Protein AF-A0A7V5KXE7-F1 (afdb_monomer)

pLDDT: mean 77.09, std 17.89, range [28.47, 98.69]

Structure (mmCIF, N/CA/C/O backbone):
data_AF-A0A7V5KXE7-F1
#
_entry.id   AF-A0A7V5KXE7-F1
#
loop_
_atom_site.group_PDB
_atom_site.id
_atom_site.type_symbol
_atom_site.label_atom_id
_atom_site.label_alt_id
_atom_site.label_comp_id
_atom_site.label_asym_id
_atom_site.label_entity_id
_atom_site.label_seq_id
_atom_site.pdbx_PDB_ins_code
_atom_site.Cartn_x
_atom_site.Cartn_y
_atom_site.Cartn_z
_atom_site.occupancy
_atom_site.B_iso_or_equiv
_atom_site.auth_seq_id
_atom_site.auth_comp_id
_atom_site.auth_asym_id
_atom_site.auth_atom_id
_atom_site.pdbx_PDB_model_num
ATOM 1 N N . MET A 1 1 ? -48.482 1.434 -26.600 1.00 31.09 1 MET A N 1
ATOM 2 C CA . MET A 1 1 ? -47.780 0.238 -26.088 1.00 31.09 1 MET A CA 1
ATOM 3 C C . MET A 1 1 ? -46.300 0.398 -26.374 1.00 31.09 1 MET A C 1
ATOM 5 O O . MET A 1 1 ? -45.929 0.255 -27.525 1.00 31.09 1 MET A O 1
ATOM 9 N N . LEU A 1 2 ? -45.506 0.773 -25.372 1.00 28.72 2 LEU A N 1
ATOM 10 C CA . LEU A 1 2 ? -44.078 0.448 -25.194 1.00 28.72 2 LEU A CA 1
ATOM 11 C C . LEU A 1 2 ? -43.596 1.174 -23.921 1.00 28.72 2 LEU A C 1
ATOM 13 O O . LEU A 1 2 ? -42.591 1.869 -23.906 1.00 28.72 2 LEU A O 1
ATOM 17 N N . GLU A 1 3 ? -44.333 0.995 -22.819 1.00 30.27 3 GLU A N 1
ATOM 18 C CA . GLU A 1 3 ? -43.789 1.184 -21.468 1.00 30.27 3 GLU A CA 1
ATOM 19 C C . GLU A 1 3 ? -42.980 -0.070 -21.110 1.00 30.27 3 GLU A C 1
ATOM 21 O O . GLU A 1 3 ? -43.341 -0.877 -20.257 1.00 30.27 3 GLU A O 1
ATOM 26 N N . GLY A 1 4 ? -41.892 -0.289 -21.843 1.00 32.38 4 GLY A N 1
ATOM 27 C CA . GLY A 1 4 ? -40.866 -1.243 -21.462 1.00 32.38 4 GLY A CA 1
ATOM 28 C C . GLY A 1 4 ? -39.855 -0.497 -20.614 1.00 32.38 4 GLY A C 1
ATOM 29 O O . GLY A 1 4 ? -39.036 0.235 -21.158 1.00 32.38 4 GLY A O 1
ATOM 30 N N . LYS A 1 5 ? -39.929 -0.654 -19.288 1.00 32.84 5 LYS A N 1
ATOM 31 C CA . LYS A 1 5 ? -38.907 -0.188 -18.343 1.00 32.84 5 LYS A CA 1
ATOM 32 C C . LYS A 1 5 ? -37.524 -0.651 -18.825 1.00 32.84 5 LYS A C 1
ATOM 34 O O . LYS A 1 5 ? -37.121 -1.775 -18.529 1.00 32.84 5 LYS A O 1
ATOM 39 N N . MET A 1 6 ? -36.779 0.210 -19.521 1.00 29.16 6 MET A N 1
ATOM 40 C CA . MET A 1 6 ? -35.326 0.094 -19.554 1.00 29.16 6 MET A CA 1
ATOM 41 C C . MET A 1 6 ? -34.876 0.315 -18.115 1.00 29.16 6 MET A C 1
ATOM 43 O O . MET A 1 6 ? -34.824 1.443 -17.629 1.00 29.16 6 MET A O 1
ATOM 47 N N . LYS A 1 7 ? -34.627 -0.781 -17.392 1.00 28.47 7 LYS A N 1
ATOM 48 C CA . LYS A 1 7 ? -33.829 -0.732 -16.171 1.00 28.47 7 LYS A CA 1
ATOM 49 C C . LYS A 1 7 ? -32.467 -0.203 -16.601 1.00 28.47 7 LYS A C 1
ATOM 51 O O . LYS A 1 7 ? -31.675 -0.941 -17.181 1.00 28.47 7 LYS A O 1
ATOM 56 N N . PHE A 1 8 ? -32.260 1.094 -16.390 1.00 35.81 8 PHE A N 1
ATOM 57 C CA . PHE A 1 8 ? -30.966 1.736 -16.529 1.00 35.81 8 PHE A CA 1
ATOM 58 C C . PHE A 1 8 ? -29.930 0.889 -15.795 1.00 35.81 8 PHE A C 1
ATOM 60 O O . PHE A 1 8 ? -30.210 0.324 -14.735 1.00 35.81 8 PHE A O 1
ATOM 67 N N . ILE A 1 9 ? -28.755 0.761 -16.399 1.00 38.56 9 ILE A N 1
ATOM 68 C CA . ILE A 1 9 ? -27.611 0.111 -15.776 1.00 38.56 9 ILE A CA 1
ATOM 69 C C . ILE A 1 9 ? -27.415 0.782 -14.414 1.00 38.56 9 ILE A C 1
ATOM 71 O O . ILE A 1 9 ? -27.172 1.986 -14.358 1.00 38.56 9 ILE A O 1
ATOM 75 N N . ASN A 1 10 ? -27.608 0.031 -13.326 1.00 42.56 10 ASN A N 1
ATOM 76 C CA . ASN A 1 10 ? -27.452 0.557 -11.975 1.00 42.56 10 ASN A CA 1
ATOM 77 C C . ASN A 1 10 ? -25.992 0.986 -11.804 1.00 42.56 10 ASN A C 1
ATOM 79 O O . ASN A 1 10 ? -25.112 0.146 -11.631 1.00 42.56 10 ASN A O 1
ATOM 83 N N . HIS A 1 11 ? -25.738 2.289 -11.870 1.00 58.38 11 HIS A N 1
ATOM 84 C CA . HIS A 1 11 ? -24.495 2.865 -11.390 1.00 58.38 11 HIS A CA 1
ATOM 85 C C . HIS A 1 11 ? -24.415 2.587 -9.887 1.00 58.38 11 HIS A C 1
ATOM 87 O O . HIS A 1 11 ? -25.356 2.912 -9.156 1.00 58.38 11 HIS A O 1
ATOM 93 N N . THR A 1 12 ? -23.323 1.994 -9.404 1.00 68.25 12 THR A N 1
ATOM 94 C CA . THR A 1 12 ? -23.112 1.905 -7.958 1.00 68.25 12 THR A CA 1
ATOM 95 C C . THR A 1 12 ? -22.926 3.323 -7.436 1.00 68.25 12 THR A C 1
ATOM 97 O O . THR A 1 12 ? -21.903 3.950 -7.690 1.00 68.25 12 THR A O 1
ATOM 100 N N . ALA A 1 13 ? -23.937 3.866 -6.758 1.00 79.81 13 ALA A N 1
ATOM 101 C CA . ALA A 1 13 ? -23.885 5.228 -6.237 1.00 79.81 13 ALA A CA 1
ATOM 102 C C . ALA A 1 13 ? -22.687 5.394 -5.293 1.00 79.81 13 ALA A C 1
ATOM 104 O O . ALA A 1 13 ? -22.385 4.478 -4.517 1.00 79.81 13 ALA A O 1
ATOM 105 N N . ILE A 1 14 ? -22.024 6.549 -5.363 1.00 86.56 14 ILE A N 1
ATOM 106 C CA . ILE A 1 14 ? -20.986 6.924 -4.404 1.00 86.56 14 ILE A CA 1
ATOM 107 C C . ILE A 1 14 ? -21.659 7.152 -3.056 1.00 86.56 14 ILE A C 1
ATOM 109 O O . ILE A 1 14 ? -22.621 7.906 -2.955 1.00 86.56 14 ILE A O 1
ATOM 113 N N . LYS A 1 15 ? -21.145 6.474 -2.035 1.00 88.94 15 LYS A N 1
ATOM 114 C CA . LYS A 1 15 ? -21.536 6.665 -0.642 1.00 88.94 15 LYS A CA 1
ATOM 115 C C . LYS A 1 15 ? -20.338 6.311 0.212 1.00 88.94 15 LYS A C 1
ATOM 117 O O . LYS A 1 15 ? -19.933 5.151 0.254 1.00 88.94 15 LYS A O 1
ATOM 122 N N . VAL A 1 16 ? -19.757 7.317 0.846 1.00 91.50 16 VAL A N 1
ATOM 123 C CA . VAL A 1 16 ? -18.527 7.149 1.608 1.00 91.50 16 VAL A CA 1
ATOM 124 C C . VAL A 1 16 ? -18.848 6.677 3.017 1.00 91.50 16 VAL A C 1
ATOM 126 O O . VAL A 1 16 ? -19.659 7.273 3.722 1.00 91.50 16 VAL A O 1
ATOM 129 N N . GLN A 1 17 ? -18.175 5.620 3.445 1.00 90.44 17 GLN A N 1
ATOM 130 C CA . GLN A 1 17 ? -18.202 5.145 4.817 1.00 90.44 17 GLN A CA 1
ATOM 131 C C . GLN A 1 17 ? -17.025 5.733 5.576 1.00 90.44 17 GLN A C 1
ATOM 133 O O . GLN A 1 17 ? -15.898 5.709 5.077 1.00 90.44 17 GLN A O 1
ATOM 138 N N . HIS A 1 18 ? -17.264 6.203 6.799 1.00 93.06 18 HIS A N 1
ATOM 139 C CA . HIS A 1 18 ? -16.184 6.653 7.669 1.00 93.06 18 HIS A CA 1
ATOM 140 C C . HIS A 1 18 ? -15.201 5.508 7.929 1.00 93.06 18 HIS A C 1
ATOM 142 O O . HIS A 1 18 ? -15.507 4.565 8.665 1.00 93.06 18 HIS A O 1
ATOM 148 N N . SER A 1 19 ? -14.028 5.597 7.293 1.00 95.19 19 SER A N 1
ATOM 149 C CA . SER A 1 19 ? -13.052 4.511 7.240 1.00 95.19 19 SER A CA 1
ATOM 150 C C . SER A 1 19 ? -11.613 5.003 7.386 1.00 95.19 19 SER A C 1
ATOM 152 O O . SER A 1 19 ? -11.227 6.026 6.821 1.00 95.19 19 SER A O 1
ATOM 154 N N . MET A 1 20 ? -10.790 4.229 8.087 1.00 97.00 20 MET A N 1
ATOM 155 C CA . MET A 1 20 ? -9.336 4.373 8.099 1.00 97.00 20 MET A CA 1
ATOM 156 C C . MET A 1 20 ? -8.694 3.132 7.477 1.00 97.00 20 MET A C 1
ATOM 158 O O . MET A 1 20 ? -9.029 2.007 7.831 1.00 97.00 20 MET A O 1
ATOM 162 N N . ILE A 1 21 ? -7.770 3.317 6.543 1.00 97.94 21 ILE A N 1
ATOM 163 C CA . ILE A 1 21 ? -7.137 2.231 5.796 1.00 97.94 21 ILE A CA 1
ATOM 164 C C . ILE A 1 21 ? -5.632 2.318 6.025 1.00 97.94 21 ILE A C 1
ATOM 166 O O . ILE A 1 21 ? -4.993 3.312 5.675 1.00 97.94 21 ILE A O 1
ATOM 170 N N . ILE A 1 22 ? -5.075 1.275 6.633 1.00 98.44 22 ILE A N 1
ATOM 171 C CA . ILE A 1 22 ? -3.696 1.223 7.102 1.00 98.44 22 ILE A CA 1
ATOM 172 C C . ILE A 1 22 ? -2.951 0.113 6.368 1.00 98.44 22 ILE A C 1
ATOM 174 O O . ILE A 1 22 ? -3.272 -1.064 6.518 1.00 98.44 22 ILE A O 1
ATOM 178 N N . GLY A 1 23 ? -1.945 0.483 5.580 1.00 98.06 23 GLY A N 1
ATOM 179 C CA . GLY A 1 23 ? -1.073 -0.451 4.874 1.00 98.06 23 GLY A CA 1
ATOM 180 C C . GLY A 1 23 ? 0.224 -0.669 5.643 1.00 98.06 23 GLY A C 1
ATOM 181 O O . GLY A 1 23 ? 0.980 0.278 5.838 1.00 98.06 23 GLY A O 1
ATOM 182 N N . CYS A 1 24 ? 0.504 -1.901 6.062 1.00 97.12 24 CYS A N 1
ATOM 183 C CA . CYS A 1 24 ? 1.705 -2.260 6.815 1.00 97.12 24 CYS A CA 1
ATOM 184 C C . CYS A 1 24 ? 2.688 -3.067 5.949 1.00 97.12 24 CYS A C 1
ATOM 186 O O . CYS A 1 24 ? 2.389 -4.185 5.512 1.00 97.12 24 CYS A O 1
ATOM 188 N N . GLY A 1 25 ? 3.894 -2.535 5.745 1.00 93.69 25 GLY A N 1
ATOM 189 C CA . GLY A 1 25 ? 4.908 -3.106 4.851 1.00 93.69 25 GLY A CA 1
ATOM 190 C C . GLY A 1 25 ? 4.600 -2.898 3.363 1.00 93.69 25 GLY A C 1
ATOM 191 O O . GLY A 1 25 ? 3.585 -2.297 3.013 1.00 93.69 25 GLY A O 1
ATOM 192 N N . GLY A 1 26 ? 5.441 -3.456 2.485 1.00 91.31 26 GLY A N 1
ATOM 193 C CA . GLY A 1 26 ? 5.347 -3.276 1.027 1.00 91.31 26 GLY A CA 1
ATOM 194 C C . GLY A 1 26 ? 3.991 -3.668 0.423 1.00 91.31 26 GLY A C 1
ATOM 195 O O . GLY A 1 26 ? 3.276 -2.806 -0.085 1.00 91.31 26 GLY A O 1
ATOM 196 N N . LYS A 1 27 ? 3.574 -4.936 0.547 1.00 91.94 27 LYS A N 1
ATOM 197 C CA . LYS A 1 27 ? 2.275 -5.405 0.017 1.00 91.94 27 LYS A CA 1
ATOM 198 C C . LYS A 1 27 ? 1.048 -4.763 0.646 1.00 91.94 27 LYS A C 1
ATOM 200 O O . LYS A 1 27 ? 0.073 -4.512 -0.059 1.00 91.94 27 LYS A O 1
ATOM 205 N N . GLY A 1 28 ? 1.101 -4.474 1.946 1.00 95.69 28 GLY A N 1
ATOM 206 C CA . GLY A 1 28 ? 0.052 -3.704 2.607 1.00 95.69 28 GLY A CA 1
ATOM 207 C C . GLY A 1 28 ? -0.069 -2.315 1.988 1.00 95.69 28 GLY A C 1
ATOM 208 O O . GLY A 1 28 ? -1.149 -1.914 1.565 1.00 95.69 28 GLY A O 1
ATOM 209 N N . SER A 1 29 ? 1.060 -1.619 1.853 1.00 95.56 29 SER A N 1
ATOM 210 C CA . SER A 1 29 ? 1.123 -0.283 1.258 1.00 95.56 29 SER A CA 1
ATOM 211 C C . SER A 1 29 ? 0.645 -0.259 -0.187 1.00 95.56 29 SER A C 1
ATOM 213 O O . SER A 1 29 ? -0.133 0.613 -0.555 1.00 95.56 29 SER A O 1
ATOM 215 N N . GLU A 1 30 ? 1.048 -1.237 -0.994 1.00 95.12 30 GLU A N 1
ATOM 216 C CA . GLU A 1 30 ? 0.629 -1.360 -2.390 1.00 95.12 30 GLU A CA 1
ATOM 217 C C . GLU A 1 30 ? -0.899 -1.454 -2.535 1.00 95.12 30 GLU A C 1
ATOM 219 O O . GLU A 1 30 ? -1.486 -0.717 -3.327 1.00 95.12 30 GLU A O 1
ATOM 224 N N . ALA A 1 31 ? -1.561 -2.293 -1.733 1.00 96.44 31 ALA A N 1
ATOM 225 C CA . ALA A 1 31 ? -3.018 -2.418 -1.767 1.00 96.44 31 ALA A CA 1
ATOM 226 C C . ALA A 1 31 ? -3.731 -1.115 -1.363 1.00 96.44 31 ALA A C 1
ATOM 228 O O . ALA 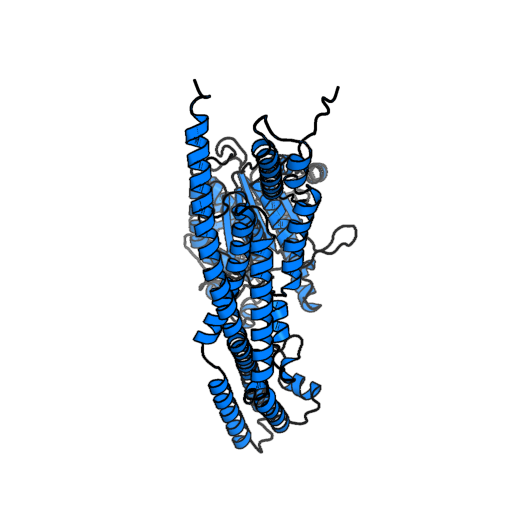A 1 31 ? -4.712 -0.712 -1.991 1.00 96.44 31 ALA A O 1
ATOM 229 N N . VAL A 1 32 ? -3.214 -0.423 -0.343 1.00 97.56 32 VAL A N 1
ATOM 230 C CA . VAL A 1 32 ? -3.769 0.858 0.121 1.00 97.56 32 VAL A CA 1
ATOM 231 C C . VAL A 1 32 ? -3.567 1.969 -0.908 1.00 97.56 32 VAL A C 1
ATOM 233 O O . VAL A 1 32 ? -4.480 2.762 -1.130 1.00 97.56 32 VAL A O 1
ATOM 236 N N . VAL A 1 33 ? -2.419 2.002 -1.587 1.00 96.31 33 VAL A N 1
ATOM 237 C CA . VAL A 1 33 ? -2.163 2.938 -2.691 1.00 96.31 33 VAL A CA 1
ATOM 238 C C . VAL A 1 33 ? -3.122 2.682 -3.857 1.00 96.31 33 VAL A C 1
ATOM 240 O O . VAL A 1 33 ? -3.686 3.636 -4.386 1.00 96.31 33 VAL A O 1
ATOM 243 N N . ASN A 1 34 ? -3.369 1.420 -4.224 1.00 95.50 34 ASN A N 1
ATOM 244 C CA . ASN A 1 34 ? -4.336 1.084 -5.276 1.00 95.50 34 ASN A CA 1
ATOM 245 C C . ASN A 1 34 ? -5.760 1.542 -4.913 1.00 95.50 34 ASN A C 1
ATOM 247 O O . ASN A 1 34 ? -6.455 2.113 -5.750 1.00 95.50 34 ASN A O 1
ATOM 251 N N . CYS A 1 35 ? -6.179 1.358 -3.655 1.00 96.12 35 CYS A N 1
ATOM 252 C CA . CYS A 1 35 ? -7.450 1.901 -3.168 1.00 96.12 35 CYS A CA 1
ATOM 253 C C . CYS A 1 35 ? -7.480 3.434 -3.252 1.00 96.12 35 CYS A C 1
ATOM 255 O O . CYS A 1 35 ? -8.475 4.005 -3.695 1.00 96.12 35 CYS A O 1
ATOM 257 N N . TRP A 1 36 ? -6.405 4.106 -2.829 1.00 95.56 36 TRP A N 1
ATOM 258 C CA . TRP A 1 36 ? -6.308 5.566 -2.861 1.00 95.56 36 TRP A CA 1
ATOM 259 C C . TRP A 1 36 ? -6.449 6.113 -4.284 1.00 95.56 36 TRP A C 1
ATOM 261 O O . TRP A 1 36 ? -7.199 7.063 -4.489 1.00 95.56 36 TRP A O 1
ATOM 271 N N . ASP A 1 37 ? -5.798 5.487 -5.270 1.00 92.81 37 ASP A N 1
ATOM 272 C CA . ASP A 1 37 ? -5.879 5.908 -6.673 1.00 92.81 37 ASP A CA 1
ATOM 273 C C . ASP A 1 37 ? -7.320 5.826 -7.205 1.00 92.81 37 ASP A C 1
ATOM 275 O O . ASP A 1 37 ? -7.790 6.763 -7.852 1.00 92.81 37 ASP A O 1
ATOM 279 N N . LEU A 1 38 ? -8.045 4.746 -6.886 1.00 92.69 38 LEU A N 1
ATOM 280 C CA . LEU A 1 38 ? -9.452 4.582 -7.271 1.00 92.69 38 LEU A CA 1
ATOM 281 C C . LEU A 1 38 ? -10.346 5.637 -6.608 1.00 92.69 38 LEU A C 1
ATOM 283 O O . LEU A 1 38 ? -11.148 6.284 -7.277 1.00 92.69 38 LEU A O 1
ATOM 287 N N . VAL A 1 39 ? -10.176 5.869 -5.304 1.00 93.19 39 VAL A N 1
ATOM 288 C CA . VAL A 1 39 ? -10.927 6.897 -4.564 1.00 93.19 39 VAL A CA 1
ATOM 289 C C . VAL A 1 39 ? -10.646 8.291 -5.137 1.00 93.19 39 VAL A C 1
ATOM 291 O O . VAL A 1 39 ? -11.578 9.046 -5.403 1.00 93.19 39 VAL A O 1
ATOM 294 N N . GLN A 1 40 ? -9.380 8.632 -5.380 1.00 90.81 40 GLN A N 1
ATOM 295 C CA . GLN A 1 40 ? -8.981 9.918 -5.951 1.00 90.81 40 GLN A CA 1
ATOM 296 C C . GLN A 1 40 ? -9.554 10.121 -7.359 1.00 90.81 40 GLN A C 1
ATOM 298 O O . GLN A 1 40 ? -9.998 11.224 -7.684 1.00 90.81 40 GLN A O 1
ATOM 303 N N . GLN A 1 41 ? -9.548 9.074 -8.188 1.00 87.31 41 GLN A N 1
ATOM 304 C CA . GLN A 1 41 ? -10.082 9.123 -9.545 1.00 87.31 41 GLN A CA 1
ATOM 305 C C . GLN A 1 41 ? -11.600 9.338 -9.562 1.00 87.31 41 GLN A C 1
ATOM 307 O O . GLN A 1 41 ? -12.081 10.136 -10.365 1.00 87.31 41 GLN A O 1
ATOM 312 N N . GLU A 1 42 ? -12.340 8.638 -8.700 1.00 85.19 42 GLU A N 1
ATOM 313 C CA . GLU A 1 42 ? -13.807 8.631 -8.735 1.00 85.19 42 GLU A CA 1
ATOM 314 C C . GLU A 1 42 ? -14.438 9.787 -7.947 1.00 85.19 42 GLU A C 1
ATOM 316 O O . GLU A 1 42 ? -15.423 10.366 -8.396 1.00 85.19 42 GLU A O 1
ATOM 321 N N . LEU A 1 43 ? -13.885 10.161 -6.788 1.00 86.69 43 LEU A N 1
ATOM 322 C CA . LEU A 1 43 ? -14.464 11.214 -5.939 1.00 86.69 43 LEU A CA 1
ATOM 323 C C . LEU A 1 43 ? -13.924 12.611 -6.248 1.00 86.69 43 LEU A C 1
ATOM 325 O O . LEU A 1 43 ? -14.630 13.599 -6.058 1.00 86.69 43 LEU A O 1
ATOM 329 N N . PHE A 1 44 ? -12.673 12.712 -6.703 1.00 87.38 44 PHE A N 1
ATOM 330 C CA . PHE A 1 44 ? -11.983 13.992 -6.875 1.00 87.38 44 PHE A CA 1
ATOM 331 C C . PHE A 1 44 ? -11.250 14.091 -8.225 1.00 87.38 44 PHE A C 1
ATOM 333 O O . PHE A 1 44 ? -10.047 14.399 -8.260 1.00 87.38 44 PHE A O 1
ATOM 340 N N . PRO A 1 45 ? -11.941 13.862 -9.361 1.00 77.62 45 PRO A N 1
ATOM 341 C CA . PRO A 1 45 ? -11.318 13.944 -10.675 1.00 77.62 45 PRO A CA 1
ATOM 342 C C . PRO A 1 45 ? -10.726 15.344 -10.901 1.00 77.62 45 PRO A C 1
ATOM 344 O O . PRO A 1 45 ? -11.383 16.364 -10.707 1.00 77.62 45 PRO A O 1
ATOM 347 N N . GLY A 1 46 ? -9.445 15.400 -11.274 1.00 75.00 46 GLY A N 1
ATOM 348 C CA . GLY A 1 46 ? -8.736 16.658 -11.537 1.00 75.00 46 GLY A CA 1
ATOM 349 C C . GLY A 1 46 ? -8.336 17.477 -10.301 1.00 75.00 46 GLY A C 1
ATOM 350 O O . GLY A 1 46 ? -7.775 18.555 -10.469 1.00 75.00 46 GLY A O 1
ATOM 351 N N . SER A 1 47 ? -8.568 16.983 -9.077 1.00 80.62 47 SER A N 1
ATOM 352 C CA . SER A 1 47 ? -8.222 17.689 -7.830 1.00 80.62 47 SER A CA 1
ATOM 353 C C . SER A 1 47 ? -7.283 16.855 -6.941 1.00 80.62 47 SER A C 1
ATOM 355 O O . SER A 1 47 ? -7.726 16.277 -5.946 1.00 80.62 47 SER A O 1
ATOM 357 N N . PRO A 1 48 ? -5.977 16.782 -7.271 1.00 73.62 48 PRO A N 1
ATOM 358 C CA . PRO A 1 48 ? -5.033 15.795 -6.724 1.00 73.62 48 PRO A CA 1
ATOM 359 C C . PRO A 1 48 ? -4.771 15.891 -5.212 1.00 73.62 48 PRO A C 1
ATOM 361 O O . PRO A 1 48 ? -4.211 14.965 -4.636 1.00 73.62 48 PRO A O 1
ATOM 364 N N . ASN A 1 49 ? -5.181 16.987 -4.565 1.00 80.88 49 ASN A N 1
ATOM 365 C CA . ASN A 1 49 ? -4.972 17.210 -3.133 1.00 80.88 49 ASN A CA 1
ATOM 366 C C . ASN A 1 49 ? -6.259 17.127 -2.297 1.00 80.88 49 ASN A C 1
ATOM 368 O O . ASN A 1 49 ? -6.187 17.193 -1.071 1.00 80.88 49 ASN A O 1
ATOM 372 N N . SER A 1 50 ? -7.436 16.988 -2.916 1.00 85.62 50 SER A N 1
ATOM 373 C CA . SER A 1 50 ? -8.708 17.046 -2.181 1.00 85.62 50 SER A CA 1
ATOM 374 C C . SER A 1 50 ? -8.896 15.863 -1.235 1.00 85.62 50 SER A C 1
ATOM 376 O O . SER A 1 50 ? -9.396 16.049 -0.127 1.00 85.62 50 SER A O 1
ATOM 378 N N . LEU A 1 51 ? -8.425 14.671 -1.617 1.00 89.38 51 LEU A N 1
ATOM 379 C CA . LEU A 1 51 ? -8.558 13.473 -0.790 1.00 89.38 51 LEU A CA 1
ATOM 380 C C . LEU A 1 51 ? -7.762 13.561 0.524 1.00 89.38 51 LEU A C 1
ATOM 382 O O . LEU A 1 51 ? -8.190 13.008 1.529 1.00 89.38 51 LEU A O 1
ATOM 386 N N . TYR A 1 52 ? -6.655 14.310 0.567 1.00 85.75 52 TYR A N 1
ATOM 387 C CA . TYR A 1 52 ? -5.881 14.510 1.804 1.00 85.75 52 TYR A CA 1
ATOM 388 C C . TYR A 1 52 ? -6.663 15.228 2.900 1.00 85.75 52 TYR A C 1
ATOM 390 O O . TYR A 1 52 ? -6.463 14.962 4.084 1.00 85.75 52 TYR A O 1
ATOM 398 N N . ASN A 1 53 ? -7.547 16.137 2.494 1.00 85.00 53 ASN A N 1
ATOM 399 C CA . ASN A 1 53 ? -8.349 16.952 3.400 1.00 85.00 53 ASN A CA 1
ATOM 400 C C . ASN A 1 53 ? -9.751 16.369 3.616 1.00 85.00 53 ASN A C 1
ATOM 402 O O . ASN A 1 53 ? -10.559 16.951 4.338 1.00 85.00 53 ASN A O 1
ATOM 406 N N . PHE A 1 54 ? -10.054 15.226 3.000 1.00 92.00 54 PHE A N 1
ATOM 407 C CA . PHE A 1 54 ? -11.352 14.585 3.110 1.00 92.00 54 PHE A CA 1
ATOM 408 C C . PHE A 1 54 ? -11.383 13.688 4.348 1.00 92.00 54 PHE A C 1
ATOM 410 O O . PHE A 1 54 ? -11.021 12.515 4.297 1.00 92.00 54 PHE A O 1
ATOM 417 N N . SER A 1 55 ? -11.790 14.264 5.483 1.00 93.06 55 SER A N 1
ATOM 418 C CA . SER A 1 55 ? -11.712 13.586 6.781 1.00 93.06 55 SER A CA 1
ATOM 419 C C . SER A 1 55 ? -12.365 12.193 6.841 1.00 93.06 55 SER A C 1
ATOM 421 O O . SER A 1 55 ? -11.743 11.338 7.475 1.00 93.06 55 SER A O 1
ATOM 423 N N . PRO A 1 56 ? -13.505 11.892 6.168 1.00 94.12 56 PRO A N 1
ATOM 424 C CA . PRO A 1 56 ? -14.190 10.611 6.324 1.00 94.12 56 PRO A CA 1
ATOM 425 C C . PRO A 1 56 ? -13.345 9.406 5.912 1.00 94.12 56 PRO A C 1
ATOM 427 O O . PRO A 1 56 ? -13.586 8.301 6.398 1.00 94.12 56 PRO A O 1
ATOM 430 N N . LEU A 1 57 ? -12.341 9.613 5.053 1.00 94.62 57 LEU A N 1
ATOM 431 C CA . LEU A 1 57 ? -11.400 8.585 4.627 1.00 94.62 57 LEU A CA 1
ATOM 432 C C . LEU A 1 57 ? -9.974 8.959 5.026 1.00 94.62 57 LEU A C 1
ATOM 434 O O . LEU A 1 57 ? -9.401 9.919 4.518 1.00 94.62 57 LEU A O 1
ATOM 438 N N . GLN A 1 58 ? -9.371 8.164 5.905 1.00 95.75 58 GLN A N 1
ATOM 439 C CA . GLN A 1 58 ? -7.960 8.303 6.260 1.00 95.75 58 GLN A CA 1
ATOM 440 C C . GLN A 1 58 ? -7.139 7.171 5.643 1.00 95.75 58 GLN A C 1
ATOM 442 O O . GLN A 1 58 ? -7.468 6.000 5.804 1.00 95.75 58 GLN A O 1
ATOM 447 N N . PHE A 1 59 ? -6.036 7.518 4.984 1.00 96.38 59 PHE A N 1
ATOM 448 C CA . PHE A 1 59 ? -5.072 6.563 4.436 1.00 96.38 59 PHE A CA 1
ATOM 449 C C . PHE A 1 59 ? -3.748 6.713 5.178 1.00 96.38 59 PHE A C 1
ATOM 451 O O . PHE A 1 59 ? -3.210 7.820 5.281 1.00 96.38 59 PHE A O 1
ATOM 458 N N . VAL A 1 60 ? -3.226 5.608 5.702 1.00 96.12 60 VAL A N 1
ATOM 459 C CA . VAL A 1 60 ? -1.989 5.588 6.485 1.00 96.12 60 VAL A CA 1
ATOM 460 C C . VAL A 1 60 ? -1.110 4.446 6.004 1.00 96.12 60 VAL A C 1
ATOM 462 O O . VAL A 1 60 ? -1.578 3.326 5.829 1.00 96.12 60 VAL A O 1
ATOM 465 N N . LEU A 1 61 ? 0.178 4.713 5.811 1.00 97.25 61 LEU A N 1
ATOM 466 C CA . LEU A 1 61 ? 1.164 3.676 5.527 1.00 97.25 61 LEU A CA 1
ATOM 467 C C . LEU A 1 61 ? 2.116 3.545 6.713 1.00 97.25 61 LEU A C 1
ATOM 469 O O . LEU A 1 61 ? 2.546 4.553 7.269 1.00 97.25 61 LEU A O 1
ATOM 473 N N . ILE A 1 62 ? 2.457 2.317 7.087 1.00 95.94 62 ILE A N 1
ATOM 474 C CA . ILE A 1 62 ? 3.418 1.992 8.142 1.00 95.94 62 ILE A CA 1
ATOM 475 C C . ILE A 1 62 ? 4.470 1.067 7.538 1.00 95.94 62 ILE A C 1
ATOM 477 O O . ILE A 1 62 ? 4.176 -0.069 7.163 1.00 95.94 62 ILE A O 1
ATOM 481 N N . ASP A 1 63 ? 5.713 1.527 7.455 1.00 93.56 63 ASP A N 1
ATOM 482 C CA . ASP A 1 63 ? 6.824 0.698 6.979 1.00 93.56 63 ASP A CA 1
ATOM 483 C C . ASP A 1 63 ? 8.147 1.111 7.630 1.00 93.56 63 ASP A C 1
ATOM 485 O O . ASP A 1 63 ? 8.194 2.082 8.377 1.00 93.56 63 ASP A O 1
ATOM 489 N N . SER A 1 64 ? 9.242 0.389 7.385 1.00 87.44 64 SER A N 1
ATOM 490 C CA . SER A 1 64 ? 10.566 0.766 7.898 1.00 87.44 64 SER A CA 1
ATOM 491 C C . SER A 1 64 ? 10.965 2.172 7.446 1.00 87.44 64 SER A C 1
ATOM 493 O O . SER A 1 64 ? 11.482 2.951 8.239 1.00 87.44 64 SER A O 1
ATOM 495 N N . THR A 1 65 ? 10.687 2.499 6.185 1.00 83.50 65 THR A N 1
ATOM 496 C CA . THR A 1 65 ? 10.957 3.781 5.523 1.00 83.50 65 THR A CA 1
ATOM 497 C C . THR A 1 65 ? 9.930 4.005 4.413 1.00 83.50 65 THR A C 1
ATOM 499 O O . THR A 1 65 ? 9.251 3.062 4.016 1.00 83.50 65 THR A O 1
ATOM 502 N N . LYS A 1 66 ? 9.799 5.236 3.898 1.00 84.44 66 LYS A N 1
ATOM 503 C CA . LYS A 1 66 ? 8.966 5.504 2.713 1.00 84.44 66 LYS A CA 1
ATOM 504 C C . LYS A 1 66 ? 9.562 4.788 1.498 1.00 84.44 66 LYS A C 1
ATOM 506 O O . LYS A 1 66 ? 10.739 4.983 1.195 1.00 84.44 66 LYS A O 1
ATOM 511 N N . GLN A 1 67 ? 8.754 3.982 0.814 1.00 78.94 67 GLN A N 1
ATOM 512 C CA . GLN A 1 67 ? 9.171 3.183 -0.341 1.00 78.94 67 GLN A CA 1
ATOM 513 C C . GLN A 1 67 ? 8.240 3.449 -1.524 1.00 78.94 67 GLN A C 1
ATOM 515 O O . GLN A 1 67 ? 7.093 3.842 -1.337 1.00 78.94 67 GLN A O 1
ATOM 520 N N . ASP A 1 68 ? 8.734 3.231 -2.739 1.00 84.75 68 ASP A N 1
ATOM 521 C CA . ASP A 1 68 ? 7.872 3.175 -3.919 1.00 84.75 68 ASP A CA 1
ATOM 522 C C . ASP A 1 68 ? 7.004 1.902 -3.877 1.00 84.75 68 ASP A C 1
ATOM 524 O O . ASP A 1 68 ? 7.305 0.954 -3.150 1.00 84.75 68 ASP A O 1
ATOM 528 N N . VAL A 1 69 ? 5.937 1.854 -4.680 1.00 81.88 69 VAL A N 1
ATOM 529 C CA . VAL A 1 69 ? 5.064 0.673 -4.794 1.00 81.88 69 VAL A CA 1
ATOM 530 C C . VAL A 1 69 ? 5.895 -0.575 -5.123 1.00 81.88 69 VAL A C 1
ATOM 532 O O . VAL A 1 69 ? 6.560 -0.612 -6.158 1.00 81.88 69 VAL A O 1
ATOM 535 N N . GLU A 1 70 ? 5.837 -1.597 -4.260 1.00 75.62 70 GLU A N 1
ATOM 536 C CA . GLU A 1 70 ? 6.773 -2.738 -4.244 1.00 75.62 70 GLU A CA 1
ATOM 537 C C . GLU A 1 70 ? 6.867 -3.467 -5.592 1.00 75.62 70 GLU A C 1
ATOM 539 O O . GLU A 1 70 ? 7.956 -3.810 -6.052 1.00 75.62 70 GLU A O 1
ATOM 544 N N . SER A 1 71 ? 5.730 -3.691 -6.251 1.00 74.75 71 SER A N 1
ATOM 545 C CA . SER A 1 71 ? 5.668 -4.455 -7.497 1.00 74.75 71 SER A CA 1
ATOM 546 C C . SER A 1 71 ? 6.049 -3.669 -8.757 1.00 74.75 71 SER A C 1
ATOM 548 O O . SER A 1 71 ? 6.485 -4.271 -9.740 1.00 74.75 71 SER A O 1
ATOM 550 N N . SER A 1 72 ? 5.876 -2.342 -8.749 1.00 76.19 72 SER A N 1
ATOM 551 C CA . SER A 1 72 ? 5.960 -1.503 -9.952 1.00 76.19 72 SER A CA 1
ATOM 552 C C . SER A 1 72 ? 7.034 -0.412 -9.877 1.00 76.19 72 SER A C 1
ATOM 554 O O . SER A 1 72 ? 7.329 0.221 -10.889 1.00 76.19 72 SER A O 1
ATOM 556 N N . GLY A 1 73 ? 7.590 -0.143 -8.692 1.00 79.94 73 GLY A N 1
ATOM 557 C CA . GLY A 1 73 ? 8.512 0.969 -8.437 1.00 79.94 73 GLY A CA 1
ATOM 558 C C . GLY A 1 73 ? 7.885 2.350 -8.655 1.00 79.94 73 GLY A C 1
ATOM 559 O O . GLY A 1 73 ? 8.593 3.322 -8.912 1.00 79.94 73 GLY A O 1
ATOM 560 N N . ARG A 1 74 ? 6.550 2.449 -8.621 1.00 86.31 74 ARG A N 1
ATOM 561 C CA . ARG A 1 74 ? 5.833 3.711 -8.840 1.00 86.31 74 ARG A CA 1
ATOM 562 C C . ARG A 1 74 ? 5.832 4.535 -7.554 1.00 86.31 74 ARG A C 1
ATOM 564 O O . ARG A 1 74 ? 5.482 4.025 -6.495 1.00 86.31 74 ARG A O 1
ATOM 571 N N . LYS A 1 75 ? 6.137 5.829 -7.666 1.00 86.94 75 LYS A N 1
ATOM 572 C CA . LYS A 1 75 ? 5.965 6.789 -6.567 1.00 86.94 75 LYS A CA 1
ATOM 573 C C . LYS A 1 75 ? 4.486 6.975 -6.242 1.00 86.94 75 LYS A C 1
ATOM 575 O O . LYS A 1 75 ? 3.675 7.130 -7.152 1.00 86.94 75 LYS A O 1
ATOM 580 N N . HIS A 1 76 ? 4.160 7.043 -4.958 1.00 89.56 76 HIS A N 1
ATOM 581 C CA . HIS A 1 76 ? 2.818 7.362 -4.483 1.00 89.56 76 HIS A CA 1
ATOM 582 C C . HIS A 1 76 ? 2.837 8.617 -3.604 1.00 89.56 76 HIS A C 1
ATOM 584 O O . HIS A 1 76 ? 3.875 8.957 -3.021 1.00 89.56 76 HIS A O 1
ATOM 590 N N . PRO A 1 77 ? 1.699 9.315 -3.477 1.00 87.81 77 PRO A N 1
ATOM 591 C CA . PRO A 1 77 ? 1.681 10.585 -2.776 1.00 87.81 77 PRO A CA 1
ATOM 592 C C . PRO A 1 77 ? 1.431 10.386 -1.265 1.00 87.81 77 PRO A C 1
ATOM 594 O O . PRO A 1 77 ? 1.742 11.277 -0.481 1.00 87.81 77 PRO A O 1
ATOM 597 N N . LEU A 1 78 ? 0.930 9.220 -0.826 1.00 90.06 78 LEU A N 1
ATOM 598 C CA . LEU A 1 78 ? 0.677 8.921 0.592 1.00 90.06 78 LEU A CA 1
ATOM 599 C C . LEU A 1 78 ? 1.929 9.056 1.477 1.00 90.06 78 LEU A C 1
ATOM 601 O O . LEU A 1 78 ? 3.045 8.707 1.073 1.00 90.06 78 LEU A O 1
ATOM 605 N N . ASP A 1 79 ? 1.717 9.542 2.698 1.00 86.31 79 ASP A N 1
ATOM 606 C CA . ASP A 1 79 ? 2.744 9.610 3.734 1.00 86.31 79 ASP A CA 1
ATOM 607 C C . ASP A 1 79 ? 2.913 8.260 4.432 1.00 86.31 79 ASP A C 1
ATOM 609 O O . ASP A 1 79 ? 1.949 7.520 4.646 1.00 86.31 79 ASP A O 1
ATOM 613 N N . THR A 1 80 ? 4.155 7.958 4.805 1.00 92.50 80 THR A N 1
ATOM 614 C CA . THR A 1 80 ? 4.525 6.723 5.500 1.00 92.50 80 THR A CA 1
ATOM 615 C C . THR A 1 80 ? 5.047 7.062 6.886 1.00 92.50 80 THR A C 1
ATOM 617 O O . THR A 1 80 ? 6.028 7.794 7.018 1.00 92.50 80 THR A O 1
ATOM 620 N N . ILE A 1 81 ? 4.420 6.497 7.914 1.00 94.62 81 ILE A N 1
ATOM 621 C CA . ILE A 1 81 ? 4.945 6.472 9.275 1.00 94.62 81 ILE A CA 1
ATOM 622 C C . ILE A 1 81 ? 6.104 5.470 9.284 1.00 94.62 81 ILE A C 1
ATOM 624 O O . ILE A 1 81 ? 5.896 4.257 9.205 1.00 94.62 81 ILE A O 1
ATOM 628 N N . ALA A 1 82 ? 7.330 5.990 9.321 1.00 91.88 82 ALA A N 1
ATOM 629 C CA . ALA A 1 82 ? 8.539 5.180 9.372 1.00 91.88 82 ALA A CA 1
ATOM 630 C C . ALA A 1 82 ? 8.719 4.572 10.772 1.00 91.88 82 ALA A C 1
ATOM 632 O O . ALA A 1 82 ? 8.688 5.294 11.766 1.00 91.88 82 ALA A O 1
ATOM 633 N N . ILE A 1 83 ? 8.924 3.256 10.849 1.00 90.50 83 ILE A N 1
ATOM 634 C CA . ILE A 1 83 ? 9.116 2.544 12.124 1.00 90.50 83 ILE A CA 1
ATOM 635 C C . ILE A 1 83 ? 10.584 2.271 12.453 1.00 90.50 83 ILE A C 1
ATOM 637 O O . ILE A 1 83 ? 10.868 1.831 13.564 1.00 90.50 83 ILE A O 1
ATOM 641 N N . ALA A 1 84 ? 11.507 2.476 11.505 1.00 84.62 84 ALA A N 1
ATOM 642 C CA . ALA A 1 84 ? 12.928 2.246 11.745 1.00 84.62 84 ALA A CA 1
ATOM 643 C C . ALA A 1 84 ? 13.411 3.091 12.934 1.00 84.62 84 ALA A C 1
ATOM 645 O O . ALA A 1 84 ? 13.265 4.312 12.928 1.00 84.62 84 ALA A O 1
ATOM 646 N N . SER A 1 85 ? 13.970 2.424 13.945 1.00 81.31 85 SER A N 1
ATOM 647 C CA . SER A 1 85 ? 14.402 3.045 15.195 1.00 81.31 85 SER A CA 1
ATOM 648 C C . SER A 1 85 ? 15.914 2.961 15.363 1.00 81.31 85 SER A C 1
ATOM 650 O O . SER A 1 85 ? 16.491 1.874 15.254 1.00 81.31 85 SER A O 1
ATOM 652 N N . ASP A 1 86 ? 16.533 4.079 15.748 1.00 80.88 86 ASP A N 1
ATOM 653 C CA . ASP A 1 86 ? 17.948 4.135 16.144 1.00 80.88 86 ASP A CA 1
ATOM 654 C C . ASP A 1 86 ? 18.225 3.347 17.440 1.00 80.88 86 ASP A C 1
ATOM 656 O O . ASP A 1 86 ? 19.367 3.013 17.742 1.00 80.88 86 ASP A O 1
ATOM 660 N N . ASN A 1 87 ? 17.179 2.993 18.197 1.00 86.00 87 ASN A N 1
ATOM 661 C CA . ASN A 1 87 ? 17.295 2.255 19.457 1.00 86.00 87 ASN A CA 1
ATOM 662 C C . ASN A 1 87 ? 17.288 0.728 19.290 1.00 86.00 87 ASN A C 1
ATOM 664 O O . ASN A 1 87 ? 17.411 0.006 20.277 1.00 86.00 87 ASN A O 1
ATOM 668 N N . THR A 1 88 ? 17.126 0.211 18.070 1.00 85.88 88 THR A N 1
ATOM 669 C CA . THR A 1 88 ? 16.969 -1.233 17.815 1.00 85.88 88 THR A CA 1
ATOM 670 C C . THR A 1 88 ? 18.154 -2.052 18.316 1.00 85.88 88 THR A C 1
ATOM 672 O O . THR A 1 88 ? 17.968 -3.113 18.911 1.00 85.88 88 THR A O 1
ATOM 675 N N . GLU A 1 89 ? 19.378 -1.558 18.113 1.00 86.44 89 GLU A N 1
ATOM 676 C CA . GLU A 1 89 ? 20.581 -2.235 18.605 1.00 86.44 89 GLU A CA 1
ATOM 677 C C . GLU A 1 89 ? 20.614 -2.291 20.132 1.00 86.44 89 GLU A C 1
ATOM 679 O O . GLU A 1 89 ? 20.923 -3.346 20.688 1.00 86.44 89 GLU A O 1
ATOM 684 N N . THR A 1 90 ? 20.219 -1.197 20.788 1.00 90.06 90 THR A N 1
ATOM 685 C CA . THR A 1 90 ? 20.118 -1.097 22.247 1.00 90.06 90 THR A CA 1
ATOM 686 C C . THR A 1 90 ? 19.078 -2.064 22.800 1.00 90.06 90 THR A C 1
ATOM 688 O O . THR A 1 90 ? 19.369 -2.775 23.752 1.00 90.06 90 THR A O 1
ATOM 691 N N . VAL A 1 91 ? 17.898 -2.162 22.174 1.00 90.25 91 VAL A N 1
ATOM 692 C CA . VAL A 1 91 ? 16.851 -3.125 22.569 1.00 90.25 91 VAL A CA 1
ATOM 693 C C . VAL A 1 91 ? 17.360 -4.569 22.503 1.00 90.25 91 VAL A C 1
ATOM 695 O O . VAL A 1 91 ? 16.977 -5.407 23.315 1.00 90.25 91 VAL A O 1
ATOM 698 N N . ILE A 1 92 ? 18.197 -4.883 21.511 1.00 88.06 92 ILE A N 1
ATOM 699 C CA . ILE A 1 92 ? 18.738 -6.235 21.321 1.00 88.06 92 ILE A CA 1
ATOM 700 C C . ILE A 1 92 ? 19.827 -6.561 22.349 1.00 88.06 92 ILE A C 1
ATOM 702 O O . ILE A 1 92 ? 19.953 -7.722 22.735 1.00 88.06 92 ILE A O 1
ATOM 706 N N . ASP A 1 93 ? 20.606 -5.566 22.775 1.00 88.75 93 ASP A N 1
ATOM 707 C CA . ASP A 1 93 ? 21.670 -5.741 23.770 1.00 88.75 93 ASP A CA 1
ATOM 708 C C . ASP A 1 93 ? 21.171 -5.698 25.213 1.00 88.75 93 ASP A C 1
ATOM 710 O O . ASP A 1 93 ? 21.757 -6.345 26.082 1.00 88.75 93 ASP A O 1
ATOM 714 N N . ASP A 1 94 ? 20.100 -4.950 25.467 1.00 89.88 94 ASP A N 1
ATOM 715 C CA . ASP A 1 94 ? 19.525 -4.759 26.790 1.00 89.88 94 ASP A CA 1
ATOM 716 C C . ASP A 1 94 ? 18.064 -5.242 26.819 1.00 89.88 94 ASP A C 1
ATOM 718 O O . ASP A 1 94 ? 17.166 -4.551 26.326 1.00 89.88 94 ASP A O 1
ATOM 722 N N . PRO A 1 95 ? 17.781 -6.407 27.436 1.00 86.44 95 PRO A N 1
ATOM 723 C CA . PRO A 1 95 ? 16.419 -6.918 27.531 1.00 86.44 95 PRO A CA 1
ATOM 724 C C . PRO A 1 95 ? 15.489 -5.974 28.306 1.00 86.44 95 PRO A C 1
ATOM 726 O O . PRO A 1 95 ? 14.278 -5.980 28.077 1.00 86.44 95 PRO A O 1
ATOM 729 N N . ASP A 1 96 ? 16.034 -5.157 29.210 1.00 90.12 96 ASP A N 1
ATOM 730 C CA . ASP A 1 96 ? 15.283 -4.196 30.007 1.00 90.12 96 ASP A CA 1
ATOM 731 C C . ASP A 1 96 ? 15.030 -2.868 29.296 1.00 90.12 96 ASP A C 1
ATOM 733 O O . ASP A 1 96 ? 14.289 -2.041 29.827 1.00 90.12 96 ASP A O 1
ATOM 737 N N . PHE A 1 97 ? 15.551 -2.671 28.084 1.00 88.50 97 PHE A N 1
ATOM 738 C CA . PHE A 1 97 ? 15.387 -1.418 27.368 1.00 88.50 97 PHE A CA 1
ATOM 739 C C . PHE A 1 97 ? 13.983 -1.257 26.746 1.00 88.50 97 PHE A C 1
ATOM 741 O O . PHE A 1 97 ? 13.469 -2.183 26.111 1.00 88.50 97 PHE A O 1
ATOM 748 N N . PRO A 1 98 ? 13.381 -0.057 26.827 1.00 89.12 98 PRO A N 1
ATOM 749 C CA . PRO A 1 98 ? 13.684 0.991 27.793 1.00 89.12 98 PRO A CA 1
ATOM 750 C C . PRO A 1 98 ? 13.131 0.597 29.173 1.00 89.12 98 PRO A C 1
ATOM 752 O O . PRO A 1 98 ? 12.030 0.049 29.287 1.00 89.12 98 PRO A O 1
ATOM 755 N N . ALA A 1 99 ? 13.879 0.898 30.238 1.00 86.38 99 ALA A N 1
ATOM 756 C CA . ALA A 1 99 ? 13.448 0.574 31.602 1.00 86.38 99 ALA A CA 1
ATOM 757 C C . ALA A 1 99 ? 12.295 1.478 32.081 1.00 86.38 99 ALA A C 1
ATOM 759 O O . ALA A 1 99 ? 11.498 1.074 32.927 1.00 86.38 99 ALA A O 1
ATOM 760 N N . ALA A 1 100 ? 12.214 2.694 31.531 1.00 85.62 100 ALA A N 1
ATOM 761 C CA . ALA A 1 100 ? 11.187 3.699 31.782 1.00 85.62 100 ALA A CA 1
ATOM 762 C C . ALA A 1 100 ? 10.997 4.582 30.533 1.00 85.62 100 ALA A C 1
ATOM 764 O O . ALA A 1 100 ? 11.913 4.724 29.725 1.00 85.62 100 ALA A O 1
ATOM 765 N N . GLY A 1 101 ? 9.822 5.197 30.385 1.00 86.50 101 GLY A N 1
ATOM 766 C CA . GLY A 1 101 ? 9.495 6.100 29.276 1.00 86.50 101 GLY A CA 1
ATOM 767 C C . GLY A 1 101 ? 8.039 5.960 28.826 1.00 86.50 101 GLY A C 1
ATOM 768 O O . GLY A 1 101 ? 7.372 5.016 29.230 1.00 86.50 101 GLY A O 1
ATOM 769 N N . PRO A 1 102 ? 7.519 6.865 27.981 1.00 84.50 102 PRO A N 1
ATOM 770 C CA . PRO A 1 102 ? 6.109 6.838 27.574 1.00 84.50 102 PRO A CA 1
ATOM 771 C C . PRO A 1 102 ? 5.741 5.645 26.672 1.00 84.50 102 PRO A C 1
ATOM 773 O O . PRO A 1 102 ? 4.566 5.394 26.434 1.00 84.50 102 PRO A O 1
ATOM 776 N N . GLY A 1 103 ? 6.733 4.914 26.154 1.00 90.25 103 GLY A N 1
ATOM 777 C CA . GLY A 1 103 ? 6.537 3.735 25.313 1.00 90.25 103 GLY A CA 1
ATOM 778 C C . GLY A 1 103 ? 6.514 2.407 26.085 1.00 90.25 103 GLY A C 1
ATOM 779 O O . GLY A 1 103 ? 6.493 2.397 27.319 1.00 90.25 103 GLY A O 1
ATOM 780 N N . PRO A 1 104 ? 6.528 1.279 25.356 1.00 93.81 104 PRO A N 1
ATOM 781 C CA . PRO A 1 104 ? 6.574 -0.064 25.907 1.00 93.81 104 PRO A CA 1
ATOM 782 C C . PRO A 1 104 ? 7.829 -0.273 26.751 1.00 93.81 104 PRO A C 1
ATOM 784 O O . PRO A 1 104 ? 8.931 0.072 26.329 1.00 93.81 104 PRO A O 1
ATOM 787 N N . LEU A 1 105 ? 7.660 -0.845 27.940 1.00 94.06 105 LEU A N 1
ATOM 788 C CA . LEU A 1 105 ? 8.763 -1.118 28.857 1.00 94.06 105 LEU A CA 1
ATOM 789 C C . LEU A 1 105 ? 9.381 -2.485 28.569 1.00 94.06 105 LEU A C 1
ATOM 791 O O . LEU A 1 105 ? 8.660 -3.446 28.286 1.00 94.06 105 LEU A O 1
ATOM 795 N N . ARG A 1 106 ? 10.706 -2.588 28.736 1.00 92.44 106 ARG A N 1
ATOM 796 C CA . ARG A 1 106 ? 11.454 -3.857 28.655 1.00 92.44 106 ARG A CA 1
ATOM 797 C C . ARG A 1 106 ? 11.162 -4.623 27.361 1.00 92.44 106 ARG A C 1
ATOM 799 O O . ARG A 1 106 ? 10.791 -5.796 27.389 1.00 92.44 106 ARG A O 1
ATOM 806 N N . ILE A 1 107 ? 11.281 -3.942 26.221 1.00 92.75 107 ILE A N 1
ATOM 807 C CA . ILE A 1 107 ? 10.933 -4.469 24.895 1.00 92.75 107 ILE A CA 1
ATOM 808 C C . ILE A 1 107 ? 11.657 -5.787 24.631 1.00 92.75 107 ILE A C 1
ATOM 810 O O . ILE A 1 107 ? 11.018 -6.741 24.195 1.00 92.75 107 ILE A O 1
ATOM 814 N N . GLY A 1 108 ? 12.953 -5.872 24.941 1.00 87.88 108 GLY A N 1
ATOM 815 C CA . GLY A 1 108 ? 13.729 -7.087 24.709 1.00 87.88 108 GLY A CA 1
ATOM 816 C C . GLY A 1 108 ? 13.216 -8.297 25.503 1.00 87.88 108 GLY A C 1
ATOM 817 O O . GLY A 1 108 ? 13.244 -9.408 24.982 1.00 87.88 108 GLY A O 1
ATOM 818 N N . ARG A 1 109 ? 12.642 -8.104 26.704 1.00 88.56 109 ARG A N 1
ATOM 819 C CA . ARG A 1 109 ? 11.980 -9.187 27.466 1.00 88.56 109 ARG A CA 1
ATOM 820 C C . ARG A 1 109 ? 10.693 -9.701 26.821 1.00 88.56 109 ARG A C 1
ATOM 822 O O . ARG A 1 109 ? 10.283 -10.814 27.134 1.00 88.56 109 ARG A O 1
ATOM 829 N N . ASN A 1 110 ? 10.059 -8.912 25.956 1.00 85.25 110 ASN A N 1
ATOM 830 C CA . ASN A 1 110 ? 8.864 -9.327 25.219 1.00 85.25 110 ASN A CA 1
ATOM 831 C C . ASN A 1 110 ? 9.211 -10.093 23.927 1.00 85.25 110 ASN A C 1
ATOM 833 O O . ASN A 1 110 ? 8.306 -10.539 23.227 1.00 85.25 110 ASN A O 1
ATOM 837 N N . MET A 1 111 ? 10.500 -10.237 23.595 1.00 85.75 111 MET A N 1
ATOM 838 C CA . MET A 1 111 ? 10.963 -10.906 22.378 1.00 85.75 111 MET A CA 1
ATOM 839 C C . MET A 1 111 ? 11.409 -12.351 22.657 1.00 85.75 111 MET A C 1
ATOM 841 O O . MET A 1 111 ? 11.951 -12.629 23.729 1.00 85.75 111 MET A O 1
ATOM 845 N N . PRO A 1 112 ? 11.260 -13.279 21.690 1.00 80.25 112 PRO A N 1
ATOM 846 C CA . PRO A 1 112 ? 11.776 -14.644 21.823 1.00 80.25 112 PRO A CA 1
ATOM 847 C C . PRO A 1 112 ? 13.288 -14.662 22.099 1.00 80.25 112 PRO A C 1
ATOM 849 O O . PRO A 1 112 ? 14.054 -14.015 21.387 1.00 80.25 112 PRO A O 1
ATOM 852 N N . THR A 1 113 ? 13.743 -15.388 23.120 1.00 77.31 113 THR A N 1
ATOM 853 C CA . THR A 1 113 ? 15.145 -15.351 23.592 1.00 77.31 113 THR A CA 1
ATOM 854 C C . THR A 1 113 ? 16.079 -16.329 22.876 1.00 77.31 113 THR A C 1
ATOM 856 O O . THR A 1 113 ? 17.299 -16.235 22.999 1.00 77.31 113 THR A O 1
ATOM 859 N N . ASP A 1 114 ? 15.532 -17.266 22.107 1.00 76.31 114 ASP A N 1
ATOM 860 C CA . ASP A 1 114 ? 16.252 -18.332 21.405 1.00 76.31 114 ASP A CA 1
ATOM 861 C C . ASP A 1 114 ? 16.913 -17.864 20.097 1.00 76.31 114 ASP A C 1
ATOM 863 O O . ASP A 1 114 ? 17.784 -18.544 19.541 1.00 76.31 114 ASP A O 1
ATOM 867 N N . ARG A 1 115 ? 16.540 -16.680 19.597 1.00 73.06 115 ARG A N 1
ATOM 868 C CA . ARG A 1 115 ? 17.041 -16.145 18.331 1.00 73.06 115 ARG A CA 1
ATOM 869 C C . ARG A 1 115 ? 18.162 -15.131 18.540 1.00 73.06 115 ARG A C 1
ATOM 871 O O . ARG A 1 115 ? 18.025 -14.133 19.237 1.00 73.06 115 ARG A O 1
ATOM 878 N N . ASN A 1 116 ? 19.267 -15.318 17.820 1.00 82.25 116 ASN A N 1
ATOM 879 C CA . ASN A 1 116 ? 20.349 -14.335 17.781 1.00 82.25 116 ASN A CA 1
ATOM 880 C C . ASN A 1 116 ? 20.014 -13.192 16.801 1.00 82.25 116 ASN A C 1
ATOM 882 O O . ASN A 1 116 ? 20.435 -13.209 15.640 1.00 82.25 116 ASN A O 1
ATOM 886 N N . TYR A 1 117 ? 19.241 -12.204 17.261 1.00 84.12 117 TYR A N 1
ATOM 887 C CA . TYR A 1 117 ? 18.831 -11.043 16.457 1.00 84.12 117 TYR A CA 1
ATOM 888 C C . TYR A 1 117 ? 20.013 -10.225 15.945 1.00 84.12 117 TYR A C 1
ATOM 890 O O . TYR A 1 117 ? 19.996 -9.769 14.803 1.00 84.12 117 TYR A O 1
ATOM 898 N N . ARG A 1 118 ? 21.084 -10.119 16.739 1.00 84.31 118 ARG A N 1
ATOM 899 C CA . ARG A 1 118 ? 22.324 -9.441 16.346 1.00 84.31 118 ARG A CA 1
ATOM 900 C C . ARG A 1 118 ? 22.940 -10.055 15.093 1.00 84.31 118 ARG A C 1
ATOM 902 O O . ARG A 1 118 ? 23.322 -9.338 14.174 1.00 84.31 118 ARG A O 1
ATOM 909 N N . ARG A 1 119 ? 22.973 -11.386 15.001 1.00 82.44 119 ARG A N 1
ATOM 910 C CA . ARG A 1 119 ? 23.438 -12.087 13.796 1.00 82.44 119 ARG A CA 1
ATOM 911 C C . ARG A 1 119 ? 22.555 -11.789 12.583 1.00 82.44 119 ARG A C 1
ATOM 913 O O . ARG A 1 119 ? 23.088 -11.672 11.483 1.00 82.44 119 ARG A O 1
ATOM 920 N N . VAL A 1 120 ? 21.238 -11.684 12.773 1.00 78.38 120 VAL A N 1
ATOM 921 C CA . VAL A 1 120 ? 20.305 -11.338 11.689 1.00 78.38 120 VAL A CA 1
ATOM 922 C C . VAL A 1 120 ? 20.553 -9.907 11.211 1.00 78.38 120 VAL A C 1
ATOM 924 O O . VAL A 1 120 ? 20.689 -9.709 10.009 1.00 78.38 120 VAL A O 1
ATOM 927 N N . MET A 1 121 ? 20.698 -8.942 12.126 1.00 75.38 121 MET A N 1
ATOM 928 C CA . MET A 1 121 ? 21.003 -7.545 11.787 1.00 75.38 121 MET A CA 1
ATOM 929 C C . MET A 1 121 ? 22.341 -7.385 11.065 1.00 75.38 121 MET A C 1
ATOM 931 O O . MET A 1 121 ? 22.410 -6.718 10.039 1.00 75.38 121 MET A O 1
ATOM 935 N N . ASN A 1 122 ? 23.392 -8.059 11.538 1.00 77.00 122 ASN A N 1
ATOM 936 C CA . ASN A 1 122 ? 24.721 -7.995 10.921 1.00 77.00 122 ASN A CA 1
ATOM 937 C C . ASN A 1 122 ? 24.758 -8.574 9.496 1.00 77.00 122 ASN A C 1
ATOM 939 O O . ASN A 1 122 ? 25.699 -8.316 8.748 1.00 77.00 122 ASN A O 1
ATOM 943 N N . ALA A 1 123 ? 23.761 -9.379 9.118 1.00 68.25 123 ALA A N 1
ATOM 944 C CA . ALA A 1 123 ? 23.622 -9.900 7.764 1.00 68.25 123 ALA A CA 1
ATOM 945 C C . ALA A 1 123 ? 22.909 -8.919 6.811 1.00 68.25 123 ALA A C 1
ATOM 947 O O . ALA A 1 123 ? 22.774 -9.228 5.624 1.00 68.25 123 ALA A O 1
ATOM 948 N N . LEU A 1 124 ? 22.441 -7.762 7.301 1.00 63.03 124 LEU A N 1
ATOM 949 C CA . LEU A 1 124 ? 21.662 -6.809 6.513 1.00 63.03 124 LEU A CA 1
ATOM 950 C C . LEU A 1 124 ? 22.560 -5.767 5.834 1.00 63.03 124 LEU A C 1
ATOM 952 O O . LEU A 1 124 ? 23.484 -5.255 6.460 1.00 63.03 124 LEU A O 1
ATOM 956 N N . PRO A 1 125 ? 22.274 -5.389 4.572 1.00 49.91 125 PRO A N 1
ATOM 957 C CA . PRO A 1 125 ? 22.994 -4.310 3.893 1.00 49.91 125 PRO A CA 1
ATOM 958 C C . PRO A 1 125 ? 22.805 -2.936 4.556 1.00 49.91 125 PRO A C 1
ATOM 960 O O . PRO A 1 125 ? 23.691 -2.091 4.467 1.00 49.91 125 PRO A O 1
ATOM 963 N N . SER A 1 126 ? 21.640 -2.708 5.176 1.00 51.88 126 SER A N 1
ATOM 964 C CA . SER A 1 126 ? 21.296 -1.542 5.999 1.00 51.88 126 SER A CA 1
ATOM 965 C C . SER A 1 126 ? 20.010 -1.835 6.781 1.00 51.88 126 SER A C 1
ATOM 967 O O . SER A 1 126 ? 19.066 -2.375 6.202 1.00 51.88 126 SER A O 1
ATOM 969 N N . PHE A 1 127 ? 19.939 -1.451 8.060 1.00 50.53 127 PHE A N 1
ATOM 970 C CA . PHE A 1 127 ? 18.732 -1.603 8.891 1.00 50.53 127 PHE A CA 1
ATOM 971 C C . PHE A 1 127 ? 17.614 -0.610 8.517 1.00 50.53 127 PHE A C 1
ATOM 973 O O . PHE A 1 127 ? 16.443 -0.863 8.784 1.00 50.53 127 PHE A O 1
ATOM 980 N N . THR A 1 128 ? 17.951 0.492 7.837 1.00 48.91 128 THR A N 1
ATOM 981 C CA . THR A 1 128 ? 16.988 1.506 7.367 1.00 48.91 128 THR A CA 1
ATOM 982 C C . THR A 1 128 ? 16.295 1.129 6.051 1.00 48.91 128 THR A C 1
ATOM 984 O O . THR A 1 128 ? 15.331 1.775 5.648 1.00 48.91 128 THR A O 1
ATOM 987 N N . MET A 1 129 ? 16.753 0.079 5.360 1.00 51.06 129 MET A N 1
ATOM 988 C CA . MET A 1 129 ? 16.222 -0.334 4.049 1.00 51.06 129 MET A CA 1
ATOM 989 C C . MET A 1 129 ? 15.235 -1.510 4.117 1.00 51.06 129 MET A C 1
ATOM 991 O O . MET A 1 129 ? 14.850 -2.040 3.077 1.00 51.06 129 MET A O 1
ATOM 995 N N . GLY A 1 130 ? 14.833 -1.932 5.319 1.00 64.44 130 GLY A N 1
ATOM 996 C CA . GLY A 1 130 ? 13.836 -2.983 5.510 1.00 64.44 130 GLY A CA 1
ATOM 997 C C . GLY A 1 130 ? 14.113 -3.879 6.712 1.00 64.44 130 GLY A C 1
ATOM 998 O O . GLY A 1 130 ? 15.242 -4.027 7.169 1.00 64.44 130 GLY A O 1
ATOM 999 N N . ASN A 1 131 ? 13.068 -4.559 7.179 1.00 75.38 131 ASN A N 1
ATOM 1000 C CA . ASN A 1 131 ? 13.135 -5.514 8.293 1.00 75.38 131 ASN A CA 1
ATOM 1001 C C . ASN A 1 131 ? 13.581 -6.926 7.859 1.00 75.38 131 ASN A C 1
ATOM 1003 O O . ASN A 1 131 ? 13.389 -7.891 8.596 1.00 75.38 131 ASN A O 1
ATOM 1007 N N . SER A 1 132 ? 14.118 -7.067 6.640 1.00 75.12 132 SER A N 1
ATOM 1008 C CA . SER A 1 132 ? 14.734 -8.287 6.083 1.00 75.12 132 SER A CA 1
ATOM 1009 C C . SER A 1 132 ? 13.952 -9.569 6.295 1.00 75.12 132 SER A C 1
ATOM 1011 O O . SER A 1 132 ? 14.510 -10.623 6.603 1.00 75.12 132 SER A O 1
ATOM 1013 N N . THR A 1 133 ? 12.630 -9.453 6.160 1.00 84.38 133 THR A N 1
ATOM 1014 C CA . THR A 1 133 ? 11.739 -10.604 6.290 1.00 84.38 133 THR A CA 1
ATOM 1015 C C . THR A 1 133 ? 11.872 -11.278 7.667 1.00 84.38 133 THR A C 1
ATOM 1017 O O . THR A 1 133 ? 11.722 -12.488 7.805 1.00 84.38 133 THR A O 1
ATOM 1020 N N . CYS A 1 134 ? 12.200 -10.493 8.697 1.00 88.31 134 CYS A N 1
ATOM 1021 C CA . CYS A 1 134 ? 12.366 -10.915 10.079 1.00 88.31 134 CYS A CA 1
ATOM 1022 C C . CYS A 1 134 ? 11.309 -10.208 10.949 1.00 88.31 134 CYS A C 1
ATOM 1024 O O . CYS A 1 134 ? 11.552 -9.081 11.389 1.00 88.31 134 CYS A O 1
ATOM 1026 N N . PRO A 1 135 ? 10.151 -10.848 11.207 1.00 91.19 135 PRO A N 1
ATOM 1027 C CA . PRO A 1 135 ? 9.056 -10.241 11.968 1.00 91.19 135 PRO A CA 1
ATOM 1028 C C . PRO A 1 135 ? 9.475 -9.655 13.331 1.00 91.19 135 PRO A C 1
ATOM 1030 O O . PRO A 1 135 ? 9.116 -8.511 13.601 1.00 91.19 135 PRO A O 1
ATOM 1033 N N . PRO A 1 136 ? 10.319 -10.325 14.151 1.00 90.75 136 PRO A N 1
ATOM 1034 C CA . PRO A 1 136 ? 10.748 -9.760 15.434 1.00 90.75 136 PRO A CA 1
ATOM 1035 C C . PRO A 1 136 ? 11.526 -8.445 15.315 1.00 90.75 136 PRO A C 1
ATOM 1037 O O . PRO A 1 136 ? 11.387 -7.579 16.168 1.00 90.75 136 PRO A O 1
ATOM 1040 N N . ILE A 1 137 ? 12.317 -8.252 14.249 1.00 89.56 137 ILE A N 1
ATOM 1041 C CA . ILE A 1 137 ? 13.006 -6.968 14.024 1.00 89.56 137 ILE A CA 1
ATOM 1042 C C . ILE A 1 137 ? 11.981 -5.874 13.700 1.00 89.56 137 ILE A C 1
ATOM 1044 O O . ILE A 1 137 ? 12.105 -4.760 14.201 1.00 89.56 137 ILE A O 1
ATOM 1048 N N . GLY A 1 138 ? 10.947 -6.194 12.914 1.00 91.69 138 GLY A N 1
ATOM 1049 C CA . GLY A 1 138 ? 9.831 -5.279 12.663 1.00 91.69 138 GLY A CA 1
ATOM 1050 C C . GLY A 1 138 ? 9.083 -4.898 13.941 1.00 91.69 138 GLY A C 1
ATOM 1051 O O . GLY A 1 138 ? 8.826 -3.716 14.159 1.00 91.69 138 GLY A O 1
ATOM 1052 N N . ALA A 1 139 ? 8.810 -5.874 14.811 1.00 93.62 139 ALA A N 1
ATOM 1053 C CA . ALA A 1 139 ? 8.182 -5.650 16.1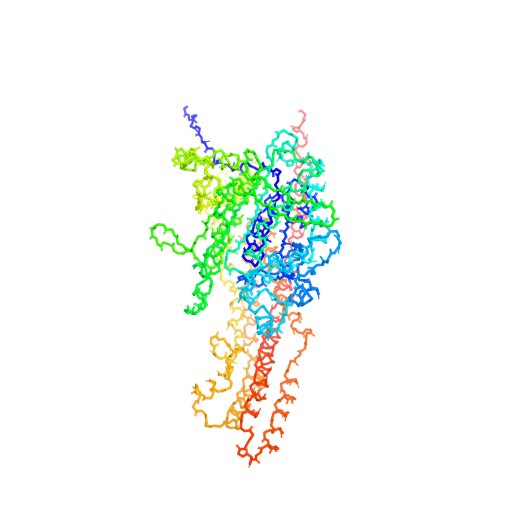11 1.00 93.62 139 ALA A CA 1
ATOM 1054 C C . ALA A 1 139 ? 9.050 -4.768 17.024 1.00 93.62 139 ALA A C 1
ATOM 1056 O O . ALA A 1 139 ? 8.556 -3.787 17.573 1.00 93.62 139 ALA A O 1
ATOM 1057 N N . ILE A 1 140 ? 10.355 -5.052 17.137 1.00 92.62 140 ILE A N 1
ATOM 1058 C CA . ILE A 1 140 ? 11.298 -4.234 17.919 1.00 92.62 140 ILE A CA 1
ATOM 1059 C C . ILE A 1 140 ? 11.314 -2.790 17.412 1.00 92.62 140 ILE A C 1
ATOM 1061 O O . ILE A 1 140 ? 11.160 -1.872 18.213 1.00 92.62 140 ILE A O 1
ATOM 1065 N N . ASN A 1 141 ? 11.452 -2.588 16.098 1.00 91.94 141 ASN A N 1
ATOM 1066 C CA . ASN A 1 141 ? 11.434 -1.263 15.476 1.00 91.94 141 ASN A CA 1
ATOM 1067 C C . ASN A 1 141 ? 10.146 -0.497 15.819 1.00 91.94 141 ASN A C 1
ATOM 1069 O O . ASN A 1 141 ? 10.193 0.650 16.261 1.00 91.94 141 ASN A O 1
ATOM 1073 N N . PHE A 1 142 ? 8.993 -1.155 15.677 1.00 94.56 142 PHE A N 1
ATOM 1074 C CA . PHE A 1 142 ? 7.695 -0.569 15.998 1.00 94.56 142 PHE A CA 1
ATOM 1075 C C . PHE A 1 142 ? 7.571 -0.192 17.478 1.00 94.56 142 PHE A C 1
ATOM 1077 O O . PHE A 1 142 ? 7.209 0.938 17.796 1.00 94.56 142 PHE A O 1
ATOM 1084 N N . LEU A 1 143 ? 7.899 -1.112 18.389 1.00 94.62 143 LEU A N 1
ATOM 1085 C CA . LEU A 1 143 ? 7.792 -0.883 19.830 1.00 94.62 143 LEU A CA 1
ATOM 1086 C C . LEU A 1 143 ? 8.784 0.183 20.313 1.00 94.62 143 LEU A C 1
ATOM 1088 O O . LEU A 1 143 ? 8.436 1.003 21.159 1.00 94.62 143 LEU A O 1
ATOM 1092 N N . ALA A 1 144 ? 9.991 0.229 19.746 1.00 93.19 144 ALA A N 1
ATOM 1093 C CA . ALA A 1 144 ? 10.985 1.255 20.054 1.00 93.19 144 ALA A CA 1
ATOM 1094 C C . ALA A 1 144 ? 10.568 2.649 19.549 1.00 93.19 144 ALA A C 1
ATOM 1096 O O . ALA A 1 144 ? 10.928 3.658 20.156 1.00 93.19 144 ALA A O 1
ATOM 1097 N N . SER A 1 145 ? 9.777 2.710 18.475 1.00 93.06 145 SER A N 1
ATOM 1098 C CA . SER A 1 145 ? 9.222 3.942 17.894 1.00 93.06 145 SER A CA 1
ATOM 1099 C C . SER A 1 145 ? 7.797 4.257 18.374 1.00 93.06 145 SER A C 1
ATOM 1101 O O . SER A 1 145 ? 7.160 5.189 17.875 1.00 93.06 145 SER A O 1
ATOM 1103 N N . TRP A 1 146 ? 7.290 3.509 19.359 1.00 94.12 146 TRP A N 1
ATOM 1104 C CA . TRP A 1 146 ? 5.892 3.539 19.788 1.00 94.12 146 TRP A CA 1
ATOM 1105 C C . TRP A 1 146 ? 5.334 4.940 20.070 1.00 94.12 146 TRP A C 1
ATOM 1107 O O . TRP A 1 146 ? 4.278 5.245 19.516 1.00 94.12 146 TRP A O 1
ATOM 1117 N N . PRO A 1 147 ? 5.990 5.826 20.857 1.00 93.38 147 PRO A N 1
ATOM 1118 C CA . PRO A 1 147 ? 5.419 7.141 21.155 1.00 93.38 147 PRO A CA 1
ATOM 1119 C C . PRO A 1 147 ? 5.179 7.984 19.897 1.00 93.38 147 PRO A C 1
ATOM 1121 O O . PRO A 1 147 ? 4.148 8.637 19.778 1.00 93.38 147 PRO A O 1
ATOM 1124 N N . SER A 1 148 ? 6.104 7.930 18.933 1.00 93.81 148 SER A N 1
ATOM 1125 C CA . SER A 1 148 ? 5.993 8.687 17.682 1.00 93.81 148 SER A CA 1
ATOM 1126 C C . SER A 1 148 ? 4.880 8.142 16.788 1.00 93.81 148 SER A C 1
ATOM 1128 O O . SER A 1 148 ? 4.089 8.912 16.241 1.00 93.81 148 SER A O 1
ATOM 1130 N N . ILE A 1 149 ? 4.781 6.816 16.668 1.00 95.94 149 ILE A N 1
ATOM 1131 C CA . ILE A 1 149 ? 3.735 6.161 15.874 1.00 95.94 149 ILE A CA 1
ATOM 1132 C C . ILE A 1 149 ? 2.358 6.451 16.474 1.00 95.94 149 ILE A C 1
ATOM 1134 O O . ILE A 1 149 ? 1.441 6.832 15.746 1.00 95.94 149 ILE A O 1
ATOM 1138 N N . ARG A 1 150 ? 2.232 6.328 17.801 1.00 96.31 150 ARG A N 1
ATOM 1139 C CA . ARG A 1 150 ? 0.994 6.598 18.535 1.00 96.31 150 ARG A CA 1
ATOM 1140 C C . ARG A 1 150 ? 0.520 8.031 18.330 1.00 96.31 150 ARG A C 1
ATOM 1142 O O . ARG A 1 150 ? -0.650 8.226 18.027 1.00 96.31 150 ARG A O 1
ATOM 1149 N N . GLU A 1 151 ? 1.416 9.010 18.429 1.00 96.31 151 GLU A N 1
ATOM 1150 C CA . GLU A 1 151 ? 1.080 10.422 18.209 1.00 96.31 151 GLU A CA 1
ATOM 1151 C C . GLU A 1 151 ? 0.612 10.686 16.768 1.00 96.31 151 GLU A C 1
ATOM 1153 O O . GLU A 1 151 ? -0.405 11.343 16.544 1.00 96.31 151 GLU A O 1
ATOM 1158 N N . ASN A 1 152 ? 1.294 10.106 15.774 1.00 96.31 152 ASN A N 1
ATOM 1159 C CA . ASN A 1 152 ? 0.885 10.227 14.373 1.00 96.31 152 ASN A CA 1
ATOM 1160 C C . ASN A 1 152 ? -0.504 9.619 14.123 1.00 96.31 152 ASN A C 1
ATOM 1162 O O . ASN A 1 152 ? -1.342 10.241 13.466 1.00 96.31 152 ASN A O 1
ATOM 1166 N N . LEU A 1 153 ? -0.764 8.416 14.644 1.00 97.19 153 LEU A N 1
ATOM 1167 C CA . LEU A 1 153 ? -2.064 7.757 14.503 1.00 97.19 153 LEU A CA 1
ATOM 1168 C C . LEU A 1 153 ? -3.166 8.513 15.245 1.00 97.19 153 LEU A C 1
ATOM 1170 O O . LEU A 1 153 ? -4.244 8.703 14.681 1.00 97.19 153 LEU A O 1
ATOM 1174 N N . LYS A 1 154 ? -2.884 9.021 16.448 1.00 97.25 154 LYS A N 1
ATOM 1175 C CA . LYS A 1 154 ? -3.810 9.869 17.202 1.00 97.25 154 LYS A CA 1
ATOM 1176 C C . LYS A 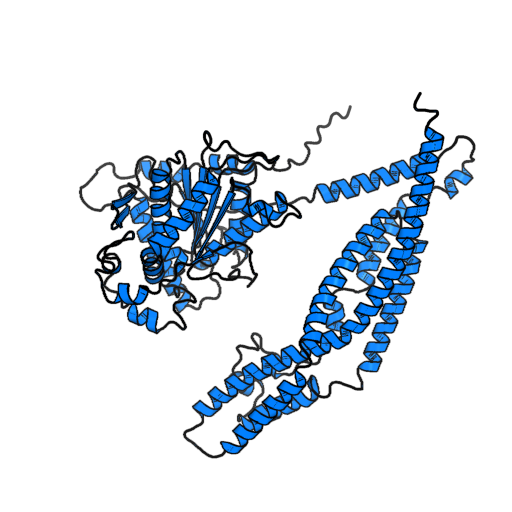1 154 ? -4.228 11.088 16.382 1.00 97.25 154 LYS A C 1
ATOM 1178 O O . LYS A 1 154 ? -5.423 11.299 16.193 1.00 97.25 154 LYS A O 1
ATOM 1183 N N . GLY A 1 155 ? -3.278 11.814 15.789 1.00 96.25 155 GLY A N 1
ATOM 1184 C CA . GLY A 1 155 ? -3.582 12.957 14.921 1.00 96.25 155 GLY A CA 1
ATOM 1185 C C . GLY A 1 155 ? -4.445 12.590 13.703 1.00 96.25 155 GLY A C 1
ATOM 1186 O O . GLY A 1 155 ? -5.352 13.337 13.328 1.00 96.25 155 GLY A O 1
ATOM 1187 N N . LYS A 1 156 ? -4.229 11.410 13.099 1.00 95.50 156 LYS A N 1
ATOM 1188 C CA . LYS A 1 156 ? -5.078 10.906 12.001 1.00 95.50 156 LYS A CA 1
ATOM 1189 C C . LYS A 1 156 ? -6.497 10.577 12.470 1.00 95.50 156 LYS A C 1
ATOM 1191 O O . LYS A 1 156 ? -7.447 10.909 11.766 1.00 95.50 156 LYS A O 1
ATOM 1196 N N . MET A 1 157 ? -6.661 9.976 13.647 1.00 95.88 157 MET A N 1
ATOM 1197 C CA . MET A 1 157 ? -7.977 9.663 14.226 1.00 95.88 157 MET A CA 1
ATOM 1198 C C . MET A 1 157 ? -8.729 10.921 14.682 1.00 95.88 157 MET A C 1
ATOM 1200 O O . MET A 1 157 ? -9.939 11.030 14.489 1.00 95.88 157 MET A O 1
ATOM 1204 N N . GLU A 1 158 ? -8.020 11.916 15.214 1.00 95.69 158 GLU A N 1
ATOM 1205 C CA . GLU A 1 158 ? -8.595 13.223 15.537 1.00 95.69 158 GLU A CA 1
ATOM 1206 C C . GLU A 1 158 ? -9.064 13.973 14.290 1.00 95.69 158 GLU A C 1
ATOM 1208 O O . GLU A 1 158 ? -10.089 14.655 14.339 1.00 95.69 158 GLU A O 1
ATOM 1213 N N . ASN A 1 159 ? -8.343 13.844 13.172 1.00 93.25 159 ASN A N 1
ATOM 1214 C CA . ASN A 1 159 ? -8.804 14.358 11.889 1.00 93.25 159 ASN A CA 1
ATOM 1215 C C . ASN A 1 159 ? -10.029 13.582 11.394 1.00 93.25 159 ASN A C 1
ATOM 1217 O O . ASN A 1 159 ? -10.996 14.204 10.977 1.00 93.25 159 ASN A O 1
ATOM 1221 N N . TRP A 1 160 ? -10.017 12.250 11.497 1.00 94.06 160 TRP A N 1
ATOM 1222 C CA . TRP A 1 160 ? -11.084 11.362 11.019 1.00 94.06 160 TRP A CA 1
ATOM 1223 C C . TRP A 1 160 ? -12.471 11.687 11.583 1.00 94.06 160 TRP A C 1
ATOM 1225 O O . TRP A 1 160 ? -13.459 11.611 10.860 1.00 94.06 160 TRP A O 1
ATOM 1235 N N . ARG A 1 161 ? -12.549 12.095 12.856 1.00 89.56 161 ARG A N 1
ATOM 1236 C CA . ARG A 1 161 ? -13.813 12.476 13.511 1.00 89.56 161 ARG A CA 1
ATOM 1237 C C . ARG A 1 161 ? -14.321 13.875 13.148 1.00 89.56 161 ARG A C 1
ATOM 1239 O O . ARG A 1 161 ? -15.382 14.272 13.625 1.00 89.56 161 ARG A O 1
ATOM 1246 N N . ARG A 1 162 ? -13.554 14.674 12.395 1.00 89.19 162 ARG A N 1
ATOM 1247 C CA . ARG A 1 162 ? -13.967 16.043 12.057 1.00 89.19 162 ARG A CA 1
ATOM 1248 C C . ARG A 1 162 ? -15.155 15.998 11.099 1.00 89.19 162 ARG A C 1
ATOM 1250 O O . ARG A 1 162 ? -15.055 15.304 10.087 1.00 89.19 162 ARG A O 1
ATOM 1257 N N . PRO A 1 163 ? -16.229 16.761 11.360 1.00 82.88 163 PRO A N 1
ATOM 1258 C CA . PRO A 1 163 ? -17.307 16.907 10.396 1.00 82.88 163 PRO A CA 1
ATOM 1259 C C . PRO A 1 163 ? -16.766 17.582 9.138 1.00 82.88 163 PRO A C 1
ATOM 1261 O O . PRO A 1 163 ? -15.873 18.432 9.215 1.00 82.88 163 PRO A O 1
ATOM 1264 N N . VAL A 1 164 ? -17.315 17.218 7.985 1.00 81.81 164 VAL A N 1
ATOM 1265 C CA . VAL A 1 164 ? -16.958 17.857 6.720 1.00 81.81 164 VAL A CA 1
ATOM 1266 C C . VAL A 1 164 ? -18.221 18.306 6.017 1.00 81.81 164 VAL A C 1
ATOM 1268 O O . VAL A 1 164 ? -19.226 17.597 6.006 1.00 81.81 164 VAL A O 1
ATOM 1271 N N . ASP A 1 165 ? -18.160 19.524 5.493 1.00 68.50 165 ASP A N 1
ATOM 1272 C CA . ASP A 1 165 ? -19.203 20.107 4.666 1.00 68.50 165 ASP A CA 1
ATOM 1273 C C . ASP A 1 165 ? -18.828 19.876 3.199 1.00 68.50 165 ASP A C 1
ATOM 1275 O O . ASP A 1 165 ? -17.910 20.506 2.662 1.00 68.50 165 ASP A O 1
ATOM 1279 N N . ASN A 1 166 ? -19.455 18.884 2.567 1.00 70.81 166 ASN A N 1
ATOM 1280 C CA . ASN A 1 166 ? -19.200 18.534 1.173 1.00 70.81 166 ASN A CA 1
ATOM 1281 C C . ASN A 1 166 ? -20.473 18.022 0.508 1.00 70.81 166 ASN A C 1
ATOM 1283 O O . ASN A 1 166 ? -21.375 17.487 1.143 1.00 70.81 166 ASN A O 1
ATOM 1287 N N . SER A 1 167 ? -20.474 18.084 -0.821 1.00 77.81 167 SER A N 1
ATOM 1288 C CA . SER A 1 167 ? -21.519 17.526 -1.681 1.00 77.81 167 SER A CA 1
ATOM 1289 C C . SER A 1 167 ? -21.497 15.994 -1.808 1.00 77.81 167 SER A C 1
ATOM 1291 O O . SER A 1 167 ? -22.378 15.434 -2.457 1.00 77.81 167 SER A O 1
ATOM 1293 N N . ILE A 1 168 ? -20.495 15.310 -1.245 1.00 84.94 168 ILE A N 1
ATOM 1294 C CA . ILE A 1 168 ? -20.355 13.849 -1.314 1.00 84.94 168 ILE A CA 1
ATOM 1295 C C . ILE A 1 168 ? -21.175 13.219 -0.187 1.00 84.94 168 ILE A C 1
ATOM 1297 O O . ILE A 1 168 ? -20.988 13.567 0.975 1.00 84.94 168 ILE A O 1
ATOM 1301 N N . GLU A 1 169 ? -22.045 12.262 -0.516 1.00 88.19 169 GLU A N 1
ATOM 1302 C CA . GLU A 1 169 ? -22.820 11.526 0.487 1.00 88.19 169 GLU A CA 1
ATOM 1303 C C . GLU A 1 169 ? -21.896 10.679 1.378 1.00 88.19 169 GLU A C 1
ATOM 1305 O O . GLU A 1 169 ? -21.125 9.847 0.887 1.00 88.19 169 GLU A O 1
ATOM 1310 N N . THR A 1 170 ? -22.003 10.863 2.695 1.00 89.12 170 THR A N 1
ATOM 1311 C CA . THR A 1 170 ? -21.237 10.132 3.712 1.00 89.12 170 THR A CA 1
ATOM 1312 C C . THR A 1 170 ? -22.164 9.464 4.736 1.00 89.12 170 THR A C 1
ATOM 1314 O O . THR A 1 170 ? -23.323 9.851 4.892 1.00 89.12 170 THR A O 1
ATOM 1317 N N . THR A 1 171 ? -21.682 8.424 5.421 1.00 86.00 171 THR A N 1
ATOM 1318 C CA . THR A 1 171 ? -22.354 7.873 6.613 1.00 86.00 171 THR A CA 1
ATOM 1319 C C . THR A 1 171 ? -22.249 8.840 7.793 1.00 86.00 171 THR A C 1
ATOM 1321 O O . THR A 1 171 ? -21.309 9.622 7.866 1.00 86.00 171 THR A O 1
ATOM 1324 N N . ASP A 1 172 ? -23.171 8.790 8.749 1.00 84.25 172 ASP A N 1
ATOM 1325 C CA . ASP A 1 172 ? -23.124 9.630 9.949 1.00 84.25 172 ASP A CA 1
ATOM 1326 C C . ASP A 1 172 ? -22.083 9.069 10.933 1.00 84.25 172 ASP A C 1
ATOM 1328 O O . ASP A 1 172 ? -22.256 7.977 11.467 1.00 84.25 172 ASP A O 1
ATOM 1332 N N . PHE A 1 173 ? -20.997 9.807 11.194 1.00 86.06 173 PHE A N 1
ATOM 1333 C CA . PHE A 1 173 ? -19.915 9.347 12.079 1.00 86.06 173 PHE A CA 1
ATOM 1334 C C . PHE A 1 173 ? -20.389 9.001 13.502 1.00 86.06 173 PHE A C 1
ATOM 1336 O O . PHE A 1 173 ? -19.814 8.125 14.153 1.00 86.06 173 PHE A O 1
ATOM 1343 N N . LEU A 1 174 ? -21.417 9.686 14.013 1.00 84.75 174 LEU A N 1
ATOM 1344 C CA . LEU A 1 174 ? -21.914 9.472 15.374 1.00 84.75 174 LEU A CA 1
ATOM 1345 C C . LEU A 1 174 ? -22.881 8.290 15.458 1.00 84.75 174 LEU A C 1
ATOM 1347 O O . LEU A 1 174 ? -22.933 7.632 16.494 1.00 84.75 174 LEU A O 1
ATOM 1351 N N . LYS A 1 175 ? -23.637 8.011 14.390 1.00 86.50 175 LYS A N 1
ATOM 1352 C CA . LYS A 1 175 ? -24.680 6.969 14.394 1.00 86.50 175 LYS A CA 1
ATOM 1353 C C . LYS A 1 175 ? -24.237 5.661 13.752 1.00 86.50 175 LYS A C 1
ATOM 1355 O O . LYS A 1 175 ? -24.585 4.590 14.243 1.00 86.50 175 LYS A O 1
ATOM 1360 N N . ASP A 1 176 ? -23.496 5.744 12.656 1.00 88.38 176 ASP A N 1
ATOM 1361 C CA . ASP A 1 176 ? -23.133 4.587 11.851 1.00 88.38 176 ASP A CA 1
ATOM 1362 C C . ASP A 1 176 ? -21.836 3.935 12.350 1.00 88.38 176 ASP A C 1
ATOM 1364 O O . ASP A 1 176 ? -21.005 4.547 13.025 1.00 88.38 176 ASP A O 1
ATOM 1368 N N . GLN A 1 177 ? -21.657 2.655 12.017 1.00 88.69 177 GLN A N 1
ATOM 1369 C CA . GLN A 1 177 ? -20.435 1.923 12.341 1.00 88.69 177 GLN A CA 1
ATOM 1370 C C . GLN A 1 177 ? -19.253 2.431 11.507 1.00 88.69 177 GLN A C 1
ATOM 1372 O O . GLN A 1 177 ? -19.336 2.535 10.280 1.00 88.69 177 GLN A O 1
ATOM 1377 N N . LYS A 1 178 ? -18.129 2.676 12.180 1.00 92.94 178 LYS A N 1
ATOM 1378 C CA . LYS A 1 178 ? -16.857 3.087 11.578 1.00 92.94 178 LYS A CA 1
ATOM 1379 C C . LYS A 1 178 ? -15.967 1.880 11.335 1.00 92.94 178 LYS A C 1
ATOM 1381 O O . LYS A 1 178 ? -16.097 0.860 12.015 1.00 92.94 178 LYS A O 1
ATOM 1386 N N . GLN A 1 179 ? -15.059 1.984 10.371 1.00 93.56 179 GLN A N 1
ATOM 1387 C CA . GLN A 1 179 ? -14.243 0.844 9.949 1.00 93.56 179 GLN A CA 1
ATOM 1388 C C . GLN A 1 179 ? -12.767 1.193 9.889 1.00 93.56 179 GLN A C 1
ATOM 1390 O O . GLN A 1 179 ? -12.380 2.252 9.404 1.00 93.56 179 GLN A O 1
ATOM 1395 N N . ILE A 1 180 ? -11.931 0.276 10.357 1.00 97.38 180 ILE A N 1
ATOM 1396 C CA . ILE A 1 180 ? -10.488 0.352 10.198 1.00 97.38 180 ILE A CA 1
ATOM 1397 C C . ILE A 1 180 ? -10.024 -0.910 9.485 1.00 97.38 180 ILE A C 1
ATOM 1399 O O . ILE A 1 180 ? -10.263 -2.014 9.963 1.00 97.38 180 ILE A O 1
ATOM 1403 N N . PHE A 1 181 ? -9.339 -0.759 8.359 1.00 98.12 181 PHE A N 1
ATOM 1404 C CA . PHE A 1 181 ? -8.723 -1.864 7.634 1.00 98.12 181 PHE A CA 1
ATOM 1405 C C . PHE A 1 181 ? -7.220 -1.852 7.884 1.00 98.12 181 PHE A C 1
ATOM 1407 O O . PHE A 1 181 ? -6.554 -0.865 7.586 1.00 98.12 181 PHE A O 1
ATOM 1414 N N . ILE A 1 182 ? -6.676 -2.950 8.401 1.00 98.69 182 ILE A N 1
ATOM 1415 C CA . ILE A 1 182 ? -5.235 -3.177 8.524 1.00 98.69 182 ILE A CA 1
ATOM 1416 C C . ILE A 1 182 ? -4.844 -4.195 7.459 1.00 98.69 182 ILE A C 1
ATOM 1418 O O . ILE A 1 182 ? -5.226 -5.362 7.529 1.00 98.69 182 ILE A O 1
ATOM 1422 N N . VAL A 1 183 ? -4.075 -3.749 6.471 1.00 98.62 183 VAL A N 1
ATOM 1423 C CA . VAL A 1 183 ? -3.643 -4.559 5.333 1.00 98.62 183 VAL A CA 1
ATOM 1424 C C . VAL A 1 183 ? -2.157 -4.852 5.463 1.00 98.62 183 VAL A C 1
ATOM 1426 O O . VAL A 1 183 ? -1.348 -3.931 5.545 1.00 98.62 183 VAL A O 1
ATOM 1429 N N . ALA A 1 184 ? -1.767 -6.123 5.485 1.00 97.88 184 ALA A N 1
ATOM 1430 C CA . ALA A 1 184 ? -0.374 -6.519 5.700 1.00 97.88 184 ALA A CA 1
ATOM 1431 C C . ALA A 1 184 ? -0.038 -7.849 5.016 1.00 97.88 184 ALA A C 1
ATOM 1433 O O . ALA A 1 184 ? -0.921 -8.587 4.596 1.00 97.88 184 ALA A O 1
ATOM 1434 N N . SER A 1 185 ? 1.246 -8.199 4.934 1.00 95.94 185 SER A N 1
ATOM 1435 C CA . SER A 1 185 ? 1.676 -9.565 4.611 1.00 95.94 185 SER A CA 1
ATOM 1436 C C . SER A 1 185 ? 2.179 -10.294 5.855 1.00 95.94 185 SER A C 1
ATOM 1438 O O . SER A 1 185 ? 2.982 -9.748 6.613 1.00 95.94 185 SER A O 1
ATOM 1440 N N . LEU A 1 186 ? 1.767 -11.553 6.047 1.00 97.00 186 LEU A N 1
ATOM 1441 C CA . LEU A 1 186 ? 2.180 -12.363 7.211 1.00 97.00 186 LEU A CA 1
ATOM 1442 C C . LEU A 1 186 ? 3.561 -13.002 7.046 1.00 97.00 186 LEU A C 1
ATOM 1444 O O . LEU A 1 186 ? 4.058 -13.674 7.940 1.00 97.00 186 LEU A O 1
ATOM 1448 N N . TYR A 1 187 ? 4.197 -12.830 5.892 1.00 93.88 187 TYR A N 1
ATOM 1449 C CA . TYR A 1 187 ? 5.530 -13.365 5.614 1.00 93.88 187 TYR A CA 1
ATOM 1450 C C . TYR A 1 187 ? 6.634 -12.309 5.648 1.00 93.88 187 TYR A C 1
ATOM 1452 O O . TYR A 1 187 ? 7.805 -12.682 5.728 1.00 93.88 187 TYR A O 1
ATOM 1460 N N . GLY A 1 188 ? 6.282 -11.020 5.539 1.00 91.00 188 GLY A N 1
ATOM 1461 C CA . GLY A 1 188 ? 7.224 -9.901 5.471 1.00 91.00 188 GLY A CA 1
ATOM 1462 C C . GLY A 1 188 ? 8.036 -9.713 6.756 1.00 91.00 188 GLY A C 1
ATOM 1463 O O . GLY A 1 188 ? 8.020 -10.556 7.645 1.00 91.00 188 GLY A O 1
ATOM 1464 N N . GLY A 1 189 ? 8.788 -8.615 6.859 1.00 90.75 189 GLY A N 1
ATOM 1465 C CA . GLY A 1 189 ? 9.425 -8.218 8.125 1.00 90.75 189 GLY A CA 1
ATOM 1466 C C . GLY A 1 189 ? 8.603 -7.174 8.881 1.00 90.75 189 GLY A C 1
ATOM 1467 O O . GLY A 1 189 ? 8.418 -7.288 10.083 1.00 90.75 189 GLY A O 1
ATOM 1468 N N . THR A 1 190 ? 8.086 -6.171 8.163 1.00 93.56 190 THR A N 1
ATOM 1469 C CA . THR A 1 190 ? 7.266 -5.101 8.746 1.00 93.56 190 THR A CA 1
ATOM 1470 C C . THR A 1 190 ? 5.847 -5.587 9.034 1.00 93.56 190 THR A C 1
ATOM 1472 O O . THR A 1 190 ? 5.473 -5.680 10.192 1.00 93.56 190 THR A O 1
ATOM 1475 N N . GLY A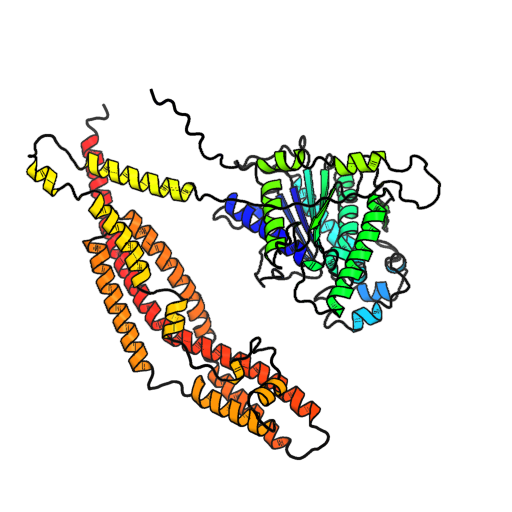 1 191 ? 5.064 -5.939 8.004 1.00 94.31 191 GLY A N 1
ATOM 1476 C CA . GLY A 1 191 ? 3.638 -6.262 8.162 1.00 94.31 191 GLY A CA 1
ATOM 1477 C C . GLY A 1 191 ? 3.367 -7.343 9.214 1.00 94.31 191 GLY A C 1
ATOM 1478 O O . GLY A 1 191 ? 2.628 -7.118 10.171 1.00 94.31 191 GLY A O 1
ATOM 1479 N N . SER A 1 192 ? 4.055 -8.472 9.082 1.00 94.75 192 SER A N 1
ATOM 1480 C CA . SER A 1 192 ? 4.029 -9.606 10.012 1.00 94.75 192 SER A CA 1
ATOM 1481 C C . SER A 1 192 ? 4.441 -9.232 11.441 1.00 94.75 192 SER A C 1
ATOM 1483 O O . SER A 1 192 ? 3.838 -9.720 12.384 1.00 94.75 192 SER A O 1
ATOM 1485 N N . GLY A 1 193 ? 5.414 -8.334 11.616 1.00 94.06 193 GLY A N 1
ATOM 1486 C CA . GLY A 1 193 ? 5.905 -7.919 12.929 1.00 94.06 193 GLY A CA 1
ATOM 1487 C C . GLY A 1 193 ? 5.047 -6.865 13.629 1.00 94.06 193 GLY A C 1
ATOM 1488 O O . GLY A 1 193 ? 5.167 -6.714 14.838 1.00 94.06 193 GLY A O 1
ATOM 1489 N N . VAL A 1 194 ? 4.201 -6.118 12.906 1.00 96.44 194 VAL A N 1
ATOM 1490 C CA . VAL A 1 194 ? 3.503 -4.947 13.483 1.00 96.44 194 VAL A CA 1
ATOM 1491 C C . VAL A 1 194 ? 1.984 -5.058 13.539 1.00 96.44 194 VAL A C 1
ATOM 1493 O O . VAL A 1 194 ? 1.379 -4.381 14.359 1.00 96.44 194 VAL A O 1
ATOM 1496 N N . HIS A 1 195 ? 1.345 -5.876 12.698 1.00 97.44 195 HIS A N 1
ATOM 1497 C CA . HIS A 1 195 ? -0.118 -5.878 12.537 1.00 97.44 195 HIS A CA 1
ATOM 1498 C C . HIS A 1 195 ? -0.910 -6.038 13.854 1.00 97.44 195 HIS A C 1
ATOM 1500 O O . HIS A 1 195 ? -1.862 -5.290 14.071 1.00 97.44 195 HIS A O 1
ATOM 1506 N N . ILE A 1 196 ? -0.496 -6.938 14.755 1.00 97.38 196 ILE A N 1
ATOM 1507 C CA . ILE A 1 196 ? -1.115 -7.119 16.084 1.00 97.38 196 ILE A CA 1
ATOM 1508 C C . ILE A 1 196 ? -0.910 -5.881 16.970 1.00 97.38 196 ILE A C 1
ATOM 1510 O O . ILE A 1 196 ? -1.855 -5.394 17.588 1.00 97.38 196 ILE A O 1
ATOM 1514 N N . HIS A 1 197 ? 0.309 -5.333 17.001 1.00 96.88 197 HIS A N 1
ATOM 1515 C CA . HIS A 1 197 ? 0.635 -4.144 17.793 1.00 96.88 197 HIS A CA 1
ATOM 1516 C C . HIS A 1 197 ? -0.107 -2.893 17.307 1.00 96.88 197 HIS A C 1
ATOM 1518 O O . HIS A 1 197 ? -0.557 -2.093 18.123 1.00 96.88 197 HIS A O 1
ATOM 1524 N N . VAL A 1 198 ? -0.275 -2.743 15.990 1.00 98.19 198 VAL A N 1
ATOM 1525 C CA . VAL A 1 198 ? -1.070 -1.669 15.382 1.00 98.19 198 VAL A CA 1
ATOM 1526 C C . VAL A 1 198 ? -2.531 -1.789 15.807 1.00 98.19 198 VAL A C 1
ATOM 1528 O O . VAL A 1 198 ? -3.102 -0.805 16.267 1.00 98.19 198 VAL A O 1
ATOM 1531 N N . ALA A 1 199 ? -3.124 -2.984 15.723 1.00 98.31 199 ALA A N 1
ATOM 1532 C CA . ALA A 1 199 ? -4.498 -3.211 16.170 1.00 98.31 199 ALA A CA 1
ATOM 1533 C C . ALA A 1 199 ? -4.683 -2.878 17.661 1.00 98.31 199 ALA A C 1
ATOM 1535 O O . ALA A 1 199 ? -5.627 -2.176 18.021 1.00 98.31 199 ALA A O 1
ATOM 1536 N N . ALA A 1 200 ? -3.751 -3.310 18.517 1.00 97.56 200 ALA A N 1
ATOM 1537 C CA . ALA A 1 200 ? -3.783 -3.008 19.946 1.00 97.56 200 ALA A CA 1
ATOM 1538 C C . ALA A 1 200 ? -3.671 -1.502 20.234 1.00 97.56 200 ALA A C 1
ATOM 1540 O O . ALA A 1 200 ? -4.446 -0.963 21.021 1.00 97.56 200 ALA A O 1
ATOM 1541 N N . MET A 1 201 ? -2.746 -0.807 19.564 1.00 97.69 201 MET A N 1
ATOM 1542 C CA . MET A 1 201 ? -2.582 0.643 19.693 1.00 97.69 201 MET A CA 1
ATOM 1543 C C . MET A 1 201 ? -3.834 1.401 19.236 1.00 97.69 201 MET A C 1
ATOM 1545 O O . MET A 1 201 ? -4.222 2.380 19.864 1.00 97.69 201 MET A O 1
ATOM 1549 N N . LEU A 1 202 ? -4.486 0.956 18.161 1.00 97.75 202 LEU A N 1
ATOM 1550 C CA . LEU A 1 202 ? -5.727 1.570 17.692 1.00 97.75 202 LEU A CA 1
ATOM 1551 C C . LEU A 1 202 ? -6.873 1.351 18.674 1.00 97.75 202 LEU A C 1
ATOM 1553 O O . LEU A 1 202 ? -7.651 2.272 18.873 1.00 97.75 202 LEU A O 1
ATOM 1557 N N . ARG A 1 203 ? -6.978 0.180 19.314 1.00 97.12 203 ARG A N 1
ATOM 1558 C CA . ARG A 1 203 ? -7.976 -0.052 20.374 1.00 97.12 203 ARG A CA 1
ATOM 1559 C C . ARG A 1 203 ? -7.772 0.877 21.564 1.00 97.12 203 ARG A C 1
ATOM 1561 O O . ARG A 1 203 ? -8.732 1.500 22.007 1.00 97.12 203 ARG A O 1
ATOM 1568 N N . ASP A 1 204 ? -6.526 1.033 22.000 1.00 95.81 204 ASP A N 1
ATOM 1569 C CA . ASP A 1 204 ? -6.149 1.989 23.045 1.00 95.81 204 ASP A CA 1
ATOM 1570 C C . ASP A 1 204 ? -6.537 3.429 22.665 1.00 95.81 204 ASP A C 1
ATOM 1572 O O . ASP A 1 204 ? -7.207 4.122 23.427 1.00 95.81 204 ASP A O 1
ATOM 1576 N N . LEU A 1 205 ? -6.214 3.858 21.439 1.00 96.88 205 LEU A N 1
ATOM 1577 C CA . LEU A 1 205 ? -6.563 5.190 20.933 1.00 96.88 205 LEU A CA 1
ATOM 1578 C C . LEU A 1 205 ? -8.071 5.393 20.732 1.00 96.88 205 LEU A C 1
ATOM 1580 O O . LEU A 1 205 ? -8.569 6.487 20.982 1.00 96.88 205 LEU A O 1
ATOM 1584 N N . LEU A 1 206 ? -8.811 4.374 20.285 1.00 96.31 206 LEU A N 1
ATOM 1585 C CA . LEU A 1 206 ? -10.272 4.427 20.168 1.00 96.31 206 LEU A CA 1
ATOM 1586 C C . LEU A 1 206 ? -10.910 4.649 21.542 1.00 96.31 206 LEU A C 1
ATOM 1588 O O . LEU A 1 206 ? -11.827 5.459 21.653 1.00 96.31 206 LEU A O 1
ATOM 1592 N N . SER A 1 207 ? -10.397 3.970 22.574 1.00 94.94 207 SER A N 1
ATOM 1593 C CA . SER A 1 207 ? -10.834 4.172 23.956 1.00 94.94 207 SER A CA 1
ATOM 1594 C C . SER A 1 207 ? -10.457 5.560 24.477 1.00 94.94 207 SER A C 1
ATOM 1596 O O . SER A 1 207 ? -11.299 6.217 25.077 1.00 94.94 207 SER A O 1
ATOM 1598 N N . GLU A 1 208 ? -9.224 6.026 24.247 1.00 94.94 208 GLU A N 1
ATOM 1599 C CA . GLU A 1 208 ? -8.768 7.355 24.690 1.00 94.94 208 GLU A CA 1
ATOM 1600 C C . GLU A 1 208 ? -9.573 8.490 24.038 1.00 94.94 208 GLU A C 1
ATOM 1602 O O . GLU A 1 208 ? -9.879 9.489 24.683 1.00 94.94 208 GLU A O 1
ATOM 1607 N N . LEU A 1 209 ? -9.898 8.355 22.750 1.00 96.06 209 LEU A N 1
ATOM 1608 C CA . LEU A 1 209 ? -10.606 9.372 21.970 1.00 96.06 209 LEU A CA 1
ATOM 1609 C C . LEU A 1 209 ? -12.135 9.245 22.036 1.00 96.06 209 LEU A C 1
ATOM 1611 O O . LEU A 1 209 ? -12.818 10.014 21.353 1.00 96.06 209 LEU A O 1
ATOM 1615 N N . GLU A 1 210 ? -12.653 8.286 22.811 1.00 95.56 210 GLU A N 1
ATOM 1616 C CA . GLU A 1 210 ? -14.086 7.996 22.970 1.00 95.56 210 GLU A CA 1
ATOM 1617 C C . GLU A 1 210 ? -14.795 7.723 21.624 1.00 95.56 210 GLU A C 1
ATOM 1619 O O . GLU A 1 210 ? -15.922 8.150 21.371 1.00 95.56 210 GLU A O 1
ATOM 1624 N N . ILE A 1 211 ? -14.120 7.012 20.712 1.00 93.88 211 ILE A N 1
ATOM 1625 C CA . ILE A 1 211 ? -14.670 6.653 19.398 1.00 93.88 211 ILE A CA 1
ATOM 1626 C C . ILE A 1 211 ? -15.300 5.259 19.475 1.00 93.88 211 ILE A C 1
ATOM 1628 O O . ILE A 1 211 ? -14.652 4.229 19.276 1.00 93.88 211 ILE A O 1
ATOM 1632 N N . GLU A 1 212 ? -16.605 5.233 19.719 1.00 91.31 212 GLU A N 1
ATOM 1633 C CA . GLU A 1 212 ? -17.387 3.999 19.828 1.00 91.31 212 GLU A CA 1
ATOM 1634 C C . GLU A 1 212 ? -17.796 3.407 18.465 1.00 91.31 212 GLU A C 1
ATOM 1636 O O . GLU A 1 212 ? -17.656 4.038 17.414 1.00 91.31 212 GLU A O 1
ATOM 1641 N N . ASN A 1 213 ? -18.349 2.187 18.478 1.00 91.19 213 ASN A N 1
ATOM 1642 C CA . ASN A 1 213 ? -18.900 1.491 17.305 1.00 91.19 213 ASN A CA 1
ATOM 1643 C C . ASN A 1 213 ? -17.922 1.421 16.112 1.00 91.19 213 ASN A C 1
ATOM 1645 O O . ASN A 1 213 ? -18.260 1.778 14.981 1.00 91.19 213 ASN A O 1
ATOM 1649 N N . THR A 1 214 ? -16.686 0.987 16.380 1.00 93.44 214 THR A N 1
ATOM 1650 C CA . THR A 1 214 ? -15.632 0.855 15.365 1.00 93.44 214 THR A CA 1
ATOM 1651 C C . THR A 1 214 ? -15.201 -0.600 15.195 1.00 93.44 214 THR A C 1
ATOM 1653 O O . THR A 1 214 ? -14.752 -1.244 16.150 1.00 93.44 214 THR A O 1
ATOM 1656 N N . ALA A 1 215 ? -15.299 -1.100 13.963 1.00 92.44 215 ALA A N 1
ATOM 1657 C CA . ALA A 1 215 ? -14.822 -2.420 13.575 1.00 92.44 215 ALA A CA 1
ATOM 1658 C C . ALA A 1 215 ? -13.397 -2.348 13.004 1.00 92.44 215 ALA A C 1
ATOM 1660 O O . ALA A 1 215 ? -13.116 -1.506 12.154 1.00 92.44 215 ALA A O 1
ATOM 1661 N N . ILE A 1 216 ? -12.506 -3.238 13.445 1.00 95.75 216 ILE A N 1
ATOM 1662 C CA . ILE A 1 216 ? -11.152 -3.394 12.898 1.00 95.75 216 ILE A CA 1
ATOM 1663 C C . ILE A 1 216 ? -11.090 -4.698 12.100 1.00 95.75 216 ILE A C 1
ATOM 1665 O O . ILE A 1 216 ? -11.353 -5.775 12.635 1.00 95.75 216 ILE A O 1
ATOM 1669 N N . TYR A 1 217 ? -10.715 -4.611 10.828 1.00 95.06 217 TYR A N 1
ATOM 1670 C CA . TYR A 1 217 ? -10.593 -5.734 9.906 1.00 95.06 217 TYR A CA 1
ATOM 1671 C C . TYR A 1 217 ? -9.135 -5.955 9.509 1.00 95.06 217 TYR A C 1
ATOM 1673 O O . TYR A 1 217 ? -8.454 -5.024 9.084 1.00 95.06 217 TYR A O 1
ATOM 1681 N N . GLY A 1 218 ? -8.658 -7.193 9.617 1.00 97.19 218 GLY A N 1
ATOM 1682 C CA . GLY A 1 218 ? -7.350 -7.599 9.104 1.00 97.19 218 GLY A CA 1
ATOM 1683 C C . GLY A 1 218 ? -7.478 -8.168 7.695 1.00 97.19 218 GLY A C 1
ATOM 1684 O O . GLY A 1 218 ? -8.266 -9.085 7.490 1.00 97.19 218 GLY A O 1
ATOM 1685 N N . ILE A 1 219 ? -6.714 -7.666 6.726 1.00 97.75 219 ILE A N 1
ATOM 1686 C CA . ILE A 1 219 ? -6.589 -8.269 5.390 1.00 97.75 219 ILE A CA 1
ATOM 1687 C C . ILE A 1 219 ? -5.130 -8.652 5.180 1.00 97.75 219 ILE A C 1
ATOM 1689 O O . ILE A 1 219 ? -4.250 -7.795 5.082 1.00 97.75 219 ILE A O 1
ATOM 1693 N N . PHE A 1 220 ? -4.868 -9.952 5.124 1.00 98.00 220 PHE A N 1
ATOM 1694 C CA . PHE A 1 220 ? -3.523 -10.480 5.249 1.00 98.00 220 PHE A CA 1
ATOM 1695 C C . PHE A 1 220 ? -3.113 -11.363 4.074 1.00 98.00 220 PHE A C 1
ATOM 1697 O O . PHE A 1 220 ? -3.730 -12.387 3.782 1.00 98.00 220 PHE A O 1
ATOM 1704 N N . PHE A 1 221 ? -2.021 -10.974 3.418 1.00 96.25 221 PHE A N 1
ATOM 1705 C CA . PHE A 1 221 ? -1.429 -11.718 2.311 1.00 96.25 221 PHE A CA 1
ATOM 1706 C C . PHE A 1 221 ? -0.604 -12.912 2.806 1.00 96.25 221 PHE A C 1
ATOM 1708 O O . PHE A 1 221 ? 0.273 -12.775 3.671 1.00 96.25 221 PHE A O 1
ATOM 1715 N N . LEU A 1 222 ? -0.862 -14.070 2.199 1.00 95.25 222 LEU A N 1
ATOM 1716 C CA . LEU A 1 222 ? -0.161 -15.336 2.390 1.00 95.25 222 LEU A CA 1
ATOM 1717 C C . LEU A 1 222 ? 1.056 -15.461 1.447 1.00 95.25 222 LEU A C 1
ATOM 1719 O O . LEU A 1 222 ? 1.138 -14.772 0.428 1.00 95.25 222 LEU A O 1
ATOM 1723 N N . PRO A 1 223 ? 2.043 -16.312 1.786 1.00 92.19 223 PRO A N 1
ATOM 1724 C CA . PRO A 1 223 ? 3.364 -16.298 1.159 1.00 92.19 223 PRO A CA 1
ATOM 1725 C C . PRO A 1 223 ? 3.385 -16.784 -0.287 1.00 92.19 223 PRO A C 1
ATOM 1727 O O . PRO A 1 223 ? 4.341 -16.464 -0.993 1.00 92.19 223 PRO A O 1
ATOM 1730 N N . ASP A 1 224 ? 2.382 -17.540 -0.745 1.00 89.31 224 ASP A N 1
ATOM 1731 C CA . ASP A 1 224 ? 2.398 -18.081 -2.110 1.00 89.31 224 ASP A CA 1
ATOM 1732 C C . ASP A 1 224 ? 2.184 -16.991 -3.178 1.00 89.31 224 ASP A C 1
ATOM 1734 O O . ASP A 1 224 ? 2.566 -17.186 -4.330 1.00 89.31 224 ASP A O 1
ATOM 1738 N N . ILE A 1 225 ? 1.737 -15.791 -2.778 1.00 86.75 225 ILE A N 1
ATOM 1739 C CA . ILE A 1 225 ? 1.708 -14.582 -3.625 1.00 86.75 225 ILE A CA 1
ATOM 1740 C C . ILE A 1 225 ? 3.117 -14.180 -4.089 1.00 86.75 225 ILE A C 1
ATOM 1742 O O . ILE A 1 225 ? 3.276 -13.571 -5.148 1.00 86.75 225 ILE A O 1
ATOM 1746 N N . VAL A 1 226 ? 4.167 -14.550 -3.346 1.00 85.38 226 VAL A N 1
ATOM 1747 C CA . VAL A 1 226 ? 5.559 -14.302 -3.744 1.00 85.38 226 VAL A CA 1
ATOM 1748 C C . VAL A 1 226 ? 6.049 -15.419 -4.667 1.00 85.38 226 VAL A C 1
ATOM 1750 O O . VAL A 1 226 ? 6.597 -16.439 -4.235 1.00 85.38 226 VAL A O 1
ATOM 1753 N N . GLN A 1 227 ? 5.891 -15.211 -5.973 1.00 79.62 227 GLN A N 1
ATOM 1754 C CA . GLN A 1 227 ? 6.191 -16.243 -6.969 1.00 79.62 227 GLN A CA 1
ATOM 1755 C C . GLN A 1 227 ? 7.701 -16.458 -7.189 1.00 79.62 227 GLN A C 1
ATOM 1757 O O . GLN A 1 227 ? 8.146 -17.609 -7.287 1.00 79.62 227 GLN A O 1
ATOM 1762 N N . ASP A 1 228 ? 8.485 -15.373 -7.170 1.00 78.44 228 ASP A N 1
ATOM 1763 C CA . ASP A 1 228 ? 9.907 -15.322 -7.563 1.00 78.44 228 ASP A CA 1
ATOM 1764 C C . ASP A 1 228 ? 10.911 -15.774 -6.483 1.00 78.44 228 ASP A C 1
ATOM 1766 O O . ASP A 1 228 ? 12.127 -15.720 -6.688 1.00 78.44 228 ASP A O 1
ATOM 1770 N N . ALA A 1 229 ? 10.440 -16.223 -5.318 1.00 79.38 229 ALA A N 1
ATOM 1771 C CA . ALA A 1 229 ? 11.323 -16.715 -4.264 1.00 79.38 229 ALA A CA 1
ATOM 1772 C C . ALA A 1 229 ? 11.885 -18.112 -4.596 1.00 79.38 229 ALA A C 1
ATOM 1774 O O . ALA A 1 229 ? 11.160 -19.012 -5.032 1.00 79.38 229 ALA A O 1
ATOM 1775 N N . ASP A 1 230 ? 13.178 -18.327 -4.329 1.00 81.56 230 ASP A N 1
ATOM 1776 C CA . ASP A 1 230 ? 13.775 -19.663 -4.408 1.00 81.56 230 ASP A CA 1
ATOM 1777 C C . ASP A 1 230 ? 13.212 -20.602 -3.318 1.00 81.56 230 ASP A C 1
ATOM 1779 O O . ASP A 1 230 ? 12.443 -20.201 -2.439 1.00 81.56 230 ASP A O 1
ATOM 1783 N N . ARG A 1 231 ? 13.581 -21.889 -3.350 1.00 82.12 231 ARG A N 1
ATOM 1784 C CA . ARG A 1 231 ? 13.062 -22.884 -2.391 1.00 82.12 231 ARG A CA 1
ATOM 1785 C C . ARG A 1 231 ? 13.356 -22.515 -0.930 1.00 82.12 231 ARG A C 1
ATOM 1787 O O . ARG A 1 231 ? 12.531 -22.793 -0.059 1.00 82.12 231 ARG A O 1
ATOM 1794 N N . SER A 1 232 ? 14.520 -21.925 -0.660 1.00 79.31 232 SER A N 1
ATOM 1795 C CA . SER A 1 232 ? 14.927 -21.522 0.689 1.00 79.31 232 SER A CA 1
ATOM 1796 C C . SER A 1 232 ? 14.113 -20.316 1.159 1.00 79.31 232 SER A C 1
ATOM 1798 O O . SER A 1 232 ? 13.545 -20.337 2.252 1.00 79.31 232 SER A O 1
ATOM 1800 N N . GLY A 1 233 ? 13.963 -19.316 0.289 1.00 82.88 233 GLY A N 1
ATOM 1801 C CA . GLY A 1 233 ? 13.115 -18.148 0.481 1.00 82.88 233 GLY A CA 1
ATOM 1802 C C . GLY A 1 233 ? 11.671 -18.548 0.751 1.00 82.88 233 GLY A C 1
ATOM 1803 O O . GLY A 1 233 ? 11.136 -18.185 1.790 1.00 82.88 233 GLY A O 1
ATOM 1804 N N . LYS A 1 234 ? 11.062 -19.395 -0.090 1.00 86.31 234 LYS A N 1
ATOM 1805 C CA . LYS A 1 234 ? 9.687 -19.889 0.125 1.00 86.31 234 LYS A CA 1
ATOM 1806 C C . LYS A 1 234 ? 9.519 -20.588 1.473 1.00 86.31 234 LYS A C 1
ATOM 1808 O O . LYS A 1 234 ? 8.514 -20.377 2.147 1.00 86.31 234 LYS A O 1
ATOM 1813 N N . ARG A 1 235 ? 10.502 -21.390 1.900 1.00 88.06 235 ARG A N 1
ATOM 1814 C CA . ARG A 1 235 ? 10.478 -22.034 3.223 1.00 88.06 235 ARG A CA 1
ATOM 1815 C C . ARG A 1 235 ? 10.499 -21.003 4.353 1.00 88.06 235 ARG A C 1
ATOM 1817 O O . ARG A 1 235 ? 9.735 -21.148 5.299 1.00 88.06 235 ARG A O 1
ATOM 1824 N N . MET A 1 236 ? 11.347 -19.982 4.253 1.00 86.94 236 MET A N 1
ATOM 1825 C CA . MET A 1 236 ? 11.425 -18.899 5.237 1.00 86.94 236 MET A CA 1
ATOM 1826 C C . MET A 1 236 ? 10.127 -18.083 5.291 1.00 86.94 236 MET A C 1
ATOM 1828 O O . MET A 1 236 ? 9.594 -17.875 6.376 1.00 86.94 236 MET A O 1
ATOM 1832 N N . LEU A 1 237 ? 9.583 -17.684 4.136 1.00 91.62 237 LEU A N 1
ATOM 1833 C CA . LEU A 1 237 ? 8.320 -16.942 4.051 1.00 91.62 237 LEU A CA 1
ATOM 1834 C C . LEU A 1 237 ? 7.169 -17.721 4.697 1.00 91.62 237 LEU A C 1
ATOM 1836 O O . LEU A 1 237 ? 6.433 -17.173 5.512 1.00 91.62 237 LEU A O 1
ATOM 1840 N N . ARG A 1 238 ? 7.061 -19.021 4.399 1.00 94.19 238 ARG A N 1
ATOM 1841 C CA . ARG A 1 238 ? 6.060 -19.907 5.010 1.00 94.19 238 ARG A CA 1
ATOM 1842 C C . ARG A 1 238 ? 6.269 -20.099 6.508 1.00 94.19 238 ARG A C 1
ATOM 1844 O O . ARG A 1 238 ? 5.286 -20.147 7.234 1.00 94.19 238 ARG A O 1
ATOM 1851 N N . ALA A 1 239 ? 7.515 -20.186 6.979 1.00 91.56 239 ALA A N 1
ATOM 1852 C CA . ALA A 1 239 ? 7.807 -20.286 8.408 1.00 91.56 239 ALA A CA 1
ATOM 1853 C C . ALA A 1 239 ? 7.382 -19.018 9.166 1.00 91.56 239 ALA A C 1
ATOM 1855 O O . ALA A 1 239 ? 6.756 -19.128 10.217 1.00 91.56 239 ALA A O 1
ATOM 1856 N N . ASN A 1 240 ? 7.653 -17.835 8.605 1.00 92.69 240 ASN A N 1
ATOM 1857 C CA . ASN A 1 240 ? 7.174 -16.569 9.162 1.00 92.69 240 ASN A CA 1
ATOM 1858 C C . ASN A 1 240 ? 5.644 -16.532 9.214 1.00 92.69 240 ASN A C 1
ATOM 1860 O O . ASN A 1 240 ? 5.080 -16.271 10.267 1.00 92.69 240 ASN A O 1
ATOM 1864 N N . THR A 1 241 ? 4.977 -16.857 8.101 1.00 96.00 241 THR A N 1
ATOM 1865 C CA . THR A 1 241 ? 3.508 -16.893 8.057 1.00 96.00 241 THR A CA 1
ATOM 1866 C C . THR A 1 241 ? 2.931 -17.871 9.059 1.00 96.00 241 THR A C 1
ATOM 1868 O O . THR A 1 241 ? 1.974 -17.531 9.739 1.00 96.00 241 THR A O 1
ATOM 1871 N N . TYR A 1 242 ? 3.513 -19.062 9.185 1.00 95.94 242 TYR A N 1
ATOM 1872 C CA . TYR A 1 242 ? 3.067 -20.043 10.164 1.00 95.94 242 TYR A CA 1
ATOM 1873 C C . TYR A 1 242 ? 3.170 -19.503 11.597 1.00 95.94 242 TYR A C 1
ATOM 1875 O O . TYR A 1 242 ? 2.221 -19.639 12.360 1.00 95.94 242 TYR A O 1
ATOM 1883 N N . ALA A 1 243 ? 4.284 -18.853 11.952 1.00 93.12 243 ALA A N 1
ATOM 1884 C CA . ALA A 1 243 ? 4.447 -18.236 13.267 1.00 93.12 243 ALA A CA 1
ATOM 1885 C C . ALA A 1 243 ? 3.425 -17.111 13.507 1.00 93.12 243 ALA A C 1
ATOM 1887 O O . ALA A 1 243 ? 2.760 -17.105 14.537 1.00 93.12 243 ALA A O 1
ATOM 1888 N N . CYS A 1 244 ? 3.224 -16.218 12.534 1.00 95.19 244 CYS A N 1
ATOM 1889 C CA . CYS A 1 244 ? 2.237 -15.144 12.656 1.00 95.19 244 CYS A CA 1
ATOM 1890 C C . CYS A 1 244 ? 0.801 -15.668 12.739 1.00 95.19 244 CYS A C 1
ATOM 1892 O O . CYS A 1 244 ? 0.012 -15.127 13.500 1.00 95.19 244 CYS A O 1
ATOM 1894 N N . LEU A 1 245 ? 0.458 -16.733 12.006 1.00 95.81 245 LEU A 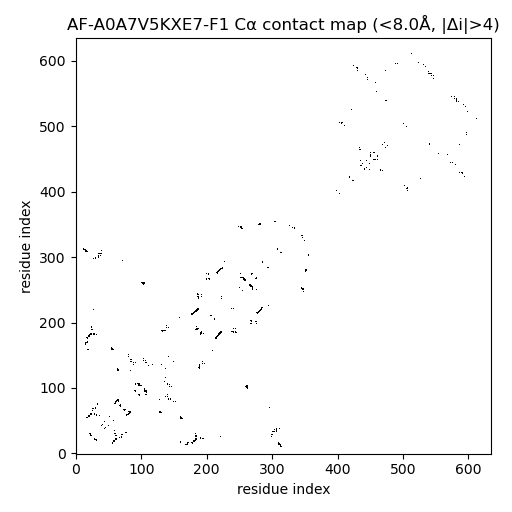N 1
ATOM 1895 C CA . LEU A 1 245 ? -0.846 -17.384 12.142 1.00 95.81 245 LEU A CA 1
ATOM 1896 C C . LEU A 1 245 ? -1.022 -17.998 13.533 1.00 95.81 245 LEU A C 1
ATOM 1898 O O . LEU A 1 245 ? -2.113 -17.922 14.070 1.00 95.81 245 LEU A O 1
ATOM 1902 N N . LYS A 1 246 ? 0.036 -18.534 14.155 1.00 93.81 246 LYS A N 1
ATOM 1903 C CA . LYS A 1 246 ? -0.029 -19.015 15.544 1.00 93.81 246 LYS A CA 1
ATOM 1904 C C . LYS A 1 246 ? -0.260 -17.895 16.555 1.00 93.81 246 LYS A C 1
ATOM 1906 O O . LYS A 1 246 ? -1.048 -18.077 17.476 1.00 93.81 246 LYS A O 1
ATOM 1911 N N . GLU A 1 247 ? 0.404 -16.755 16.391 1.00 93.50 247 GLU A N 1
ATOM 1912 C CA . GLU A 1 247 ? 0.153 -15.573 17.227 1.00 93.50 247 GLU A CA 1
ATOM 1913 C C . GLU A 1 247 ? -1.273 -15.049 17.026 1.00 93.50 247 GLU A C 1
ATOM 1915 O O . GLU A 1 247 ? -1.968 -14.730 17.989 1.00 93.50 247 GLU A O 1
ATOM 1920 N N . LEU A 1 248 ? -1.728 -15.002 15.774 1.00 94.19 248 LEU A N 1
ATOM 1921 C CA . LEU A 1 248 ? -3.064 -14.549 15.422 1.00 94.19 248 LEU A CA 1
ATOM 1922 C C . LEU A 1 248 ? -4.142 -15.490 15.971 1.00 94.19 248 LEU A C 1
ATOM 1924 O O . LEU A 1 248 ? -5.065 -15.004 16.618 1.00 94.19 248 LEU A O 1
ATOM 1928 N N . ASP A 1 249 ? -3.986 -16.807 15.794 1.00 91.31 249 ASP A N 1
ATOM 1929 C CA . ASP A 1 249 ? -4.836 -17.840 16.398 1.00 91.31 249 ASP A CA 1
ATOM 1930 C C . ASP A 1 249 ? -4.916 -17.623 17.909 1.00 91.31 249 ASP A C 1
ATOM 1932 O O . ASP A 1 249 ? -6.007 -17.455 18.438 1.00 91.31 249 ASP A O 1
ATOM 1936 N N . TYR A 1 250 ? -3.772 -17.507 18.594 1.00 91.56 250 TYR A N 1
ATOM 1937 C CA . TYR A 1 250 ? -3.731 -17.312 20.043 1.00 91.56 250 TYR A CA 1
ATOM 1938 C C . TYR A 1 250 ? -4.606 -16.135 20.500 1.00 91.56 250 TYR A C 1
ATOM 1940 O O . TYR A 1 250 ? -5.422 -16.290 21.411 1.00 91.56 250 TYR A O 1
ATOM 1948 N N . PHE A 1 251 ? -4.491 -14.965 19.867 1.00 91.75 251 PHE A N 1
ATOM 1949 C CA . PHE A 1 251 ? -5.297 -13.807 20.260 1.00 91.75 251 PHE A CA 1
ATOM 1950 C C . PHE A 1 251 ? -6.762 -13.906 19.817 1.00 91.75 251 PHE A C 1
ATOM 1952 O O . PHE A 1 251 ? -7.657 -13.538 20.580 1.00 91.75 251 PHE A O 1
ATOM 1959 N N . LEU A 1 252 ? -7.033 -14.419 18.613 1.00 87.56 252 LEU A N 1
ATOM 1960 C CA . LEU A 1 252 ? -8.399 -14.610 18.113 1.00 87.56 252 LEU A CA 1
ATOM 1961 C C . LEU A 1 252 ? -9.159 -15.699 18.885 1.00 87.56 252 LEU A C 1
ATOM 1963 O O . LEU A 1 252 ? -10.384 -15.628 18.983 1.00 87.56 252 LEU A O 1
ATOM 1967 N N . SER A 1 253 ? -8.446 -16.637 19.511 1.00 85.25 253 SER A N 1
ATOM 1968 C CA . SER A 1 253 ? -8.981 -17.607 20.471 1.00 85.25 253 SER A CA 1
ATOM 1969 C C . SER A 1 253 ? -9.446 -16.965 21.789 1.00 85.25 253 SER A C 1
ATOM 1971 O O . SER A 1 253 ? -9.885 -17.675 22.688 1.00 85.25 253 SER A O 1
ATOM 1973 N N . GLY A 1 254 ? -9.366 -15.636 21.940 1.00 83.69 254 GLY A N 1
ATOM 1974 C CA . GLY A 1 254 ? -9.863 -14.901 23.108 1.00 83.69 254 GLY A CA 1
ATOM 1975 C C . GLY A 1 254 ? -8.826 -14.669 24.208 1.00 83.69 254 GLY A C 1
ATOM 1976 O O . GLY A 1 254 ? -9.184 -14.277 25.320 1.00 83.69 254 GLY A O 1
ATOM 1977 N N . ASN A 1 255 ? -7.542 -14.915 23.934 1.00 87.81 255 ASN A N 1
ATOM 1978 C CA . ASN A 1 255 ? -6.479 -14.581 24.879 1.00 87.81 255 ASN A CA 1
ATOM 1979 C C . ASN A 1 255 ? -6.206 -13.072 24.861 1.00 87.81 255 ASN A C 1
ATOM 1981 O O . ASN A 1 255 ? -6.137 -12.486 23.779 1.00 87.81 255 ASN A O 1
ATOM 1985 N N . PRO A 1 256 ? -6.012 -12.422 26.021 1.00 92.06 256 PRO A N 1
ATOM 1986 C CA . PRO A 1 256 ? -5.815 -10.982 26.066 1.00 92.06 256 PRO A CA 1
ATOM 1987 C C . PRO A 1 256 ? -4.454 -10.586 25.488 1.00 92.06 256 PRO A C 1
ATOM 1989 O O . PRO A 1 256 ? -3.440 -11.250 25.715 1.00 92.06 256 PRO A O 1
ATOM 1992 N N . TYR A 1 257 ? -4.422 -9.452 24.795 1.00 94.88 257 TYR A N 1
ATOM 1993 C CA . TYR A 1 257 ? -3.181 -8.755 24.477 1.00 94.88 257 TYR A CA 1
ATOM 1994 C C . TYR A 1 257 ? -2.855 -7.784 25.612 1.00 94.88 257 TYR A C 1
ATOM 1996 O O . TYR A 1 257 ? -3.715 -6.998 26.007 1.00 94.88 257 TYR A O 1
ATOM 2004 N N . ILE A 1 258 ? -1.629 -7.834 26.136 1.00 94.44 258 ILE A N 1
ATOM 2005 C CA . ILE A 1 258 ? -1.178 -6.976 27.237 1.00 94.44 258 ILE A CA 1
ATOM 2006 C C . ILE A 1 258 ? 0.209 -6.430 26.911 1.00 94.44 258 ILE A C 1
ATOM 2008 O O . ILE A 1 258 ? 1.143 -7.196 26.671 1.00 94.44 258 ILE A O 1
ATOM 2012 N N . LEU A 1 259 ? 0.356 -5.109 26.957 1.00 94.62 259 LEU A N 1
ATOM 2013 C CA . LEU A 1 259 ? 1.629 -4.422 26.792 1.00 94.62 259 LEU A CA 1
ATOM 2014 C C . LEU A 1 259 ? 1.792 -3.350 27.868 1.00 94.62 259 LEU A C 1
ATOM 2016 O O . LEU A 1 259 ? 1.031 -2.386 27.932 1.00 94.62 259 LEU A O 1
ATOM 2020 N N . LYS A 1 260 ? 2.822 -3.497 28.701 1.00 94.25 260 LYS A N 1
ATOM 2021 C CA . LYS A 1 260 ? 3.155 -2.504 29.729 1.00 94.25 260 LYS A CA 1
ATOM 2022 C C . LYS A 1 260 ? 3.885 -1.325 29.106 1.00 94.25 260 LYS A C 1
ATOM 2024 O O . LYS A 1 260 ? 4.881 -1.517 28.40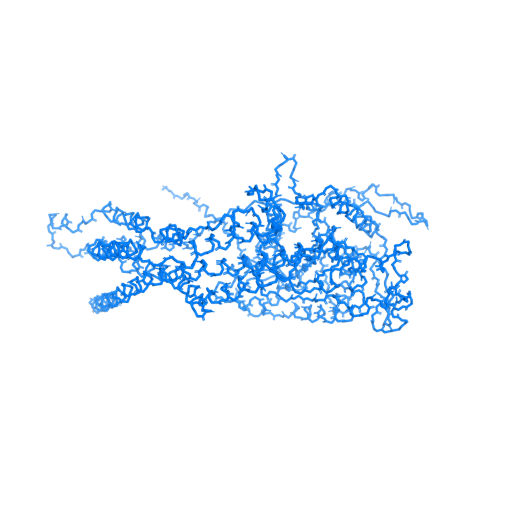8 1.00 94.25 260 LYS A O 1
ATOM 2029 N N . THR A 1 261 ? 3.438 -0.117 29.413 1.00 92.81 261 THR A N 1
ATOM 2030 C CA . THR A 1 261 ? 4.081 1.140 29.022 1.00 92.81 261 THR A CA 1
ATOM 2031 C C . THR A 1 261 ? 4.444 1.936 30.275 1.00 92.81 261 THR A C 1
ATOM 2033 O O . THR A 1 261 ? 3.968 1.637 31.371 1.00 92.81 261 THR A O 1
ATOM 2036 N N . GLY A 1 262 ? 5.294 2.958 30.172 1.00 86.81 262 GLY A N 1
ATOM 2037 C CA . GLY A 1 262 ? 5.562 3.806 31.343 1.00 86.81 262 GLY A CA 1
ATOM 2038 C C . GLY A 1 262 ? 4.411 4.739 31.726 1.00 86.81 262 GLY A C 1
ATOM 2039 O O . GLY A 1 262 ? 4.510 5.403 32.752 1.00 86.81 262 GLY A O 1
ATOM 2040 N N . GLN A 1 263 ? 3.334 4.794 30.935 1.00 85.56 263 GLN A N 1
ATOM 2041 C CA . GLN A 1 263 ? 2.120 5.567 31.230 1.00 85.56 263 GLN A CA 1
ATOM 2042 C C . GLN A 1 263 ? 0.944 4.693 31.691 1.00 85.56 263 GLN A C 1
ATOM 2044 O O . GLN A 1 263 ? -0.080 5.230 32.102 1.00 85.56 263 GLN A O 1
ATOM 2049 N N . GLY A 1 264 ? 1.075 3.365 31.647 1.00 88.31 264 GLY A N 1
ATOM 2050 C CA . GLY A 1 264 ? 0.009 2.444 32.020 1.00 88.31 264 GLY A CA 1
ATOM 2051 C C . GLY A 1 264 ? 0.146 1.087 31.338 1.00 88.31 264 GLY A C 1
ATOM 2052 O O . GLY A 1 264 ? 1.243 0.586 31.099 1.00 88.31 264 GLY A O 1
ATOM 2053 N N . GLU A 1 265 ? -0.987 0.472 31.029 1.00 92.75 265 GLU A N 1
ATOM 2054 C CA . GLU A 1 265 ? -1.054 -0.814 30.346 1.00 92.75 265 GLU A CA 1
ATOM 2055 C C . GLU A 1 265 ? -1.992 -0.692 29.148 1.00 92.75 265 GLU A C 1
ATOM 2057 O O . GLU A 1 265 ? -3.136 -0.274 29.300 1.00 92.75 265 GLU A O 1
ATOM 2062 N N . VAL A 1 266 ? -1.508 -1.072 27.966 1.00 94.75 266 VAL A N 1
ATOM 2063 C CA . VAL A 1 266 ? -2.358 -1.283 26.795 1.00 94.75 266 VAL A CA 1
ATOM 2064 C C . VAL A 1 266 ? -2.882 -2.704 26.882 1.00 94.75 266 VAL A C 1
ATOM 2066 O O . VAL A 1 266 ? -2.106 -3.662 26.800 1.00 94.75 266 VAL A O 1
ATOM 2069 N N . LYS A 1 267 ? -4.194 -2.839 27.057 1.00 94.94 267 LYS A N 1
ATOM 2070 C CA . LYS A 1 267 ? -4.861 -4.128 27.214 1.00 94.94 267 LYS A CA 1
ATOM 2071 C C . LYS A 1 267 ? -6.029 -4.239 26.248 1.00 94.94 267 LYS A C 1
ATOM 2073 O O . LYS A 1 267 ? -6.908 -3.388 26.256 1.00 94.94 267 LYS A O 1
ATOM 2078 N N . VAL A 1 268 ? -6.048 -5.319 25.471 1.00 95.38 268 VAL A N 1
ATOM 2079 C CA . VAL A 1 268 ? -7.197 -5.710 24.643 1.00 95.38 268 VAL A CA 1
ATOM 2080 C C . VAL A 1 268 ? -7.694 -7.050 25.151 1.00 95.38 268 VAL A C 1
ATOM 2082 O O . VAL A 1 268 ? -6.936 -8.022 25.195 1.00 95.38 268 VAL A O 1
ATOM 2085 N N . GLY A 1 269 ? -8.952 -7.091 25.581 1.00 89.62 269 GLY A N 1
ATOM 2086 C CA . GLY A 1 269 ? -9.532 -8.267 26.227 1.00 89.62 269 GLY A CA 1
ATOM 2087 C C . GLY A 1 269 ? -9.745 -9.449 25.282 1.00 89.62 269 GLY A C 1
ATOM 2088 O O . GLY A 1 269 ? -9.757 -10.585 25.746 1.00 89.62 269 GLY A O 1
ATOM 2089 N N . ASN A 1 270 ? -9.903 -9.187 23.979 1.00 88.31 270 ASN A N 1
ATOM 2090 C CA . ASN A 1 270 ? -10.333 -10.159 22.968 1.00 88.31 270 ASN A CA 1
ATOM 2091 C C . ASN A 1 270 ? -11.637 -10.873 23.360 1.00 88.31 270 ASN A C 1
ATOM 2093 O O . ASN A 1 270 ? -11.813 -12.075 23.162 1.00 88.31 270 ASN A O 1
ATOM 2097 N N . SER A 1 271 ? -12.573 -10.109 23.923 1.00 81.44 271 SER A N 1
ATOM 2098 C CA . SER A 1 271 ? -13.877 -10.582 24.382 1.00 81.44 271 SER A CA 1
ATOM 2099 C C . SER A 1 271 ? -14.942 -9.489 24.240 1.00 81.44 271 SER A C 1
ATOM 2101 O O . SER A 1 271 ? -14.633 -8.313 24.044 1.00 81.44 271 SER A O 1
ATOM 2103 N N . GLY A 1 272 ? -16.223 -9.872 24.303 1.00 76.88 272 GLY A N 1
ATOM 2104 C CA . GLY A 1 272 ? -17.335 -8.928 24.144 1.00 76.88 272 GLY A CA 1
ATOM 2105 C C . GLY A 1 272 ? -17.306 -8.228 22.783 1.00 76.88 272 GLY A C 1
ATOM 2106 O O . GLY A 1 272 ? -17.477 -8.886 21.763 1.00 76.88 272 GLY A O 1
ATOM 2107 N N . THR A 1 273 ? -17.100 -6.909 22.772 1.00 73.75 273 THR A N 1
ATOM 2108 C CA . THR A 1 273 ? -16.918 -6.084 21.560 1.00 73.75 273 THR A CA 1
ATOM 2109 C C . THR A 1 273 ? -15.466 -5.636 21.343 1.00 73.75 273 THR A C 1
ATOM 2111 O O . THR A 1 273 ? -15.166 -5.016 20.321 1.00 73.75 273 THR A O 1
ATOM 2114 N N . ASP A 1 274 ? -14.565 -5.943 22.281 1.00 84.00 274 ASP A N 1
ATOM 2115 C CA . ASP A 1 274 ? -13.166 -5.508 22.299 1.00 84.00 274 ASP A CA 1
ATOM 2116 C C . ASP A 1 274 ? -12.238 -6.608 21.758 1.00 84.00 274 ASP A C 1
ATOM 2118 O O . ASP A 1 274 ? -11.631 -7.373 22.507 1.00 84.00 274 ASP A O 1
ATOM 2122 N N . PHE A 1 275 ? -12.160 -6.713 20.429 1.00 90.81 275 PHE A N 1
ATOM 2123 C CA . PHE A 1 275 ? -11.262 -7.639 19.726 1.00 90.81 275 PHE A CA 1
ATOM 2124 C C . PHE A 1 275 ? -10.159 -6.888 18.998 1.00 90.81 275 PHE A C 1
ATOM 2126 O O . PHE A 1 275 ? -10.443 -5.880 18.356 1.00 90.81 275 PHE A O 1
ATOM 2133 N N . LEU A 1 276 ? -8.933 -7.416 18.960 1.00 94.75 276 LEU A N 1
ATOM 2134 C CA . LEU A 1 276 ? -7.885 -6.881 18.079 1.00 94.75 276 LEU A CA 1
ATOM 2135 C C . LEU A 1 276 ? -8.381 -6.765 16.632 1.00 94.75 276 LEU A C 1
ATOM 2137 O O . LEU A 1 276 ? -8.273 -5.708 16.018 1.00 94.75 276 LEU A O 1
ATOM 2141 N N . PHE A 1 277 ? -9.005 -7.830 16.130 1.00 94.00 277 PHE A N 1
ATOM 2142 C CA . PHE A 1 277 ? -9.655 -7.858 14.827 1.00 94.00 277 PHE A CA 1
ATOM 2143 C C . PHE A 1 277 ? -11.066 -8.413 14.984 1.00 94.00 277 PHE A C 1
ATOM 2145 O O . PHE A 1 277 ? -11.252 -9.514 15.493 1.00 94.00 277 PHE A O 1
ATOM 2152 N N . ASN A 1 278 ? -12.066 -7.665 14.522 1.00 89.50 278 ASN A N 1
ATOM 2153 C CA . ASN A 1 278 ? -13.438 -8.156 14.427 1.00 89.50 278 ASN A CA 1
ATOM 2154 C C . ASN A 1 278 ? -13.581 -9.202 13.319 1.00 89.50 278 ASN A C 1
ATOM 2156 O O . ASN A 1 278 ? -14.450 -10.062 13.407 1.00 89.50 278 ASN A O 1
ATOM 2160 N N . LYS A 1 279 ? -12.743 -9.125 12.278 1.00 88.75 279 LYS A N 1
ATOM 2161 C CA . LYS A 1 279 ? -12.666 -10.138 11.223 1.00 88.75 279 LYS A CA 1
ATOM 2162 C C . LYS A 1 279 ? -11.296 -10.147 10.570 1.00 88.75 279 LYS A C 1
ATOM 2164 O O . LYS A 1 279 ? -10.679 -9.092 10.410 1.00 88.75 279 LYS A O 1
ATOM 2169 N N . VAL A 1 280 ? -10.851 -11.329 10.157 1.00 92.75 280 VAL A N 1
ATOM 2170 C CA . VAL A 1 280 ? -9.598 -11.510 9.425 1.00 92.75 280 VAL A CA 1
ATOM 2171 C C . VAL A 1 280 ? -9.857 -12.181 8.085 1.00 92.75 280 VAL A C 1
ATOM 2173 O O . VAL A 1 280 ? -10.522 -13.214 8.008 1.00 92.75 280 VAL A O 1
ATOM 2176 N N . PHE A 1 281 ? -9.277 -11.607 7.037 1.00 93.69 281 PHE A N 1
ATOM 2177 C CA . PHE A 1 281 ? -9.251 -12.140 5.688 1.00 93.69 281 PHE A CA 1
ATOM 2178 C C . PHE A 1 281 ? -7.847 -12.619 5.341 1.00 93.69 281 PHE A C 1
ATOM 2180 O O . PHE A 1 281 ? -6.884 -11.865 5.480 1.00 93.69 281 PHE A O 1
ATOM 2187 N N . LEU A 1 282 ? -7.734 -13.850 4.852 1.00 94.56 282 LEU A N 1
ATOM 2188 C CA . LEU A 1 282 ? -6.495 -14.397 4.312 1.00 94.56 282 LEU A CA 1
ATOM 2189 C C . LEU A 1 282 ? -6.578 -14.440 2.786 1.00 94.56 282 LEU A C 1
ATOM 2191 O O . LEU A 1 282 ? -7.531 -14.980 2.217 1.00 94.56 282 LEU A O 1
ATOM 2195 N N . ILE A 1 283 ? -5.573 -13.868 2.128 1.00 93.69 283 ILE A N 1
ATOM 2196 C CA . ILE A 1 283 ? -5.497 -13.749 0.670 1.00 93.69 283 ILE A CA 1
ATOM 2197 C C . ILE A 1 283 ? -4.316 -14.568 0.172 1.00 93.69 283 ILE A C 1
ATOM 2199 O O . ILE A 1 283 ? -3.187 -14.350 0.616 1.00 93.69 283 ILE A O 1
ATOM 2203 N N . ASN A 1 284 ? -4.574 -15.492 -0.753 1.00 90.31 284 ASN A N 1
ATOM 2204 C CA . ASN A 1 284 ? -3.542 -16.303 -1.393 1.00 90.31 284 ASN A CA 1
ATOM 2205 C C . ASN A 1 284 ? -3.475 -16.064 -2.906 1.00 90.31 284 ASN A C 1
ATOM 2207 O O . ASN A 1 284 ? -4.305 -15.351 -3.464 1.00 90.31 284 ASN A O 1
ATOM 2211 N N . ASP A 1 285 ? -2.486 -16.667 -3.568 1.00 87.25 285 ASP A N 1
ATOM 2212 C CA . ASP A 1 285 ? -2.262 -16.509 -5.007 1.00 87.25 285 ASP A CA 1
ATOM 2213 C C . ASP A 1 285 ? -3.230 -17.309 -5.879 1.00 87.25 285 ASP A C 1
ATOM 2215 O O . ASP A 1 285 ? -3.227 -17.113 -7.083 1.00 87.25 285 ASP A O 1
ATOM 2219 N N . ARG A 1 286 ? -4.030 -18.229 -5.330 1.00 85.81 286 ARG A N 1
ATOM 2220 C CA . ARG A 1 286 ? -4.902 -19.112 -6.119 1.00 85.81 286 ARG A CA 1
ATOM 2221 C C . ARG A 1 286 ? -6.294 -19.235 -5.538 1.00 85.81 286 ARG A C 1
ATOM 2223 O O . ARG A 1 286 ? -6.462 -19.310 -4.321 1.00 85.81 286 ARG A O 1
ATOM 2230 N N . ASN A 1 287 ? -7.276 -19.343 -6.428 1.00 81.00 287 ASN A N 1
ATOM 2231 C CA . ASN A 1 287 ? -8.627 -19.762 -6.071 1.00 81.00 287 ASN A CA 1
ATOM 2232 C C . ASN A 1 287 ? -8.769 -21.302 -6.079 1.00 81.00 287 ASN A C 1
ATOM 2234 O O . ASN A 1 287 ? -7.825 -22.037 -6.379 1.00 81.00 287 ASN A O 1
ATOM 2238 N N . THR A 1 288 ? -9.968 -21.797 -5.767 1.00 79.62 288 THR A N 1
ATOM 2239 C CA . THR A 1 288 ? -10.299 -23.235 -5.737 1.00 79.62 288 THR A CA 1
ATOM 2240 C C . THR A 1 288 ? -10.183 -23.931 -7.096 1.00 79.62 288 THR A C 1
ATOM 2242 O O . THR A 1 288 ? -9.973 -25.139 -7.140 1.00 79.62 288 THR A O 1
ATOM 2245 N N . GLU A 1 289 ? -10.280 -23.185 -8.198 1.00 83.25 289 GLU A N 1
ATOM 2246 C CA . GLU A 1 289 ? -10.111 -23.684 -9.570 1.00 83.25 289 GLU A CA 1
ATOM 2247 C C . GLU A 1 289 ? -8.641 -23.674 -10.027 1.00 83.25 289 GLU A C 1
ATOM 2249 O O . GLU A 1 289 ? -8.320 -24.100 -11.135 1.00 83.25 289 GLU A O 1
ATOM 2254 N N . GLY A 1 290 ? -7.724 -23.197 -9.178 1.00 80.88 290 GLY A N 1
ATOM 2255 C CA . GLY A 1 290 ? -6.297 -23.111 -9.471 1.00 80.88 290 GLY A CA 1
ATOM 2256 C C . GLY A 1 290 ? -5.893 -21.908 -10.326 1.00 80.88 290 GLY A C 1
ATOM 2257 O O . GLY A 1 290 ? -4.709 -21.807 -10.672 1.00 80.88 290 GLY A O 1
ATOM 2258 N N . ILE A 1 291 ? -6.829 -20.997 -10.629 1.00 82.38 291 ILE A N 1
ATOM 2259 C CA . ILE A 1 291 ? -6.543 -19.721 -11.296 1.00 82.38 291 ILE A CA 1
ATOM 2260 C C . ILE A 1 291 ? -5.617 -18.929 -10.386 1.00 82.38 291 ILE A C 1
ATOM 2262 O O . ILE A 1 291 ? -5.933 -18.701 -9.218 1.00 82.38 291 ILE A O 1
ATOM 2266 N N . GLN A 1 292 ? -4.460 -18.566 -10.929 1.00 84.88 292 GLN A N 1
ATOM 2267 C CA . GLN A 1 292 ? -3.390 -17.928 -10.186 1.00 84.88 292 GLN A CA 1
ATOM 2268 C C . GLN A 1 292 ? -3.389 -16.422 -10.438 1.00 84.88 292 GLN A C 1
ATOM 2270 O O . GLN A 1 292 ? -3.292 -16.005 -11.587 1.00 84.88 292 GLN A O 1
ATOM 2275 N N . LEU A 1 293 ? -3.448 -15.648 -9.359 1.00 83.75 293 LEU A N 1
ATOM 2276 C CA . LEU A 1 293 ? -3.170 -14.223 -9.330 1.00 83.75 293 LEU A CA 1
ATOM 2277 C C . LEU A 1 293 ? -1.658 -13.996 -9.330 1.00 83.75 293 LEU A C 1
ATOM 2279 O O . LEU A 1 293 ? -0.898 -14.657 -8.609 1.00 83.75 293 LEU A O 1
ATOM 2283 N N . ASP A 1 294 ? -1.214 -13.037 -10.126 1.00 77.31 294 ASP A N 1
ATOM 2284 C CA . ASP A 1 294 ? 0.153 -12.558 -10.087 1.00 77.31 294 ASP A CA 1
ATOM 2285 C C . ASP A 1 294 ? 0.430 -11.645 -8.870 1.00 77.31 294 ASP A C 1
ATOM 2287 O O . ASP A 1 294 ? -0.423 -11.353 -8.025 1.00 77.31 294 ASP A O 1
ATOM 2291 N N . THR A 1 295 ? 1.689 -11.219 -8.744 1.00 76.69 295 THR A N 1
ATOM 2292 C CA . THR A 1 295 ? 2.174 -10.432 -7.596 1.00 76.69 295 THR A CA 1
ATOM 2293 C C . THR A 1 295 ? 1.597 -9.002 -7.549 1.00 76.69 295 THR A C 1
ATOM 2295 O O . THR A 1 295 ? 1.691 -8.353 -6.501 1.00 76.69 295 THR A O 1
ATOM 2298 N N . GLN A 1 296 ? 1.044 -8.505 -8.660 1.00 83.88 296 GLN A N 1
ATOM 2299 C CA . GLN A 1 296 ? 0.403 -7.191 -8.821 1.00 83.88 296 GLN A CA 1
ATOM 2300 C C . GLN A 1 296 ? -1.125 -7.292 -8.710 1.00 83.88 296 GLN A C 1
ATOM 2302 O O . GLN A 1 296 ? -1.763 -6.426 -8.110 1.00 83.88 296 GLN A O 1
ATOM 2307 N N . GLU A 1 297 ? -1.705 -8.370 -9.232 1.00 88.62 297 GLU A N 1
ATOM 2308 C CA . GLU A 1 297 ? -3.144 -8.620 -9.256 1.00 88.62 297 GLU A CA 1
ATOM 2309 C C . GLU A 1 297 ? -3.725 -8.773 -7.849 1.00 88.62 297 GLU A C 1
ATOM 2311 O O . GLU A 1 297 ? -4.774 -8.201 -7.562 1.00 88.62 297 GLU A O 1
ATOM 2316 N N . ALA A 1 298 ? -3.043 -9.476 -6.936 1.00 90.75 298 ALA A N 1
ATOM 2317 C CA . ALA A 1 298 ? -3.561 -9.654 -5.578 1.00 90.75 298 ALA A CA 1
ATOM 2318 C C . ALA A 1 298 ? -3.679 -8.319 -4.799 1.00 90.75 298 ALA A C 1
ATOM 2320 O O . ALA A 1 298 ? -4.765 -8.030 -4.289 1.00 90.75 298 ALA A O 1
ATOM 2321 N N . PRO A 1 299 ? -2.646 -7.451 -4.724 1.00 92.88 299 PRO A N 1
ATOM 2322 C CA . PRO A 1 299 ? -2.794 -6.119 -4.133 1.00 92.88 299 PRO A CA 1
ATOM 2323 C C . PRO A 1 299 ? -3.791 -5.213 -4.863 1.00 92.88 299 PRO A C 1
ATOM 2325 O O . PRO A 1 299 ? -4.459 -4.410 -4.212 1.00 92.88 299 PRO A O 1
ATOM 2328 N N . ALA A 1 300 ? -3.907 -5.316 -6.191 1.00 92.25 300 ALA A N 1
ATOM 2329 C CA . ALA A 1 300 ? -4.898 -4.563 -6.962 1.00 92.25 300 ALA A CA 1
ATOM 2330 C C . ALA A 1 300 ? -6.330 -4.980 -6.597 1.00 92.25 300 ALA A C 1
ATOM 2332 O O . ALA A 1 300 ? -7.144 -4.121 -6.267 1.00 92.25 300 ALA A O 1
ATOM 2333 N N . MET A 1 301 ? -6.600 -6.287 -6.539 1.00 92.50 301 MET A N 1
ATOM 2334 C CA . MET A 1 301 ? -7.888 -6.847 -6.123 1.00 92.50 301 MET A CA 1
ATOM 2335 C C . MET A 1 301 ? -8.270 -6.403 -4.705 1.00 92.50 301 MET A C 1
ATOM 2337 O O . MET A 1 301 ? -9.413 -6.021 -4.461 1.00 92.50 301 MET A O 1
ATOM 2341 N N . VAL A 1 302 ? -7.320 -6.423 -3.760 1.00 95.19 302 VAL A N 1
ATOM 2342 C CA . VAL A 1 302 ? -7.566 -5.929 -2.394 1.00 95.19 302 VAL A CA 1
ATOM 2343 C C . VAL A 1 302 ? -7.853 -4.427 -2.395 1.00 95.19 302 VAL A C 1
ATOM 2345 O O . VAL A 1 302 ? -8.796 -3.995 -1.736 1.00 95.19 302 VAL A O 1
ATOM 2348 N N . GLY A 1 303 ? -7.082 -3.632 -3.144 1.00 95.62 303 GLY A N 1
ATOM 2349 C CA . GLY A 1 303 ? -7.314 -2.192 -3.278 1.00 95.62 303 GLY A CA 1
ATOM 2350 C C . GLY A 1 303 ? -8.695 -1.864 -3.848 1.00 95.62 303 GLY A C 1
ATOM 2351 O O . GLY A 1 303 ? -9.364 -0.947 -3.376 1.00 95.62 303 GLY A O 1
ATOM 2352 N N . GLU A 1 304 ? -9.158 -2.653 -4.812 1.00 93.62 304 GLU A N 1
ATOM 2353 C CA . GLU A 1 304 ? -10.473 -2.496 -5.424 1.00 93.62 304 GLU A CA 1
ATOM 2354 C C . GLU A 1 304 ? -11.617 -2.933 -4.496 1.00 93.62 304 GLU A C 1
ATOM 2356 O O . GLU A 1 304 ? -12.636 -2.242 -4.406 1.00 93.62 304 GLU A O 1
ATOM 2361 N N . LEU A 1 305 ? -11.442 -4.013 -3.721 1.00 93.00 305 LEU A N 1
ATOM 2362 C CA . LEU A 1 305 ? -12.406 -4.369 -2.677 1.00 93.00 305 LEU A CA 1
ATOM 2363 C C . LEU A 1 305 ? -12.528 -3.234 -1.654 1.00 93.00 305 LEU A C 1
ATOM 2365 O O . LEU A 1 305 ? -13.643 -2.857 -1.289 1.00 93.00 305 LEU A O 1
ATOM 2369 N N . LEU A 1 306 ? -11.396 -2.698 -1.185 1.00 95.44 306 LEU A N 1
ATOM 2370 C CA . LEU A 1 306 ? -11.375 -1.592 -0.229 1.00 95.44 306 LEU A CA 1
ATOM 2371 C C . LEU A 1 306 ? -12.116 -0.382 -0.792 1.00 95.44 306 LEU A C 1
ATOM 2373 O O . LEU A 1 306 ? -12.990 0.145 -0.111 1.00 95.44 306 LEU A O 1
ATOM 2377 N N . PHE A 1 307 ? -11.861 -0.011 -2.050 1.00 94.75 307 PHE 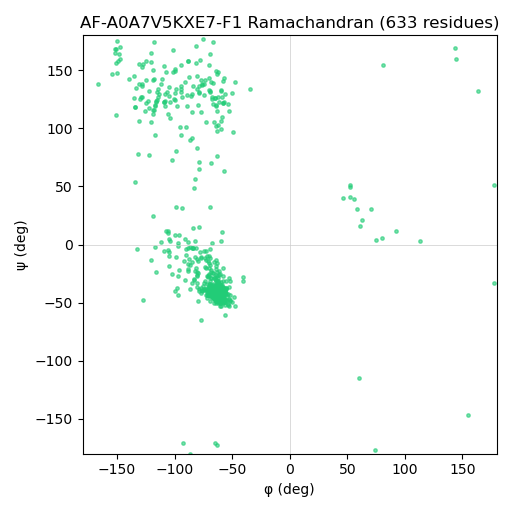A N 1
ATOM 2378 C CA . PHE A 1 307 ? -12.598 1.050 -2.735 1.00 94.75 307 P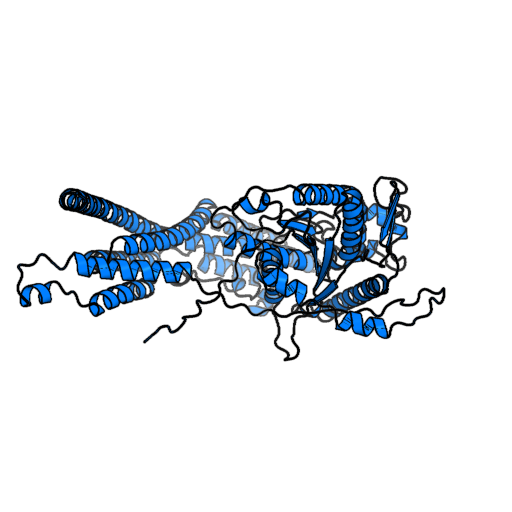HE A CA 1
ATOM 2379 C C . PHE A 1 307 ? -14.114 0.815 -2.686 1.00 94.75 307 PHE A C 1
ATOM 2381 O O . PHE A 1 307 ? -14.859 1.686 -2.233 1.00 94.75 307 PHE A O 1
ATOM 2388 N N . HIS A 1 308 ? -14.586 -0.374 -3.070 1.00 91.12 308 HIS A N 1
ATOM 2389 C CA . HIS A 1 308 ? -16.016 -0.684 -3.013 1.00 91.12 308 HIS A CA 1
ATOM 2390 C C . HIS A 1 308 ? -16.579 -0.655 -1.592 1.00 91.12 308 HIS A C 1
ATOM 2392 O O . HIS A 1 308 ? -17.714 -0.214 -1.394 1.00 91.12 308 HIS A O 1
ATOM 2398 N N . SER A 1 309 ? -15.782 -1.083 -0.617 1.00 90.94 309 SER A N 1
ATOM 2399 C CA . SER A 1 309 ? -16.168 -1.135 0.791 1.00 90.94 309 SER A CA 1
ATOM 2400 C C . SER A 1 309 ? -16.323 0.266 1.380 1.00 90.94 309 SER A C 1
ATOM 2402 O O . SER A 1 309 ? -17.292 0.518 2.088 1.00 90.94 309 SER A O 1
ATOM 2404 N N . VAL A 1 310 ? -15.427 1.200 1.043 1.00 93.00 310 VAL A N 1
ATOM 2405 C CA . VAL A 1 310 ? -15.365 2.513 1.707 1.00 93.00 310 VAL A CA 1
ATOM 2406 C C . VAL A 1 310 ? -15.977 3.664 0.915 1.00 93.00 310 VAL A C 1
ATOM 2408 O O . VAL A 1 310 ? -16.356 4.659 1.520 1.00 93.00 310 VAL A O 1
ATOM 2411 N N . ALA A 1 311 ? -16.052 3.579 -0.416 1.00 91.75 311 ALA A N 1
ATOM 2412 C CA . ALA A 1 311 ? -16.403 4.716 -1.275 1.00 91.75 311 ALA A CA 1
ATOM 2413 C C . ALA A 1 311 ? -17.699 4.521 -2.074 1.00 91.75 311 ALA A C 1
ATOM 2415 O O . ALA A 1 311 ? -18.125 5.420 -2.802 1.00 91.75 311 ALA A O 1
ATOM 2416 N N . THR A 1 312 ? -18.347 3.362 -1.957 1.00 89.50 312 THR A N 1
ATOM 2417 C CA . THR A 1 312 ? -19.530 3.044 -2.756 1.00 89.50 312 THR A CA 1
ATOM 2418 C C . THR A 1 312 ? -20.679 2.526 -1.901 1.00 89.50 312 THR A C 1
ATOM 2420 O O . THR A 1 312 ? -20.487 1.915 -0.851 1.00 89.50 312 THR A O 1
ATOM 2423 N N . SER A 1 313 ? -21.902 2.691 -2.400 1.00 84.38 313 SER A N 1
ATOM 2424 C CA . SER A 1 313 ? -23.118 2.128 -1.800 1.00 84.38 313 SER A CA 1
ATOM 2425 C C . SER A 1 313 ? -23.084 0.599 -1.665 1.00 84.38 313 SER A C 1
ATOM 2427 O O . SER A 1 313 ? -23.787 0.057 -0.811 1.00 84.38 313 SER A O 1
ATOM 2429 N N . MET A 1 314 ? -22.228 -0.105 -2.425 1.00 82.00 314 MET A N 1
ATOM 2430 C CA . MET A 1 314 ? -21.983 -1.539 -2.228 1.00 82.00 314 MET A CA 1
ATOM 2431 C C . MET A 1 314 ? -21.358 -1.853 -0.873 1.00 82.00 314 MET A C 1
ATOM 2433 O O . MET A 1 314 ? -21.601 -2.942 -0.366 1.00 82.00 314 MET A O 1
ATOM 2437 N N . GLY A 1 315 ? -20.619 -0.930 -0.257 1.00 77.12 315 GLY A N 1
ATOM 2438 C CA . GLY A 1 315 ? -19.954 -1.175 1.017 1.00 77.12 315 GLY A CA 1
ATOM 2439 C C . GLY A 1 315 ? -20.915 -1.628 2.113 1.00 77.12 315 GLY A C 1
ATOM 2440 O O . GLY A 1 315 ? -20.609 -2.547 2.864 1.00 77.12 315 GLY A O 1
ATOM 2441 N N . ALA A 1 316 ? -22.121 -1.053 2.176 1.00 69.56 316 ALA A N 1
ATOM 2442 C CA . ALA A 1 316 ? -23.122 -1.461 3.164 1.00 69.56 316 ALA A CA 1
ATOM 2443 C C . ALA A 1 316 ? -23.581 -2.908 2.922 1.00 69.56 316 ALA A C 1
ATOM 2445 O O . ALA A 1 316 ? -23.720 -3.681 3.865 1.00 69.56 316 ALA A O 1
ATOM 2446 N N . PHE A 1 317 ? -23.747 -3.298 1.654 1.00 71.56 317 PHE A N 1
ATOM 2447 C CA . PHE A 1 317 ? -24.095 -4.668 1.276 1.00 71.56 317 PHE A CA 1
ATOM 2448 C C . PHE A 1 317 ? -22.946 -5.650 1.501 1.00 71.56 317 PHE A C 1
ATOM 2450 O O . PHE A 1 317 ? -23.203 -6.782 1.899 1.00 71.56 317 PHE A O 1
ATOM 2457 N N . ILE A 1 318 ? -21.703 -5.233 1.245 1.00 74.19 318 ILE A N 1
ATOM 2458 C CA . ILE A 1 318 ? -20.498 -6.010 1.537 1.00 74.19 318 ILE A CA 1
ATOM 2459 C C . ILE A 1 318 ? -20.459 -6.274 3.044 1.00 74.19 318 ILE A C 1
ATOM 2461 O O . ILE A 1 318 ? -20.490 -7.429 3.444 1.00 74.19 318 ILE A O 1
ATOM 2465 N N . ASN A 1 319 ? -20.564 -5.243 3.881 1.00 66.31 319 ASN A N 1
ATOM 2466 C CA . ASN A 1 319 ? -20.536 -5.388 5.339 1.00 66.31 319 ASN A CA 1
ATOM 2467 C C . ASN A 1 319 ? -21.706 -6.213 5.897 1.00 66.31 319 ASN A C 1
ATOM 2469 O O . ASN A 1 319 ? -21.504 -7.022 6.796 1.00 66.31 319 ASN A O 1
ATOM 2473 N N . GLN A 1 320 ? -22.910 -6.084 5.330 1.00 64.19 320 GLN A N 1
ATOM 2474 C CA . GLN A 1 320 ? -24.062 -6.915 5.706 1.00 64.19 320 GLN A CA 1
ATOM 2475 C C . GLN A 1 320 ? -23.914 -8.381 5.278 1.00 64.19 320 GLN A C 1
ATOM 2477 O O . GLN A 1 320 ? -24.402 -9.270 5.969 1.00 64.19 320 GLN A O 1
ATOM 2482 N N . ARG A 1 321 ? -23.263 -8.653 4.139 1.00 64.12 321 ARG A N 1
ATOM 2483 C CA . ARG A 1 321 ? -22.992 -10.018 3.650 1.00 64.12 321 ARG A CA 1
ATOM 2484 C C . ARG A 1 321 ? -21.731 -10.631 4.241 1.00 64.12 321 ARG A C 1
ATOM 2486 O O . ARG A 1 321 ? -21.592 -11.848 4.210 1.00 64.12 321 ARG A O 1
ATOM 2493 N N . ILE A 1 322 ? -20.868 -9.825 4.852 1.00 62.19 322 ILE A N 1
ATOM 2494 C CA . ILE A 1 322 ? -19.777 -10.241 5.738 1.00 62.19 322 ILE A CA 1
ATOM 2495 C C . ILE A 1 322 ? -20.363 -10.789 7.067 1.00 62.19 322 ILE A C 1
ATOM 2497 O O . ILE A 1 322 ? -19.731 -10.720 8.113 1.00 62.19 322 ILE A O 1
ATOM 2501 N N . MET A 1 323 ? -21.539 -11.426 7.054 1.00 52.47 323 MET A N 1
ATOM 2502 C CA . MET A 1 323 ? -21.999 -12.253 8.169 1.00 52.47 323 MET A CA 1
ATOM 2503 C C . MET A 1 323 ? -20.955 -13.338 8.407 1.00 52.47 323 MET A C 1
ATOM 2505 O O . MET A 1 323 ? -20.592 -14.097 7.508 1.00 52.47 323 MET A O 1
ATOM 2509 N N . ASP A 1 324 ? -20.411 -13.371 9.616 1.00 57.75 324 ASP A N 1
ATOM 2510 C CA . ASP A 1 324 ? -19.457 -14.389 10.026 1.00 57.75 324 ASP A CA 1
ATOM 2511 C C . ASP A 1 324 ? -20.202 -15.649 10.475 1.00 57.75 324 ASP A C 1
ATOM 2513 O O . ASP A 1 324 ? -19.990 -16.169 11.562 1.00 57.75 324 ASP A O 1
ATOM 2517 N N . GLU A 1 325 ? -21.155 -16.102 9.660 1.00 56.03 325 GLU A N 1
ATOM 2518 C CA . GLU A 1 325 ? -21.953 -17.300 9.918 1.00 56.03 325 GLU A CA 1
ATOM 2519 C C . GLU A 1 325 ? -21.056 -18.532 10.143 1.00 56.03 325 GLU A C 1
ATOM 2521 O O . GLU A 1 325 ? -21.328 -19.278 11.084 1.00 56.03 325 GLU A O 1
ATOM 2526 N N . PRO A 1 326 ? -19.925 -18.709 9.420 1.00 54.53 326 PRO A N 1
ATOM 2527 C CA . PRO A 1 326 ? -18.962 -19.761 9.724 1.00 54.53 326 PRO A CA 1
ATOM 2528 C C . PRO A 1 326 ? -18.297 -19.596 11.091 1.00 54.53 326 PRO A C 1
ATOM 2530 O O . PRO A 1 326 ? -18.222 -20.570 11.824 1.00 54.53 326 PRO A O 1
ATOM 2533 N N . ASN A 1 327 ? -17.853 -18.397 11.485 1.00 61.16 327 ASN A N 1
ATOM 2534 C CA . ASN A 1 327 ? -17.267 -18.194 12.815 1.00 61.16 327 ASN A CA 1
ATOM 2535 C C . ASN A 1 327 ? -18.316 -18.360 13.916 1.00 61.16 327 ASN A C 1
ATOM 2537 O O . ASN A 1 327 ? -18.065 -19.047 14.891 1.00 61.16 327 ASN A O 1
ATOM 2541 N N . THR A 1 328 ? -19.523 -17.824 13.725 1.00 61.53 328 THR A N 1
ATOM 2542 C CA . THR A 1 328 ? -20.665 -18.012 14.633 1.00 61.53 328 THR A CA 1
ATOM 2543 C C . THR A 1 328 ? -20.975 -19.499 14.814 1.00 61.53 328 THR A C 1
ATOM 2545 O O . THR A 1 328 ? -21.173 -19.950 15.937 1.00 61.53 328 THR A O 1
ATOM 2548 N N . SER A 1 329 ? -20.950 -20.272 13.725 1.00 61.19 329 SER A N 1
ATOM 2549 C CA . SER A 1 329 ? -21.147 -21.726 13.743 1.00 61.19 329 SER A CA 1
ATOM 2550 C C . SER A 1 329 ? -19.973 -22.461 14.395 1.00 61.19 329 SER A C 1
ATOM 2552 O O . SER A 1 329 ? -20.189 -23.357 15.201 1.00 61.19 329 SER A O 1
ATOM 2554 N N . CYS A 1 330 ? -18.731 -22.061 14.113 1.00 61.62 330 CYS A N 1
ATOM 2555 C CA . CYS A 1 330 ? -17.537 -22.612 14.753 1.00 61.62 330 CYS A CA 1
ATOM 2556 C C . CYS A 1 330 ? -17.527 -22.332 16.261 1.00 61.62 330 CYS A C 1
ATOM 2558 O O . CYS A 1 330 ? -17.160 -23.211 17.031 1.00 61.62 330 CYS A O 1
ATOM 2560 N N . GLN A 1 331 ? -17.976 -21.156 16.710 1.00 62.09 331 GLN A N 1
ATOM 2561 C CA . GLN A 1 331 ? -18.060 -20.836 18.138 1.00 62.09 331 GLN A CA 1
ATOM 2562 C C . GLN A 1 331 ? -19.103 -21.680 18.881 1.00 62.09 331 GLN A C 1
ATOM 2564 O O . GLN A 1 331 ? -18.943 -21.886 20.079 1.00 62.09 331 GLN A O 1
ATOM 2569 N N . GLN A 1 332 ? -20.130 -22.220 18.209 1.00 60.84 332 GLN A N 1
ATOM 2570 C CA . GLN A 1 332 ? -21.063 -23.165 18.846 1.00 60.84 332 GLN A CA 1
ATOM 2571 C C . GLN A 1 332 ? -20.375 -24.465 19.278 1.00 60.84 332 GLN A C 1
ATOM 2573 O O . GLN A 1 332 ? -20.922 -25.202 20.091 1.00 60.84 332 GLN A O 1
ATOM 2578 N N . TRP A 1 333 ? -19.220 -24.785 18.691 1.00 58.31 333 TRP A N 1
ATOM 2579 C CA . TRP A 1 333 ? -18.464 -26.007 18.972 1.00 58.31 333 TRP A CA 1
ATOM 2580 C C . TRP A 1 333 ? -17.228 -25.728 19.838 1.00 58.31 333 TRP A C 1
ATOM 2582 O O . TRP A 1 333 ? -16.425 -26.633 20.067 1.00 58.31 333 TRP A O 1
ATOM 2592 N N . ALA A 1 334 ? -17.048 -24.482 20.293 1.00 58.75 334 ALA A N 1
ATOM 2593 C CA . ALA A 1 334 ? -15.989 -24.140 21.228 1.00 58.75 334 ALA A CA 1
ATOM 2594 C C . ALA A 1 334 ? -16.283 -24.784 22.600 1.00 58.75 334 ALA A C 1
ATOM 2596 O O . ALA A 1 334 ? -17.443 -24.827 23.013 1.00 58.75 334 ALA A O 1
ATOM 2597 N N . PRO A 1 335 ? -15.267 -25.312 23.302 1.00 58.78 335 PRO A N 1
ATOM 2598 C CA . PRO A 1 335 ? -15.465 -25.934 24.608 1.00 58.78 335 PRO A CA 1
ATOM 2599 C C . PRO A 1 335 ? -16.051 -24.933 25.619 1.00 58.78 335 PRO A C 1
ATOM 2601 O O . PRO A 1 335 ? -15.561 -23.814 25.741 1.00 58.78 335 PRO A O 1
ATOM 2604 N N . GLU A 1 336 ? -17.097 -25.345 26.344 1.00 52.97 336 GLU A N 1
ATOM 2605 C CA . GLU A 1 336 ? -17.818 -24.502 27.317 1.00 52.97 336 GLU A CA 1
ATOM 2606 C C . GLU A 1 336 ? -17.035 -24.267 28.624 1.00 52.97 336 GLU A C 1
ATOM 2608 O O . GLU A 1 336 ? -17.336 -23.333 29.365 1.00 52.97 336 GLU A O 1
ATOM 2613 N N . GLU A 1 337 ? -16.034 -25.101 28.929 1.00 55.47 337 GLU A N 1
ATOM 2614 C CA . GLU A 1 337 ? -15.300 -25.042 30.197 1.00 55.47 337 GLU A CA 1
ATOM 2615 C C . GLU A 1 337 ? -14.080 -24.110 30.140 1.00 55.47 337 GLU A C 1
ATOM 2617 O O . GLU A 1 337 ? -13.101 -24.368 29.435 1.00 55.47 337 GLU A O 1
ATOM 2622 N N . GLU A 1 338 ? -14.091 -23.077 30.989 1.00 50.56 338 GLU A N 1
ATOM 2623 C CA . GLU A 1 338 ? -12.907 -22.315 31.400 1.00 50.56 338 GLU A CA 1
ATOM 2624 C C . GLU A 1 338 ? -11.982 -23.189 32.267 1.00 50.56 338 GLU A C 1
ATOM 2626 O O . GLU A 1 338 ? -11.852 -22.986 33.472 1.00 50.56 338 GLU A O 1
ATOM 2631 N N . ASN A 1 339 ? -11.317 -24.190 31.689 1.00 48.12 339 ASN A N 1
ATOM 2632 C CA . ASN A 1 339 ? -10.195 -24.809 32.394 1.00 48.12 339 ASN A CA 1
ATOM 2633 C C . ASN A 1 339 ? -9.054 -23.780 32.484 1.00 48.12 339 ASN A C 1
ATOM 2635 O O . ASN A 1 339 ? -8.614 -23.257 31.464 1.00 48.12 339 ASN A O 1
ATOM 2639 N N . GLU A 1 340 ? -8.562 -23.508 33.702 1.00 48.22 340 GLU A N 1
ATOM 2640 C CA . GLU A 1 340 ? -7.573 -22.473 34.092 1.00 48.22 340 GLU A CA 1
ATOM 2641 C C . GLU A 1 340 ? -6.189 -22.548 33.397 1.00 48.22 340 GLU A C 1
ATOM 2643 O O . GLU A 1 340 ? -5.240 -21.862 33.779 1.00 48.22 340 GLU A O 1
ATOM 2648 N N . SER A 1 341 ? -6.038 -23.362 32.357 1.00 50.47 341 SER A N 1
ATOM 2649 C CA . SER A 1 341 ? -4.830 -23.434 31.540 1.00 50.47 341 SER A CA 1
ATOM 2650 C C . SER A 1 341 ? -5.004 -22.636 30.246 1.00 50.47 341 SER A C 1
ATOM 2652 O O . SER A 1 341 ? -6.117 -22.512 29.743 1.00 50.47 341 SER A O 1
ATOM 2654 N N . PHE A 1 342 ? -3.898 -22.106 29.711 1.00 50.34 342 PHE A N 1
ATOM 2655 C CA . PHE A 1 342 ? -3.762 -21.398 28.427 1.00 50.34 342 PHE A CA 1
ATOM 2656 C C . PHE A 1 342 ? -4.233 -22.241 27.217 1.00 50.34 342 PHE A C 1
ATOM 2658 O O . PHE A 1 342 ? -3.441 -22.616 26.355 1.00 50.34 342 PHE A O 1
ATOM 2665 N N . SER A 1 343 ? -5.515 -22.583 27.178 1.00 53.56 343 SER A N 1
ATOM 2666 C CA . SER A 1 343 ? -6.183 -23.368 26.146 1.00 53.56 343 SER A CA 1
ATOM 2667 C C . SER A 1 343 ? -7.081 -22.454 25.313 1.00 53.56 343 SER A C 1
ATOM 2669 O O . SER A 1 343 ? -7.554 -21.422 25.798 1.00 53.56 343 SER A O 1
ATOM 2671 N N . ASP A 1 344 ? -7.244 -22.785 24.030 1.00 57.44 344 ASP A N 1
ATOM 2672 C CA . ASP A 1 344 ? -8.019 -21.991 23.076 1.00 57.44 344 ASP A CA 1
ATOM 2673 C C . ASP A 1 344 ? -9.472 -21.838 23.557 1.00 57.44 344 ASP A C 1
ATOM 2675 O O . ASP A 1 344 ? -10.239 -22.799 23.553 1.00 57.44 344 ASP A O 1
ATOM 2679 N N . LYS A 1 345 ? -9.860 -20.621 23.968 1.00 62.78 345 LYS A N 1
ATOM 2680 C CA . LYS A 1 345 ? -11.210 -20.334 24.495 1.00 62.78 345 LYS A CA 1
ATOM 2681 C C . LYS A 1 345 ? -12.265 -20.220 23.393 1.00 62.78 345 LYS A C 1
ATOM 2683 O O . LYS A 1 345 ? -13.454 -20.118 23.684 1.00 62.78 345 LYS A O 1
ATOM 2688 N N . ARG A 1 346 ? -11.826 -20.153 22.133 1.00 67.44 346 ARG A N 1
ATOM 2689 C CA . ARG A 1 346 ? -12.642 -19.964 20.930 1.00 67.44 346 ARG A CA 1
ATOM 2690 C C . ARG A 1 346 ? -11.984 -20.644 19.744 1.00 67.44 346 ARG A C 1
ATOM 2692 O O . ARG A 1 346 ? -10.762 -20.664 19.642 1.00 67.44 346 ARG A O 1
ATOM 2699 N N . ILE A 1 347 ? -12.793 -21.145 18.815 1.00 70.25 347 ILE A N 1
ATOM 2700 C CA . ILE A 1 347 ? -12.281 -21.700 17.557 1.00 70.25 347 ILE A CA 1
ATOM 2701 C C . ILE A 1 347 ? -11.959 -20.539 16.613 1.00 70.25 347 ILE A C 1
ATOM 2703 O O . ILE A 1 347 ? -12.845 -19.757 16.277 1.00 70.25 347 ILE A O 1
ATOM 2707 N N . THR A 1 348 ? -10.707 -20.403 16.176 1.00 74.75 348 THR A N 1
ATOM 2708 C CA . THR A 1 348 ? -10.325 -19.356 15.220 1.00 74.75 348 THR A CA 1
ATOM 2709 C C . THR A 1 348 ? -10.918 -19.633 13.836 1.00 74.75 348 THR A C 1
ATOM 2711 O O . THR A 1 348 ? -10.787 -20.734 13.302 1.00 74.75 348 THR A O 1
ATOM 2714 N N . ALA A 1 349 ? -11.535 -18.621 13.223 1.00 77.50 349 ALA A N 1
ATOM 2715 C CA . ALA A 1 349 ? -12.036 -18.688 11.855 1.00 77.50 349 ALA A CA 1
ATOM 2716 C C . ALA A 1 349 ? -11.456 -17.554 11.002 1.00 77.50 349 ALA A C 1
ATOM 2718 O O . ALA A 1 349 ? -11.329 -16.412 11.445 1.00 77.50 349 ALA A O 1
ATOM 2719 N N . TYR A 1 350 ? -11.141 -17.882 9.750 1.00 87.06 350 TYR A N 1
ATOM 2720 C CA . TYR A 1 350 ? -10.615 -16.950 8.760 1.00 87.06 350 TYR A CA 1
ATOM 2721 C C . TYR A 1 350 ? -11.572 -16.841 7.579 1.00 87.06 350 TYR A C 1
ATOM 2723 O O . TYR A 1 350 ? -12.153 -17.831 7.138 1.00 87.06 350 TYR A O 1
ATOM 2731 N N . SER A 1 351 ? -11.712 -15.635 7.042 1.00 87.12 351 SER A N 1
ATOM 2732 C CA . SER A 1 351 ? -12.468 -15.372 5.819 1.00 87.12 351 SER A CA 1
ATOM 2733 C C . SER A 1 351 ? -11.544 -15.201 4.615 1.00 87.12 351 SER A C 1
ATOM 2735 O O . SER A 1 351 ? -10.334 -15.031 4.742 1.00 87.12 351 SER A O 1
ATOM 2737 N N . THR A 1 352 ? -12.120 -15.218 3.419 1.00 88.38 352 THR A N 1
ATOM 2738 C CA . THR A 1 352 ? -11.436 -14.839 2.180 1.00 88.38 352 THR A CA 1
ATOM 2739 C C . THR A 1 352 ? -12.443 -14.206 1.222 1.00 88.38 352 THR A C 1
ATOM 2741 O O . THR A 1 352 ? -13.647 -14.233 1.483 1.00 88.38 352 THR A O 1
ATOM 2744 N N . PHE A 1 353 ? -11.967 -13.609 0.135 1.00 86.56 353 PHE A N 1
ATOM 2745 C CA . PHE A 1 353 ? -12.816 -13.021 -0.895 1.00 86.56 353 PHE A CA 1
ATOM 2746 C C . PHE A 1 353 ? -12.150 -13.096 -2.268 1.00 86.56 353 PHE A C 1
ATOM 2748 O O . PHE A 1 353 ? -10.929 -13.170 -2.385 1.00 86.56 353 PHE A O 1
ATOM 2755 N N . GLY A 1 354 ? -12.981 -13.020 -3.304 1.00 82.38 354 GLY A N 1
ATOM 2756 C CA . GLY A 1 354 ? -12.579 -12.702 -4.668 1.00 82.38 354 GLY A CA 1
ATOM 2757 C C . GLY A 1 354 ? -13.454 -11.566 -5.187 1.00 82.38 354 GLY A C 1
ATOM 2758 O O . GLY A 1 354 ? -14.589 -11.403 -4.731 1.00 82.38 354 GLY A O 1
ATOM 2759 N N . LEU A 1 355 ? -12.929 -10.776 -6.118 1.00 80.38 355 LEU A N 1
ATOM 2760 C CA . LEU A 1 355 ? -13.651 -9.659 -6.715 1.00 80.38 355 LEU A CA 1
ATOM 2761 C C . LEU A 1 355 ? -13.595 -9.752 -8.239 1.00 80.38 355 LEU A C 1
ATOM 2763 O O . LEU A 1 355 ? -12.552 -10.048 -8.814 1.00 80.38 355 LEU A O 1
ATOM 2767 N N . ALA A 1 356 ? -14.729 -9.477 -8.877 1.00 77.31 356 ALA A N 1
ATOM 2768 C CA . ALA A 1 356 ? -14.822 -9.269 -10.311 1.00 77.31 356 ALA A CA 1
ATOM 2769 C C . ALA A 1 356 ? -15.678 -8.028 -10.556 1.00 77.31 356 ALA A C 1
ATOM 2771 O O . ALA A 1 356 ? -16.858 -8.000 -10.200 1.00 77.31 356 ALA A O 1
ATOM 2772 N N . THR A 1 357 ? -15.085 -7.015 -11.178 1.00 74.69 357 THR A N 1
ATOM 2773 C CA . THR A 1 357 ? -15.749 -5.738 -11.439 1.00 74.69 357 THR A CA 1
ATOM 2774 C C . THR A 1 357 ? -15.824 -5.489 -12.936 1.00 74.69 357 THR A C 1
ATOM 2776 O O . THR A 1 357 ? -14.901 -5.789 -13.689 1.00 74.69 357 THR A O 1
ATOM 2779 N N . THR A 1 358 ? -16.940 -4.923 -13.391 1.00 78.06 358 THR A N 1
ATOM 2780 C CA . THR A 1 358 ? -17.096 -4.439 -14.767 1.00 78.06 358 THR A CA 1
ATOM 2781 C C . THR A 1 358 ? -17.326 -2.937 -14.732 1.00 78.06 358 THR A C 1
ATOM 2783 O O . THR A 1 358 ? -18.307 -2.471 -14.157 1.00 78.06 358 THR A O 1
ATOM 2786 N N . ARG A 1 359 ? -16.433 -2.172 -15.365 1.00 71.19 359 ARG A N 1
ATOM 2787 C CA . ARG A 1 359 ? -16.533 -0.712 -15.456 1.00 71.19 359 ARG A CA 1
ATOM 2788 C C . ARG A 1 359 ? -17.099 -0.303 -16.811 1.00 71.19 359 ARG A C 1
ATOM 2790 O O . ARG A 1 359 ? -16.533 -0.640 -17.848 1.00 71.19 359 ARG A O 1
ATOM 2797 N N . ILE A 1 360 ? -18.186 0.468 -16.802 1.00 71.94 360 ILE A N 1
ATOM 2798 C CA . ILE A 1 360 ? -18.781 1.047 -18.013 1.00 71.94 360 ILE A CA 1
ATOM 2799 C C . ILE A 1 360 ? -18.520 2.558 -17.997 1.00 71.94 360 ILE A C 1
ATOM 2801 O O . ILE A 1 360 ? -18.924 3.222 -17.043 1.00 71.94 360 ILE A O 1
ATOM 2805 N N . PRO A 1 361 ? -17.860 3.132 -19.019 1.00 64.06 361 PRO A N 1
ATOM 2806 C CA . PRO A 1 361 ? -17.521 4.553 -19.046 1.00 64.06 361 PRO A CA 1
ATOM 2807 C C . PRO A 1 361 ? -18.745 5.394 -19.447 1.00 64.06 361 PRO A C 1
ATOM 2809 O O . PRO A 1 361 ? -18.820 5.916 -20.559 1.00 64.06 361 PRO A O 1
ATOM 2812 N N . TYR A 1 362 ? -19.730 5.489 -18.550 1.00 58.47 362 TYR A N 1
ATOM 2813 C CA . TYR A 1 362 ? -21.039 6.078 -18.841 1.00 58.47 362 TYR A CA 1
ATOM 2814 C C . TYR A 1 362 ? -20.952 7.524 -19.332 1.00 58.47 362 TYR A C 1
ATOM 2816 O O . TYR A 1 362 ? -21.561 7.828 -20.349 1.00 58.47 362 TYR A O 1
ATOM 2824 N N . ASP A 1 363 ? -20.171 8.396 -18.691 1.00 52.41 363 ASP A N 1
ATOM 2825 C CA . ASP A 1 363 ? -20.066 9.799 -19.121 1.00 52.41 363 ASP A CA 1
ATOM 2826 C C . ASP A 1 363 ? -19.436 9.942 -20.500 1.00 52.41 363 ASP A C 1
ATOM 2828 O O . ASP A 1 363 ? -19.871 10.768 -21.296 1.00 52.41 363 ASP A O 1
ATOM 2832 N N . LEU A 1 364 ? -18.456 9.096 -20.825 1.00 52.75 364 LEU A N 1
ATOM 2833 C CA . LEU A 1 364 ? -17.885 9.055 -22.167 1.00 52.75 364 LEU A CA 1
ATOM 2834 C C . LEU A 1 364 ? -18.945 8.623 -23.187 1.00 52.75 364 LEU A C 1
ATOM 2836 O O . LEU A 1 364 ? -19.099 9.272 -24.218 1.00 52.75 364 LEU A O 1
ATOM 2840 N N . LEU A 1 365 ? -19.699 7.560 -22.887 1.00 59.91 365 LEU A N 1
ATOM 2841 C CA . LEU A 1 365 ? -20.791 7.090 -23.744 1.00 59.91 365 LEU A CA 1
ATOM 2842 C C . LEU A 1 365 ? -21.878 8.160 -23.897 1.00 59.91 365 LEU A C 1
ATOM 2844 O O . LEU A 1 365 ? -22.289 8.458 -25.013 1.00 59.91 365 LEU A O 1
ATOM 2848 N N . ARG A 1 366 ? -22.311 8.777 -22.797 1.00 50.91 366 ARG A N 1
ATOM 2849 C CA . ARG A 1 366 ? -23.330 9.826 -22.762 1.00 50.91 366 ARG A CA 1
ATOM 2850 C C . ARG A 1 366 ? -22.884 11.066 -23.521 1.00 50.91 366 ARG A C 1
ATOM 2852 O O . ARG A 1 366 ? -23.664 11.575 -24.312 1.00 50.91 366 ARG A O 1
ATOM 2859 N N . ASN A 1 367 ? -21.658 11.542 -23.312 1.00 49.22 367 ASN A N 1
ATOM 2860 C CA . ASN A 1 367 ? -21.126 12.696 -24.034 1.00 49.22 367 ASN A CA 1
ATOM 2861 C C . ASN A 1 367 ? -21.074 12.414 -25.534 1.00 49.22 367 ASN A C 1
ATOM 2863 O O . ASN A 1 367 ? -21.538 13.239 -26.313 1.00 49.22 367 ASN A O 1
ATOM 2867 N N . ASN A 1 368 ? -20.607 11.228 -25.936 1.00 54.03 368 ASN A N 1
ATOM 2868 C CA . ASN A 1 368 ? -20.622 10.824 -27.340 1.00 54.03 368 ASN A CA 1
ATOM 2869 C C . ASN A 1 368 ? -22.054 10.796 -27.907 1.00 54.03 368 ASN A C 1
ATOM 2871 O O . ASN A 1 368 ? -22.284 11.314 -28.992 1.00 54.03 368 ASN A O 1
ATOM 2875 N N . LEU A 1 369 ? -23.029 10.270 -27.156 1.00 51.97 369 LEU A N 1
ATOM 2876 C CA . LEU A 1 369 ? -24.436 10.226 -27.573 1.00 51.97 369 LEU A CA 1
ATOM 2877 C C . LEU A 1 369 ? -25.096 11.612 -27.639 1.00 51.97 369 LEU A C 1
ATOM 2879 O O . LEU A 1 369 ? -25.887 11.865 -28.540 1.00 51.97 369 LEU A O 1
ATOM 2883 N N . ILE A 1 370 ? -24.788 12.514 -26.702 1.00 46.41 370 ILE A N 1
ATOM 2884 C CA . ILE A 1 370 ? -25.285 13.899 -26.713 1.00 46.41 370 ILE A CA 1
ATOM 2885 C C . ILE A 1 370 ? -24.706 14.650 -27.907 1.00 46.41 370 ILE A C 1
ATOM 2887 O O . ILE A 1 370 ? -25.437 15.380 -28.566 1.00 46.41 370 ILE A O 1
ATOM 2891 N N . VAL A 1 371 ? -23.415 14.468 -28.194 1.00 49.50 371 VAL A N 1
ATOM 2892 C CA . VAL A 1 371 ? -22.779 15.043 -29.383 1.00 49.50 371 VAL A CA 1
ATOM 2893 C C . VAL A 1 371 ? -23.443 14.496 -30.649 1.00 49.50 371 VAL A C 1
ATOM 2895 O O . VAL A 1 371 ? -23.832 15.289 -31.501 1.00 49.50 371 VAL A O 1
ATOM 2898 N N . ASP A 1 372 ? -23.674 13.182 -30.739 1.00 50.75 372 ASP A N 1
ATOM 2899 C CA . ASP A 1 372 ? -24.400 12.560 -31.856 1.00 50.75 372 ASP A CA 1
ATOM 2900 C C . ASP A 1 372 ? -25.817 13.133 -32.027 1.00 50.75 372 ASP A C 1
ATOM 2902 O O . ASP A 1 372 ? -26.213 13.487 -33.137 1.00 50.75 372 ASP A O 1
ATOM 2906 N N . PHE A 1 373 ? -26.567 13.284 -30.936 1.00 48.34 373 PHE A N 1
ATOM 2907 C CA . PHE A 1 373 ? -27.926 13.825 -30.961 1.00 48.34 373 PHE A CA 1
ATOM 2908 C C . PHE A 1 373 ? -27.965 15.323 -31.290 1.00 48.34 373 PHE A C 1
ATOM 2910 O O . PHE A 1 373 ? -28.811 15.772 -32.057 1.00 48.34 373 PHE A O 1
ATOM 2917 N N . ALA A 1 374 ? -27.029 16.111 -30.757 1.00 46.81 374 ALA A N 1
ATOM 2918 C CA . ALA A 1 374 ? -26.896 17.527 -31.084 1.00 46.81 374 ALA A CA 1
ATOM 2919 C C . ALA A 1 374 ? -26.525 17.723 -32.560 1.00 46.81 374 ALA A C 1
ATOM 2921 O O . ALA A 1 374 ? -27.024 18.650 -33.194 1.00 46.81 374 ALA A O 1
ATOM 2922 N N . MET A 1 375 ? -25.697 16.838 -33.125 1.00 50.19 375 MET A N 1
ATOM 2923 C CA . MET A 1 375 ? -25.436 16.808 -34.565 1.00 50.19 375 MET A CA 1
ATOM 2924 C C . MET A 1 375 ? -26.695 16.453 -35.366 1.00 50.19 375 MET A C 1
ATOM 2926 O O . MET A 1 375 ? -26.921 17.047 -36.415 1.00 50.19 375 MET A O 1
ATOM 2930 N N . GLU A 1 376 ? -27.521 15.520 -34.888 1.00 48.97 376 GLU A N 1
ATOM 2931 C CA . GLU A 1 376 ? -28.790 15.150 -35.530 1.00 48.97 376 GLU A CA 1
ATOM 2932 C C . GLU A 1 376 ? -29.784 16.323 -35.535 1.00 48.97 376 GLU A C 1
ATOM 2934 O O . GLU A 1 376 ? -30.248 16.717 -36.599 1.00 48.97 376 GLU A O 1
ATOM 2939 N N . ILE A 1 377 ? -29.992 16.982 -34.391 1.00 47.56 377 ILE A N 1
ATOM 2940 C CA . ILE A 1 377 ? -30.848 18.174 -34.285 1.00 47.56 377 ILE A CA 1
ATOM 2941 C C . ILE A 1 377 ? -30.307 19.348 -35.106 1.00 47.56 377 ILE A C 1
ATOM 2943 O O . ILE A 1 377 ? -31.083 20.047 -35.747 1.00 47.56 377 ILE A O 1
ATOM 2947 N N . MET A 1 378 ? -28.994 19.608 -35.095 1.00 47.31 378 MET A N 1
ATOM 2948 C CA . MET A 1 378 ? -28.424 20.685 -35.912 1.00 47.31 378 MET A CA 1
ATOM 2949 C C . MET A 1 378 ? -28.625 20.421 -37.402 1.00 47.31 378 MET A C 1
ATOM 2951 O O . MET A 1 378 ? -28.879 21.368 -38.139 1.00 47.31 378 MET A O 1
ATOM 2955 N N . ASN A 1 379 ? -28.563 19.162 -37.839 1.00 47.50 379 ASN A N 1
ATOM 2956 C CA . ASN A 1 379 ? -28.900 18.806 -39.213 1.00 47.50 379 ASN A CA 1
ATOM 2957 C C . ASN A 1 379 ? -30.387 19.042 -39.498 1.00 47.50 379 ASN A C 1
ATOM 2959 O O . ASN A 1 379 ? -30.696 19.628 -40.527 1.00 47.50 379 ASN A O 1
ATOM 2963 N N . ASP A 1 380 ? -31.288 18.675 -38.587 1.00 47.38 380 ASP A N 1
ATOM 2964 C CA . ASP A 1 380 ? -32.731 18.870 -38.772 1.00 47.38 380 ASP A CA 1
ATOM 2965 C C . ASP A 1 380 ? -33.153 20.354 -38.716 1.00 47.38 380 ASP A C 1
ATOM 2967 O O . ASP A 1 380 ? -34.050 20.758 -39.441 1.00 47.38 380 ASP A O 1
ATOM 2971 N N . ILE A 1 381 ? -32.497 21.195 -37.902 1.00 44.12 381 ILE A N 1
ATOM 2972 C CA . ILE A 1 381 ? -32.792 22.640 -37.783 1.00 44.12 381 ILE A CA 1
ATOM 2973 C C . ILE A 1 381 ? -32.147 23.455 -38.916 1.00 44.12 381 ILE A C 1
ATOM 2975 O O . ILE A 1 381 ? -32.731 24.429 -39.386 1.00 44.12 381 ILE A O 1
ATOM 2979 N N . LEU A 1 382 ? -30.940 23.090 -39.366 1.00 43.75 382 LEU A N 1
ATOM 2980 C CA . LEU A 1 382 ? -30.302 23.726 -40.531 1.00 43.75 382 LEU A CA 1
ATOM 2981 C C . LEU A 1 382 ? -30.949 23.288 -41.856 1.00 43.75 382 LEU A C 1
ATOM 2983 O O . LEU A 1 382 ? -30.706 23.908 -42.891 1.00 43.75 382 LEU A O 1
ATOM 2987 N N . LEU A 1 383 ? -31.798 22.261 -41.811 1.00 43.34 383 LEU A N 1
ATOM 2988 C CA . LEU A 1 383 ? -32.704 21.846 -42.869 1.00 43.34 383 LEU A CA 1
ATOM 2989 C C . LEU A 1 383 ? -34.130 22.320 -42.543 1.00 43.34 383 LEU A C 1
ATOM 2991 O O . LEU A 1 383 ? -34.969 21.500 -42.193 1.00 43.34 383 LEU A O 1
ATOM 2995 N N . LEU A 1 384 ? -34.399 23.629 -42.657 1.00 45.56 384 LEU A N 1
ATOM 2996 C CA . LEU A 1 384 ? -35.546 24.206 -43.399 1.00 45.56 384 LEU A CA 1
ATOM 2997 C C . LEU A 1 384 ? -35.820 25.674 -43.010 1.00 45.56 384 LEU A C 1
ATOM 2999 O O . LEU A 1 384 ? -35.960 26.019 -41.837 1.00 45.56 384 LEU A O 1
ATOM 3003 N N . PRO A 1 385 ? -35.983 26.532 -44.028 1.00 43.28 385 PRO A N 1
ATOM 3004 C CA . PRO A 1 385 ? -37.218 27.301 -44.187 1.00 43.28 385 PRO A CA 1
ATOM 3005 C C . PRO A 1 385 ? -38.030 26.794 -45.392 1.00 43.28 385 PRO A C 1
ATOM 3007 O O . PRO A 1 385 ? -37.463 26.265 -46.347 1.00 43.28 385 PRO A O 1
ATOM 3010 N N . ASP A 1 386 ? -39.348 26.994 -45.337 1.00 49.03 386 ASP A N 1
ATOM 3011 C CA . ASP A 1 386 ? -40.422 26.295 -46.074 1.00 49.03 386 ASP A CA 1
ATOM 3012 C C . ASP A 1 386 ? -40.429 26.337 -47.630 1.00 49.03 386 ASP A C 1
ATOM 3014 O O . ASP A 1 386 ? -41.325 25.753 -48.235 1.00 49.03 386 ASP A O 1
ATOM 3018 N N . ASP A 1 387 ? -39.443 26.938 -48.311 1.00 50.06 387 ASP A N 1
ATOM 3019 C CA . ASP A 1 387 ? -39.565 27.331 -49.734 1.00 50.06 387 ASP A CA 1
ATOM 3020 C C . ASP A 1 387 ? -38.574 26.671 -50.731 1.00 50.06 387 ASP A C 1
ATOM 3022 O O . ASP A 1 387 ? -38.325 27.215 -51.809 1.00 50.06 387 ASP A O 1
ATOM 3026 N N . HIS A 1 388 ? -38.010 25.489 -50.448 1.00 54.22 388 HIS A N 1
ATOM 3027 C CA . HIS A 1 388 ? -37.039 24.832 -51.353 1.00 54.22 388 HIS A CA 1
ATOM 3028 C C . HIS A 1 388 ? -37.473 23.454 -51.898 1.00 54.22 388 HIS A C 1
ATOM 3030 O O . HIS A 1 388 ? -38.210 22.708 -51.259 1.00 54.22 388 HIS A O 1
ATOM 3036 N N . SER A 1 389 ? -37.005 23.114 -53.111 1.00 56.62 389 SER A N 1
ATOM 3037 C CA . SER A 1 389 ? -37.416 21.918 -53.883 1.00 56.62 389 SER A CA 1
ATOM 3038 C C . SER A 1 389 ? -36.707 20.612 -53.463 1.00 56.62 389 SER A C 1
ATOM 3040 O O . SER A 1 389 ? -35.582 20.638 -52.960 1.00 56.62 389 SER A O 1
ATOM 3042 N N . GLU A 1 390 ? -37.321 19.445 -53.724 1.00 52.25 390 GLU A N 1
ATOM 3043 C CA . GLU A 1 390 ? -36.795 18.103 -53.365 1.00 52.25 390 GLU A CA 1
ATOM 3044 C C . GLU A 1 390 ? -35.346 17.832 -53.827 1.00 52.25 390 GLU A C 1
ATOM 3046 O O . GLU A 1 390 ? -34.606 17.106 -53.156 1.00 52.25 390 GLU A O 1
ATOM 3051 N N . ASP A 1 391 ? -34.912 18.411 -54.949 1.00 53.31 391 ASP A N 1
ATOM 3052 C CA . ASP A 1 391 ? -33.553 18.232 -55.477 1.00 53.31 391 ASP A CA 1
ATOM 3053 C C . ASP A 1 391 ? -32.503 19.102 -54.761 1.00 53.31 391 ASP A C 1
ATOM 3055 O O . ASP A 1 391 ? -31.324 18.739 -54.719 1.00 53.31 391 ASP A O 1
ATOM 3059 N N . GLU A 1 392 ? -32.904 20.221 -54.150 1.00 48.62 392 GLU A N 1
ATOM 3060 C CA . GLU A 1 392 ? -32.025 21.036 -53.299 1.00 48.62 392 GLU A CA 1
ATOM 3061 C C . GLU A 1 392 ? -31.844 20.384 -51.923 1.00 48.62 392 GLU A C 1
ATOM 3063 O O . GLU A 1 392 ? -30.721 20.308 -51.421 1.00 48.62 392 GLU A O 1
ATOM 3068 N N . ILE A 1 393 ? -32.905 19.777 -51.381 1.00 48.31 393 ILE A N 1
ATOM 3069 C CA . ILE A 1 393 ? -32.855 18.961 -50.156 1.00 48.31 393 ILE A CA 1
ATOM 3070 C C . ILE A 1 393 ? -31.909 17.761 -50.341 1.00 48.31 393 ILE A C 1
ATOM 3072 O O . ILE A 1 393 ? -31.077 17.486 -49.473 1.00 48.31 393 ILE A O 1
ATOM 3076 N N . LYS A 1 394 ? -31.946 17.090 -51.503 1.00 50.28 394 LYS A N 1
ATOM 3077 C CA . LYS A 1 394 ? -31.026 15.983 -51.837 1.00 50.28 394 LYS A CA 1
ATOM 3078 C C . LYS A 1 394 ? -29.560 16.403 -51.990 1.00 50.28 394 LYS A C 1
ATOM 3080 O O . LYS A 1 394 ? -28.683 15.563 -51.815 1.00 50.28 394 LYS A O 1
ATOM 3085 N N . LYS A 1 395 ? -29.266 17.672 -52.305 1.00 47.56 395 LYS A N 1
ATOM 3086 C CA . LYS A 1 395 ? -27.885 18.194 -52.368 1.00 47.56 395 LYS A CA 1
ATOM 3087 C C . LYS A 1 395 ? -27.312 18.550 -50.993 1.00 47.56 395 LYS A C 1
ATOM 3089 O O . LYS A 1 395 ? -26.094 18.514 -50.835 1.00 47.56 395 LYS A O 1
ATOM 3094 N N . VAL A 1 396 ? -28.164 18.892 -50.021 1.00 41.59 396 VAL A N 1
ATOM 3095 C CA . VAL A 1 396 ? -27.765 19.289 -48.653 1.00 41.59 396 VAL A CA 1
ATOM 3096 C C . VAL A 1 396 ? -27.824 18.115 -47.666 1.00 41.59 396 VAL A C 1
ATOM 3098 O O . VAL A 1 396 ? -27.091 18.112 -46.678 1.00 41.59 396 VAL A O 1
ATOM 3101 N N . GLN A 1 397 ? -28.600 17.065 -47.965 1.00 43.34 397 GLN A N 1
ATOM 3102 C CA . GLN A 1 397 ? -28.509 15.756 -47.311 1.00 43.34 397 GLN A CA 1
ATOM 3103 C C . GLN A 1 397 ? -27.141 15.102 -47.575 1.00 43.34 397 GLN A C 1
ATOM 3105 O O . GLN A 1 397 ? -27.013 14.158 -48.350 1.00 43.34 397 GLN A O 1
ATOM 3110 N N . LEU A 1 398 ? -26.095 15.563 -46.893 1.00 47.28 398 LEU A N 1
ATOM 3111 C CA . LEU A 1 398 ? -24.892 14.763 -46.703 1.00 47.28 398 LEU A CA 1
ATOM 3112 C C . LEU A 1 398 ? -25.299 13.546 -45.877 1.00 47.28 398 LEU A C 1
ATOM 3114 O O . LEU A 1 398 ? -25.549 13.620 -44.673 1.00 47.28 398 LEU A O 1
ATOM 3118 N N . THR A 1 399 ? -25.447 12.428 -46.576 1.00 48.81 399 THR A N 1
ATOM 3119 C CA . THR A 1 399 ? -26.041 11.198 -46.075 1.00 48.81 399 THR A CA 1
ATOM 3120 C C . THR A 1 399 ? -25.400 10.798 -44.744 1.00 48.81 399 THR A C 1
ATOM 3122 O O . THR A 1 399 ? -24.181 10.696 -44.645 1.00 48.81 399 THR A O 1
ATOM 3125 N N . LYS A 1 400 ? -26.206 10.491 -43.721 1.00 41.03 400 LYS A N 1
ATOM 3126 C CA . LYS A 1 400 ? -25.813 10.008 -42.373 1.00 41.03 400 LYS A CA 1
ATOM 3127 C C . LYS A 1 400 ? -24.662 8.973 -42.370 1.00 41.03 400 LYS A C 1
ATOM 3129 O O . LYS A 1 400 ? -23.884 8.886 -41.422 1.00 41.03 400 LYS A O 1
ATOM 3134 N N . LYS A 1 401 ? -24.532 8.204 -43.458 1.00 43.16 401 LYS A N 1
ATOM 3135 C CA . LYS A 1 401 ? -23.463 7.233 -43.743 1.00 43.16 401 LYS A CA 1
ATOM 3136 C C . LYS A 1 401 ? -22.115 7.872 -44.119 1.00 43.16 401 LYS A C 1
ATOM 3138 O O . LYS A 1 401 ? -21.086 7.383 -43.679 1.00 43.16 401 LYS A O 1
ATOM 3143 N N . GLU A 1 402 ? -22.102 8.965 -44.875 1.00 45.03 402 GLU A N 1
ATOM 3144 C CA . GLU A 1 402 ? -20.890 9.686 -45.285 1.00 45.03 402 GLU A CA 1
ATOM 3145 C C . GLU A 1 402 ? -20.253 10.452 -44.121 1.00 45.03 402 GLU A C 1
ATOM 3147 O O . GLU A 1 402 ? -19.029 10.507 -44.030 1.00 45.03 402 GLU A O 1
ATOM 3152 N N . LEU A 1 403 ? -21.060 10.983 -43.195 1.00 41.62 403 LEU A N 1
ATOM 3153 C CA . LEU A 1 403 ? -20.587 11.591 -41.943 1.00 41.62 403 LEU A CA 1
ATOM 3154 C C . LEU A 1 403 ? -20.015 10.542 -40.972 1.00 41.62 403 LEU A C 1
ATOM 3156 O O . LEU A 1 403 ? -18.912 10.730 -40.456 1.00 41.62 403 LEU A O 1
ATOM 3160 N N . LYS A 1 404 ? -20.687 9.390 -40.805 1.00 42.19 404 LYS A N 1
ATOM 3161 C CA . LYS A 1 404 ? -20.145 8.235 -40.057 1.00 42.19 404 LYS A CA 1
ATOM 3162 C C . LYS A 1 404 ? -18.849 7.693 -40.670 1.00 42.19 404 LYS A C 1
ATOM 3164 O O . LYS A 1 404 ? -17.891 7.436 -39.945 1.00 42.19 404 LYS A O 1
ATOM 3169 N N . ASP A 1 405 ? -18.785 7.570 -41.995 1.00 42.88 405 ASP A N 1
ATOM 3170 C CA . ASP A 1 405 ? -17.581 7.130 -42.705 1.00 42.88 405 ASP A CA 1
ATOM 3171 C C . ASP A 1 405 ? -16.436 8.146 -42.584 1.00 42.88 405 ASP A C 1
ATOM 3173 O O . ASP A 1 405 ? -15.280 7.739 -42.497 1.00 42.88 405 ASP A O 1
ATOM 3177 N N . LYS A 1 406 ? -16.722 9.455 -42.559 1.00 43.66 406 LYS A N 1
ATOM 3178 C CA . LYS A 1 406 ? -15.721 10.511 -42.323 1.00 43.66 406 LYS A CA 1
ATOM 3179 C C . LYS A 1 406 ? -15.153 10.454 -40.897 1.00 43.66 406 LYS A C 1
ATOM 3181 O O . LYS A 1 406 ? -13.948 10.618 -40.732 1.00 43.66 406 LYS A O 1
ATOM 3186 N N . PHE A 1 407 ? -15.979 10.130 -39.900 1.00 40.84 407 PHE A N 1
ATOM 3187 C CA . PHE A 1 407 ? -15.562 9.953 -38.502 1.00 40.84 407 PHE A CA 1
ATOM 3188 C C . PHE A 1 407 ? -14.692 8.698 -38.299 1.00 40.84 407 PHE A C 1
ATOM 3190 O O . PHE A 1 407 ? -13.588 8.785 -37.765 1.00 40.84 407 PHE A O 1
ATOM 3197 N N . ILE A 1 408 ? -15.125 7.542 -38.822 1.00 43.16 408 ILE A N 1
ATOM 3198 C CA . ILE A 1 408 ? -14.358 6.281 -38.778 1.00 43.16 408 ILE A CA 1
ATOM 3199 C C . ILE A 1 408 ? -13.029 6.415 -39.543 1.00 43.16 408 ILE A C 1
ATOM 3201 O O . ILE A 1 408 ? -12.011 5.866 -39.126 1.00 43.16 408 ILE A O 1
ATOM 3205 N N . LYS A 1 409 ? -13.000 7.173 -40.647 1.00 44.59 409 LYS A N 1
ATOM 3206 C CA . LYS A 1 409 ? -11.766 7.448 -41.404 1.00 44.59 409 LYS A CA 1
ATOM 3207 C C . LYS A 1 409 ? -10.793 8.366 -40.659 1.00 44.59 409 LYS A C 1
ATOM 3209 O O . LYS A 1 409 ? -9.600 8.231 -40.900 1.00 44.59 409 LYS A O 1
ATOM 3214 N N . GLY A 1 410 ? -11.255 9.235 -39.756 1.00 40.66 410 GLY A N 1
ATOM 3215 C CA . GLY A 1 410 ? -10.389 10.036 -38.880 1.00 40.66 410 GLY A CA 1
ATOM 3216 C C . GLY A 1 410 ? -9.652 9.187 -37.838 1.00 40.66 410 GLY A C 1
ATOM 3217 O O . GLY A 1 410 ? -8.440 9.312 -37.690 1.00 40.66 410 GLY A O 1
ATOM 3218 N N . ASP A 1 411 ? -10.356 8.250 -37.197 1.00 40.72 411 ASP A N 1
ATOM 3219 C CA . ASP A 1 411 ? -9.776 7.286 -36.244 1.00 40.72 411 ASP A CA 1
ATOM 3220 C C . ASP A 1 411 ? -8.846 6.265 -36.936 1.00 40.72 411 ASP A C 1
ATOM 3222 O O . ASP A 1 411 ? -7.785 5.886 -36.433 1.00 40.72 411 ASP A O 1
ATOM 3226 N N . LYS A 1 412 ? -9.185 5.874 -38.170 1.00 43.84 412 LYS A N 1
ATOM 3227 C CA . LYS A 1 412 ? -8.321 5.037 -39.013 1.00 43.84 412 LYS A CA 1
ATOM 3228 C C . LYS A 1 412 ? -7.081 5.794 -39.507 1.00 43.84 412 LYS A C 1
ATOM 3230 O O . LYS A 1 412 ? -5.987 5.250 -39.434 1.00 43.84 412 LYS A O 1
ATOM 3235 N N . ALA A 1 413 ? -7.223 7.066 -39.893 1.00 44.97 413 ALA A N 1
ATOM 3236 C CA . ALA A 1 413 ? -6.094 7.936 -40.227 1.00 44.97 413 ALA A CA 1
ATOM 3237 C C . ALA A 1 413 ? -5.138 8.109 -39.033 1.00 44.97 413 ALA A C 1
ATOM 3239 O O . ALA A 1 413 ? -3.931 8.129 -39.225 1.00 44.97 413 ALA A O 1
ATOM 3240 N N . LEU A 1 414 ? -5.655 8.134 -37.800 1.00 43.91 414 LEU A N 1
ATOM 3241 C CA . LEU A 1 414 ? -4.889 8.132 -36.544 1.00 43.91 414 LEU A CA 1
ATOM 3242 C C . LEU A 1 414 ? -3.972 6.911 -36.399 1.00 43.91 414 LEU A C 1
ATOM 3244 O O . LEU A 1 414 ? -2.798 7.041 -36.047 1.00 43.91 414 LEU A O 1
ATOM 3248 N N . ASN A 1 415 ? -4.499 5.729 -36.721 1.00 46.41 415 ASN A N 1
ATOM 3249 C CA . ASN A 1 415 ? -3.725 4.490 -36.759 1.00 46.41 415 ASN A CA 1
ATOM 3250 C C . ASN A 1 415 ? -2.709 4.477 -37.922 1.00 46.41 415 ASN A C 1
ATOM 3252 O O . ASN A 1 415 ? -1.612 3.925 -37.773 1.00 46.41 415 ASN A O 1
ATOM 3256 N N . ASP A 1 416 ? -3.044 5.137 -39.036 1.00 47.09 416 ASP A N 1
ATOM 3257 C CA . ASP A 1 416 ? -2.220 5.224 -40.248 1.00 47.09 416 ASP A CA 1
ATOM 3258 C C . ASP A 1 416 ? -1.097 6.283 -40.171 1.00 47.09 416 ASP A C 1
ATOM 3260 O O . ASP A 1 416 ? -0.094 6.147 -40.867 1.00 47.09 416 ASP A O 1
ATOM 3264 N N . ILE A 1 417 ? -1.205 7.315 -39.320 1.00 53.53 417 ILE A N 1
ATOM 3265 C CA . ILE A 1 417 ? -0.160 8.350 -39.136 1.00 53.53 417 ILE A CA 1
ATOM 3266 C C . ILE A 1 417 ? 1.057 7.809 -38.360 1.00 53.53 417 ILE A C 1
ATOM 3268 O O . ILE A 1 417 ? 2.123 8.421 -38.356 1.00 53.53 417 ILE A O 1
ATOM 3272 N N . GLU A 1 418 ? 0.939 6.633 -37.735 1.00 53.31 418 GLU A N 1
ATOM 3273 C CA . GLU A 1 418 ? 2.051 5.919 -37.090 1.00 53.31 418 GLU A CA 1
ATOM 3274 C C . GLU A 1 418 ? 2.753 6.672 -35.934 1.00 53.31 418 GLU A C 1
ATOM 3276 O O . GLU A 1 418 ? 3.818 6.251 -35.484 1.00 53.31 418 GLU A O 1
ATOM 3281 N N . LEU A 1 419 ? 2.148 7.733 -35.385 1.00 58.50 419 LEU A N 1
ATOM 3282 C CA . LEU A 1 419 ? 2.710 8.575 -34.314 1.00 58.50 419 LEU A CA 1
ATOM 3283 C C . LEU A 1 419 ? 2.509 7.987 -32.908 1.00 58.50 419 LEU A C 1
ATOM 3285 O O . LEU A 1 419 ? 1.951 8.613 -32.011 1.00 58.50 419 LEU A O 1
ATOM 3289 N N . SER A 1 420 ? 2.984 6.761 -32.694 1.00 65.00 420 SER A N 1
ATOM 3290 C CA . SER A 1 420 ? 3.117 6.203 -31.342 1.00 65.00 420 SER A CA 1
ATOM 3291 C C . SER A 1 420 ? 4.568 6.272 -30.880 1.00 65.00 420 SER A C 1
ATOM 3293 O O . SER A 1 420 ? 5.488 6.090 -31.684 1.00 65.00 420 SER A O 1
ATOM 3295 N N . LYS A 1 421 ? 4.776 6.439 -29.566 1.00 65.69 421 LYS A N 1
ATOM 3296 C CA . LYS A 1 421 ? 6.109 6.357 -28.945 1.00 65.69 421 LYS A CA 1
ATOM 3297 C C . LYS A 1 421 ? 6.857 5.104 -29.410 1.00 65.69 421 LYS A C 1
ATOM 3299 O O . LYS A 1 421 ? 8.000 5.185 -29.834 1.00 65.69 421 LYS A O 1
ATOM 3304 N N . GLN A 1 422 ? 6.179 3.956 -29.424 1.00 68.12 422 GLN A N 1
ATOM 3305 C CA . GLN A 1 422 ? 6.762 2.678 -29.841 1.00 68.12 422 GLN A CA 1
ATOM 3306 C C . GLN A 1 422 ? 7.239 2.677 -31.300 1.00 68.12 422 GLN A C 1
ATOM 3308 O O . GLN A 1 422 ? 8.332 2.185 -31.578 1.00 68.12 422 GLN A O 1
ATOM 3313 N N . LYS A 1 423 ? 6.458 3.234 -32.234 1.00 69.88 423 LYS A N 1
ATOM 3314 C CA . LYS A 1 423 ? 6.838 3.286 -33.655 1.00 69.88 423 LYS A CA 1
ATOM 3315 C C . LYS A 1 423 ? 7.972 4.279 -33.911 1.00 69.88 423 LYS A C 1
ATOM 3317 O O . LYS A 1 423 ? 8.903 3.933 -34.633 1.00 69.88 423 LYS A O 1
ATOM 3322 N N . LEU A 1 424 ? 7.961 5.448 -33.263 1.00 68.62 424 LEU A N 1
ATOM 3323 C CA . LEU A 1 424 ? 9.083 6.397 -33.316 1.00 68.62 424 LEU A CA 1
ATOM 3324 C C . LEU A 1 424 ? 10.363 5.765 -32.752 1.00 68.62 424 LEU A C 1
ATOM 3326 O O . LEU A 1 424 ? 11.419 5.796 -33.380 1.00 68.62 424 LEU A O 1
ATOM 3330 N N . GLU A 1 425 ? 10.269 5.092 -31.607 1.00 71.75 425 GLU A N 1
ATOM 3331 C CA . GLU A 1 425 ? 11.409 4.394 -31.016 1.00 71.75 425 GLU A CA 1
ATOM 3332 C C . GLU A 1 425 ? 11.924 3.223 -31.865 1.00 71.75 425 GLU A C 1
ATOM 3334 O O . GLU A 1 425 ? 13.108 2.880 -31.766 1.00 71.75 425 GLU A O 1
ATOM 3339 N N . MET A 1 426 ? 11.054 2.603 -32.668 1.00 74.44 426 MET A N 1
ATOM 3340 C CA . MET A 1 426 ? 11.399 1.533 -33.603 1.00 74.44 426 MET A CA 1
ATOM 3341 C C . MET A 1 426 ? 12.049 2.074 -34.881 1.00 74.44 426 MET A C 1
ATOM 3343 O O . MET A 1 426 ? 13.021 1.480 -35.346 1.00 74.44 426 MET A O 1
ATOM 3347 N N . ALA A 1 427 ? 11.563 3.201 -35.410 1.00 70.00 427 ALA A N 1
ATOM 3348 C CA . ALA A 1 427 ? 12.128 3.874 -36.579 1.00 70.00 427 ALA A CA 1
ATOM 3349 C C . ALA A 1 427 ? 13.546 4.395 -36.300 1.00 70.00 427 ALA A C 1
ATOM 3351 O O . ALA A 1 427 ? 14.455 4.183 -37.096 1.00 70.00 427 ALA A O 1
ATOM 3352 N N . PHE A 1 428 ? 13.766 4.965 -35.112 1.00 73.44 428 PHE A N 1
ATOM 3353 C CA . PHE A 1 428 ? 15.068 5.487 -34.680 1.00 73.44 428 PHE A CA 1
ATOM 3354 C C . PHE A 1 428 ? 15.831 4.509 -33.774 1.00 73.44 428 PHE A C 1
ATOM 3356 O O . PHE A 1 428 ? 16.561 4.904 -32.857 1.00 73.44 428 PHE A O 1
ATOM 3363 N N . LYS A 1 429 ? 15.653 3.199 -33.990 1.00 72.44 429 LYS A N 1
ATOM 3364 C CA . LYS A 1 429 ? 16.289 2.167 -33.166 1.00 72.44 429 LYS A CA 1
ATOM 3365 C C . LYS A 1 429 ? 17.812 2.218 -33.308 1.00 72.44 429 LYS A C 1
ATOM 3367 O O . LYS A 1 429 ? 18.376 1.961 -34.368 1.00 72.44 429 LYS A O 1
ATOM 3372 N N . THR A 1 430 ? 18.496 2.462 -32.197 1.00 70.06 430 THR A N 1
ATOM 3373 C CA . THR A 1 430 ? 19.958 2.410 -32.126 1.00 70.06 430 THR A CA 1
ATOM 3374 C C . THR A 1 430 ? 20.446 0.959 -32.078 1.00 70.06 430 THR A C 1
ATOM 3376 O O . THR A 1 430 ? 19.842 0.089 -31.437 1.00 70.06 430 THR A O 1
ATOM 3379 N N . LYS A 1 431 ? 21.560 0.663 -32.762 1.00 76.38 431 LYS A N 1
ATOM 3380 C CA . LYS A 1 431 ? 22.205 -0.655 -32.669 1.00 76.38 431 LYS A CA 1
ATOM 3381 C C . LYS A 1 431 ? 22.707 -0.858 -31.240 1.00 76.38 431 LYS A C 1
ATOM 3383 O O . LYS A 1 431 ? 23.532 -0.091 -30.751 1.00 76.38 431 LYS A O 1
ATOM 3388 N N . ARG A 1 432 ? 22.220 -1.901 -30.565 1.00 79.50 432 ARG A N 1
ATOM 3389 C CA . ARG A 1 432 ? 22.617 -2.201 -29.183 1.00 79.50 432 ARG A CA 1
ATOM 3390 C C . ARG A 1 432 ? 23.923 -3.011 -29.155 1.00 79.50 432 ARG A C 1
ATOM 3392 O O . ARG A 1 432 ? 24.053 -3.957 -29.935 1.00 79.50 432 ARG A O 1
ATOM 3399 N N . PRO A 1 433 ? 24.880 -2.685 -28.270 1.00 85.06 433 PRO A N 1
ATOM 3400 C CA . PRO A 1 433 ? 26.023 -3.556 -28.010 1.00 85.06 433 PRO A CA 1
ATOM 3401 C C . PRO A 1 433 ? 25.604 -4.915 -27.433 1.00 85.06 433 PRO A C 1
ATOM 3403 O O . PRO A 1 433 ? 24.633 -5.005 -26.684 1.00 85.06 433 PRO A O 1
ATOM 3406 N N . ASP A 1 434 ? 26.351 -5.970 -27.730 1.00 83.56 434 ASP A N 1
ATOM 3407 C CA . ASP A 1 434 ? 26.055 -7.360 -27.369 1.00 83.56 434 ASP A CA 1
ATOM 3408 C C . ASP A 1 434 ? 26.169 -7.570 -25.856 1.00 83.56 434 ASP A C 1
ATOM 3410 O O . ASP A 1 434 ? 25.447 -8.379 -25.265 1.00 83.56 434 ASP A O 1
ATOM 3414 N N . PHE A 1 435 ? 27.018 -6.787 -25.188 1.00 82.62 435 PHE A N 1
ATOM 3415 C CA . PHE A 1 435 ? 27.100 -6.754 -23.727 1.00 82.62 435 PHE A CA 1
ATOM 3416 C C . PHE A 1 435 ? 25.855 -6.131 -23.058 1.00 82.62 435 PHE A C 1
ATOM 3418 O O . PHE A 1 435 ? 25.755 -6.145 -21.836 1.00 82.62 435 PHE A O 1
ATOM 3425 N N . MET A 1 436 ? 24.881 -5.625 -23.830 1.00 83.81 436 MET A N 1
ATOM 3426 C CA . MET A 1 436 ? 23.603 -5.080 -23.339 1.00 83.81 436 MET A CA 1
ATOM 3427 C C . MET A 1 436 ? 22.398 -6.019 -23.552 1.00 83.81 436 MET A C 1
ATOM 3429 O O . MET A 1 436 ? 21.273 -5.631 -23.245 1.00 83.81 436 MET A O 1
ATOM 3433 N N . VAL A 1 437 ? 22.599 -7.231 -24.086 1.00 77.75 437 VAL A N 1
ATOM 3434 C CA . VAL A 1 437 ? 21.516 -8.132 -24.553 1.00 77.75 437 VAL A CA 1
ATOM 3435 C C . VAL A 1 437 ? 20.993 -9.097 -23.464 1.00 77.75 437 VAL A C 1
ATOM 3437 O O . VAL A 1 437 ? 20.021 -9.813 -23.680 1.00 77.75 437 VAL A O 1
ATOM 3440 N N . SER A 1 438 ? 21.585 -9.108 -22.263 1.00 72.81 438 SER A N 1
ATOM 3441 C CA . SER A 1 438 ? 21.123 -9.956 -21.146 1.00 72.81 438 SER A CA 1
ATOM 3442 C C . SER A 1 438 ? 19.706 -9.596 -20.663 1.00 72.81 438 SER A C 1
ATOM 3444 O O . SER A 1 438 ? 19.326 -8.426 -20.673 1.00 72.81 438 SER A O 1
ATOM 3446 N N . ARG A 1 439 ? 18.946 -10.593 -20.166 1.00 66.56 439 ARG A N 1
ATOM 3447 C CA . ARG A 1 439 ? 17.603 -10.417 -19.560 1.00 66.56 439 ARG A CA 1
ATOM 3448 C C . ARG A 1 439 ? 17.598 -9.407 -18.407 1.00 66.56 439 ARG A C 1
ATOM 3450 O O . ARG A 1 439 ? 16.602 -8.725 -18.197 1.00 66.56 439 ARG A O 1
ATOM 3457 N N . ARG A 1 440 ? 18.705 -9.303 -17.663 1.00 73.62 440 ARG A N 1
ATOM 3458 C CA . ARG A 1 440 ? 18.918 -8.296 -16.612 1.00 73.62 440 ARG A CA 1
ATOM 3459 C C . ARG A 1 440 ? 20.296 -7.662 -16.816 1.00 73.62 440 ARG A C 1
ATOM 3461 O O . ARG A 1 440 ? 21.250 -8.009 -16.116 1.00 73.62 440 ARG A O 1
ATOM 3468 N N . PRO A 1 441 ? 20.435 -6.730 -17.774 1.00 71.38 441 PRO A N 1
ATOM 3469 C CA . PRO A 1 441 ? 21.742 -6.302 -18.262 1.00 71.38 441 PRO A CA 1
ATOM 3470 C C . PRO A 1 441 ? 22.585 -5.644 -17.165 1.00 71.38 441 PRO A C 1
ATOM 3472 O O . PRO A 1 441 ? 23.795 -5.835 -17.135 1.00 71.38 441 PRO A O 1
ATOM 3475 N N . TYR A 1 442 ? 21.968 -4.963 -16.197 1.00 81.06 442 TYR A N 1
ATOM 3476 C CA . TYR A 1 442 ? 22.674 -4.343 -15.066 1.00 81.06 442 TYR A CA 1
ATOM 3477 C C . TYR A 1 442 ? 23.048 -5.312 -13.932 1.00 81.06 442 TYR A C 1
ATOM 3479 O O . TYR A 1 442 ? 23.826 -4.948 -13.046 1.00 81.06 442 TYR A O 1
ATOM 3487 N N . GLN A 1 443 ? 22.497 -6.528 -13.943 1.00 79.81 443 GLN A N 1
ATOM 3488 C CA . GLN A 1 443 ? 22.800 -7.578 -12.967 1.00 79.81 443 GLN A CA 1
ATOM 3489 C C . GLN A 1 443 ? 23.850 -8.563 -13.497 1.00 79.81 443 GLN A C 1
ATOM 3491 O O . GLN A 1 443 ? 24.606 -9.093 -12.685 1.00 79.81 443 GLN A O 1
ATOM 3496 N N . GLU A 1 444 ? 23.947 -8.724 -14.826 1.00 85.56 444 GLU A N 1
ATOM 3497 C CA . GLU A 1 444 ? 24.926 -9.600 -15.485 1.00 85.56 444 GLU A CA 1
ATOM 3498 C C . GLU A 1 444 ? 26.359 -9.206 -15.112 1.00 85.56 444 GLU A C 1
ATOM 3500 O O . GLU A 1 444 ? 26.795 -8.066 -15.346 1.00 85.56 444 GLU A O 1
ATOM 3505 N N . LYS A 1 445 ? 27.086 -10.169 -14.540 1.00 88.50 445 LYS A N 1
ATOM 3506 C CA . LYS A 1 445 ? 28.495 -10.001 -14.184 1.00 88.50 445 LYS A CA 1
ATOM 3507 C C . LYS A 1 445 ? 29.392 -10.121 -15.415 1.00 88.50 445 LYS A C 1
ATOM 3509 O O . LYS A 1 445 ? 29.013 -10.714 -16.420 1.00 88.50 445 LYS A O 1
ATOM 3514 N N . VAL A 1 446 ? 30.609 -9.582 -15.335 1.00 87.38 446 VAL A N 1
ATOM 3515 C CA . VAL A 1 446 ? 31.585 -9.736 -16.427 1.00 87.38 446 VAL A CA 1
ATOM 3516 C C . VAL A 1 446 ? 31.887 -11.208 -16.723 1.00 87.38 446 VAL A C 1
ATOM 3518 O O . VAL A 1 446 ? 32.045 -11.544 -17.889 1.00 87.38 446 VAL A O 1
ATOM 3521 N N . GLU A 1 447 ? 31.913 -12.087 -15.713 1.00 87.62 447 GLU A N 1
ATOM 3522 C CA . GLU A 1 447 ? 32.126 -13.524 -15.934 1.00 87.62 447 GLU A CA 1
ATOM 3523 C C . GLU A 1 447 ? 31.035 -14.124 -16.833 1.00 87.62 447 GLU A C 1
ATOM 3525 O O . GLU A 1 447 ? 31.335 -14.756 -17.839 1.00 87.62 447 GLU A O 1
ATOM 3530 N N . GLU A 1 448 ? 29.771 -13.823 -16.538 1.00 87.69 448 GLU A N 1
ATOM 3531 C CA . GLU A 1 448 ? 28.616 -14.301 -17.309 1.00 87.69 448 GLU A CA 1
ATOM 3532 C C . GLU A 1 448 ? 28.631 -13.764 -18.752 1.00 87.69 448 GLU A C 1
ATOM 3534 O O . GLU A 1 448 ? 28.288 -14.475 -19.697 1.00 87.69 448 GLU A O 1
ATOM 3539 N N . TYR A 1 449 ? 29.079 -12.518 -18.941 1.00 89.50 449 TYR A N 1
ATOM 3540 C CA . TYR A 1 449 ? 29.301 -11.945 -20.270 1.00 89.50 449 TYR A CA 1
ATOM 3541 C C . TYR A 1 449 ? 30.433 -12.658 -21.027 1.00 89.50 449 TYR A C 1
ATOM 3543 O O . TYR A 1 449 ? 30.294 -12.944 -22.217 1.00 89.50 449 TYR A O 1
ATOM 3551 N N . MET A 1 450 ? 31.547 -12.950 -20.351 1.00 89.94 450 MET A N 1
ATOM 3552 C CA . MET A 1 450 ? 32.687 -13.654 -20.941 1.00 89.94 450 MET A CA 1
ATOM 3553 C C . MET A 1 450 ? 32.301 -15.061 -21.398 1.00 89.94 450 MET A C 1
ATOM 3555 O O . MET A 1 450 ? 32.617 -15.424 -22.531 1.00 89.94 450 MET A O 1
ATOM 3559 N N . ASP A 1 451 ? 31.564 -15.797 -20.565 1.00 87.94 451 ASP A N 1
ATOM 3560 C CA . ASP A 1 451 ? 31.056 -17.133 -20.887 1.00 87.94 451 ASP A CA 1
ATOM 3561 C C . ASP A 1 451 ? 30.125 -17.084 -22.105 1.00 87.94 451 ASP A C 1
ATOM 3563 O O . ASP A 1 451 ? 30.276 -17.854 -23.053 1.00 87.94 451 ASP A O 1
ATOM 3567 N N . ARG A 1 452 ? 29.210 -16.108 -22.138 1.00 89.50 452 ARG A N 1
ATOM 3568 C CA . ARG A 1 452 ? 28.267 -15.912 -23.248 1.00 89.50 452 ARG A CA 1
ATOM 3569 C C . ARG A 1 452 ? 28.951 -15.565 -24.570 1.00 89.50 452 ARG A C 1
ATOM 3571 O O . ARG A 1 452 ? 28.470 -15.951 -25.632 1.00 89.50 452 ARG A O 1
ATOM 3578 N N . CYS A 1 453 ? 30.036 -14.801 -24.519 1.00 84.44 453 CYS A N 1
ATOM 3579 C CA . CYS A 1 453 ? 30.741 -14.317 -25.702 1.00 84.44 453 CYS A CA 1
ATOM 3580 C C . CYS A 1 453 ? 31.959 -15.172 -26.091 1.00 84.44 453 CYS A C 1
ATOM 3582 O O . CYS A 1 453 ? 32.590 -14.865 -27.105 1.00 84.44 453 CYS A O 1
ATOM 3584 N N . GLY A 1 454 ? 32.274 -16.227 -25.328 1.00 87.56 454 GLY A N 1
ATOM 3585 C CA . GLY A 1 454 ? 33.379 -17.152 -25.597 1.00 87.56 454 GLY A CA 1
ATOM 3586 C C . GLY A 1 454 ? 34.770 -16.551 -25.374 1.00 87.56 454 GLY A C 1
ATOM 3587 O O . GLY A 1 454 ? 35.712 -16.910 -26.077 1.00 87.56 454 GLY A O 1
ATOM 3588 N N . VAL A 1 455 ? 34.900 -15.609 -24.436 1.00 89.25 455 VAL A N 1
ATOM 3589 C CA . VAL A 1 455 ? 36.110 -14.792 -24.241 1.00 89.25 455 VAL A CA 1
ATOM 3590 C C . VAL A 1 455 ? 36.971 -15.343 -23.101 1.00 89.25 455 VAL A C 1
ATOM 3592 O O . VAL A 1 455 ? 36.455 -15.643 -22.027 1.00 89.25 455 VAL A O 1
ATOM 3595 N N . LYS A 1 456 ? 38.293 -15.468 -23.290 1.00 84.81 456 LYS A N 1
ATOM 3596 C CA . LYS A 1 456 ? 39.151 -16.257 -22.378 1.00 84.81 456 LYS A CA 1
ATOM 3597 C C . LYS A 1 456 ? 39.696 -15.466 -21.189 1.00 84.81 456 LYS A C 1
ATOM 3599 O O . LYS A 1 456 ? 40.095 -16.055 -20.182 1.00 84.81 456 LYS A O 1
ATOM 3604 N N . ASN A 1 457 ? 39.770 -14.139 -21.291 1.00 86.94 457 ASN A N 1
ATOM 3605 C CA . ASN A 1 457 ? 40.299 -13.274 -20.236 1.00 86.94 457 ASN A CA 1
ATOM 3606 C C . ASN A 1 457 ? 39.683 -11.860 -20.262 1.00 86.94 457 ASN A C 1
ATOM 3608 O O . ASN A 1 457 ? 39.005 -11.476 -21.212 1.00 86.94 457 ASN A O 1
ATOM 3612 N N . LEU A 1 458 ? 39.917 -11.089 -19.191 1.00 86.69 458 LEU A N 1
ATOM 3613 C CA . LEU A 1 458 ? 39.363 -9.738 -19.023 1.00 86.69 458 LEU A CA 1
ATOM 3614 C C . LEU A 1 458 ? 39.864 -8.735 -20.068 1.00 86.69 458 LEU A C 1
ATOM 3616 O O . LEU A 1 458 ? 39.127 -7.815 -20.406 1.00 86.69 458 LEU A O 1
ATOM 3620 N N . ASP A 1 459 ? 41.094 -8.892 -20.558 1.00 87.69 459 ASP A N 1
ATOM 3621 C CA . ASP A 1 459 ? 41.679 -7.976 -21.540 1.00 87.69 459 ASP A CA 1
ATOM 3622 C C . ASP A 1 459 ? 40.980 -8.147 -22.901 1.00 87.69 459 ASP A C 1
ATOM 3624 O O . ASP A 1 459 ? 40.551 -7.176 -23.516 1.00 87.69 459 ASP A O 1
ATOM 3628 N N . GLU A 1 460 ? 40.746 -9.394 -23.309 1.00 87.88 460 GLU A N 1
ATOM 3629 C CA . GLU A 1 460 ? 39.980 -9.745 -24.508 1.00 87.88 460 GLU A CA 1
ATOM 3630 C C . GLU A 1 460 ? 38.497 -9.335 -24.378 1.00 87.88 460 GLU A C 1
ATOM 3632 O O . GLU A 1 460 ? 37.902 -8.804 -25.319 1.00 87.88 460 GLU A O 1
ATOM 3637 N N . ALA A 1 461 ? 37.903 -9.492 -23.187 1.00 88.56 461 ALA A N 1
ATOM 3638 C CA . ALA A 1 461 ? 36.542 -9.033 -22.904 1.00 88.56 461 ALA A CA 1
ATOM 3639 C C . ALA A 1 461 ? 36.416 -7.505 -23.001 1.00 88.56 461 ALA A C 1
ATOM 3641 O O . ALA A 1 461 ? 35.453 -6.998 -23.581 1.00 88.56 461 ALA A O 1
ATOM 3642 N N . PHE A 1 462 ? 37.392 -6.773 -22.456 1.00 92.50 462 PHE A N 1
ATOM 3643 C CA . PHE A 1 462 ? 37.446 -5.317 -22.517 1.00 92.50 462 PHE A CA 1
ATOM 3644 C C . PHE A 1 462 ? 37.614 -4.806 -23.946 1.00 92.50 462 PHE A C 1
ATOM 3646 O O . PHE A 1 462 ? 36.869 -3.914 -24.345 1.00 92.50 462 PHE A O 1
ATOM 3653 N N . GLU A 1 463 ? 38.524 -5.381 -24.735 1.00 91.62 463 GLU A N 1
ATOM 3654 C CA . GLU A 1 463 ? 38.727 -4.958 -26.125 1.00 91.62 463 GLU A CA 1
ATOM 3655 C C . GLU A 1 463 ? 37.483 -5.199 -26.986 1.00 91.62 463 GLU A C 1
ATOM 3657 O O . GLU A 1 463 ? 37.101 -4.335 -27.779 1.00 91.62 463 GLU A O 1
ATOM 3662 N N . ARG A 1 464 ? 36.761 -6.304 -26.759 1.00 92.25 464 ARG A N 1
ATOM 3663 C CA . ARG A 1 464 ? 35.464 -6.534 -27.408 1.00 92.25 464 ARG A CA 1
ATOM 3664 C C . ARG A 1 464 ? 34.430 -5.476 -27.013 1.00 92.25 464 ARG A C 1
ATOM 3666 O O . ARG A 1 464 ? 33.816 -4.871 -27.888 1.00 92.25 464 ARG A O 1
ATOM 3673 N N . ILE A 1 465 ? 34.279 -5.195 -25.715 1.00 92.56 465 ILE A N 1
ATOM 3674 C CA . ILE A 1 465 ? 33.366 -4.153 -25.208 1.00 92.56 465 ILE A CA 1
ATOM 3675 C C . ILE A 1 465 ? 33.716 -2.783 -25.804 1.00 92.56 465 ILE A C 1
ATOM 3677 O O . ILE A 1 465 ? 32.836 -2.060 -26.267 1.00 92.56 465 ILE A O 1
ATOM 3681 N N . ARG A 1 466 ? 35.001 -2.425 -25.813 1.00 92.81 466 ARG A N 1
ATOM 3682 C CA . ARG A 1 466 ? 35.511 -1.159 -26.343 1.00 92.81 466 ARG A CA 1
ATOM 3683 C C . ARG A 1 466 ? 35.250 -1.028 -27.841 1.00 92.81 466 ARG A C 1
ATOM 3685 O O . ARG A 1 466 ? 34.768 0.015 -28.276 1.00 92.81 466 ARG A O 1
ATOM 3692 N N . SER A 1 467 ? 35.535 -2.074 -28.615 1.00 90.94 467 SER A N 1
ATOM 3693 C CA . SER A 1 467 ? 35.270 -2.119 -30.056 1.00 90.94 467 SER A CA 1
ATOM 3694 C C . SER A 1 467 ? 33.782 -1.924 -30.353 1.00 90.94 467 SER A C 1
ATOM 3696 O O . SER A 1 467 ? 33.402 -1.094 -31.182 1.00 90.94 467 SER A O 1
ATOM 3698 N N . GLU A 1 468 ? 32.915 -2.605 -29.604 1.00 88.88 468 GLU A N 1
ATOM 3699 C CA . GLU A 1 468 ? 31.469 -2.458 -29.745 1.00 88.88 468 GLU A CA 1
ATOM 3700 C C . GLU A 1 468 ? 30.961 -1.073 -29.334 1.00 88.88 468 GLU A C 1
ATOM 3702 O O . GLU A 1 468 ? 30.095 -0.523 -30.007 1.00 88.88 468 GLU A O 1
ATOM 3707 N N . ILE A 1 469 ? 31.504 -0.470 -28.274 1.00 90.00 469 ILE A N 1
ATOM 3708 C CA . ILE A 1 469 ? 31.163 0.906 -27.889 1.00 90.00 469 ILE A CA 1
ATOM 3709 C C . ILE A 1 469 ? 31.598 1.890 -28.975 1.00 90.00 469 ILE A C 1
ATOM 3711 O O . ILE A 1 469 ? 30.817 2.752 -29.374 1.00 90.00 469 ILE A O 1
ATOM 3715 N N . ASN A 1 470 ? 32.811 1.752 -29.503 1.00 87.81 470 ASN A N 1
ATOM 3716 C CA . ASN A 1 470 ? 33.303 2.650 -30.542 1.00 87.81 470 ASN A CA 1
ATOM 3717 C C . ASN A 1 470 ? 32.452 2.565 -31.815 1.00 87.81 470 ASN A C 1
ATOM 3719 O O . ASN A 1 470 ? 32.077 3.590 -32.378 1.00 87.81 470 ASN A O 1
ATOM 3723 N N . THR A 1 471 ? 32.092 1.352 -32.233 1.00 84.69 471 THR A N 1
ATOM 3724 C CA . THR A 1 471 ? 31.335 1.116 -33.471 1.00 84.69 471 THR A CA 1
ATOM 3725 C C . THR A 1 471 ? 29.837 1.393 -33.340 1.00 84.69 471 THR A C 1
ATOM 3727 O O . THR A 1 471 ? 29.238 1.912 -34.277 1.00 84.69 471 THR A O 1
ATOM 3730 N N . LYS A 1 472 ? 29.215 1.061 -32.200 1.00 85.25 472 LYS A N 1
ATOM 3731 C CA . LYS A 1 472 ? 27.752 1.121 -32.015 1.00 85.25 472 LYS A CA 1
ATOM 3732 C C . LYS A 1 472 ? 27.269 2.311 -31.176 1.00 85.25 472 LYS A C 1
ATOM 3734 O O . LYS A 1 472 ? 26.064 2.532 -31.116 1.00 85.25 472 LYS A O 1
ATOM 3739 N N . VAL A 1 473 ? 28.165 3.056 -30.519 1.00 85.00 473 VAL A N 1
ATOM 3740 C CA . VAL A 1 473 ? 27.808 4.180 -29.625 1.00 85.00 473 VAL A CA 1
ATOM 3741 C C . VAL A 1 473 ? 28.564 5.462 -29.986 1.00 85.00 473 VAL A C 1
ATOM 3743 O O . VAL A 1 473 ? 27.947 6.515 -30.117 1.00 85.00 473 VAL A O 1
ATOM 3746 N N . MET A 1 474 ? 29.884 5.397 -30.184 1.00 82.81 474 MET A N 1
ATOM 3747 C CA . MET A 1 474 ? 30.698 6.598 -30.425 1.00 82.81 474 MET A CA 1
ATOM 3748 C C . MET A 1 474 ? 30.607 7.095 -31.875 1.00 82.81 474 MET A C 1
ATOM 3750 O O . MET A 1 474 ? 30.314 8.268 -32.093 1.00 82.81 474 MET A O 1
ATOM 3754 N N . ASN A 1 475 ? 30.776 6.203 -32.857 1.00 76.62 475 ASN A N 1
ATOM 3755 C CA . ASN A 1 475 ? 30.885 6.542 -34.286 1.00 76.62 475 ASN A CA 1
ATOM 3756 C C . ASN A 1 475 ? 29.549 6.478 -35.047 1.00 76.62 475 ASN A C 1
ATOM 3758 O O . ASN A 1 475 ? 29.503 6.145 -36.227 1.00 76.62 475 ASN A O 1
ATOM 3762 N N . VAL A 1 476 ? 28.439 6.777 -34.377 1.00 69.38 476 VAL A N 1
ATOM 3763 C CA . VAL A 1 476 ? 27.076 6.584 -34.906 1.00 69.38 476 VAL A CA 1
ATOM 3764 C C . VAL A 1 476 ? 26.644 7.693 -35.904 1.00 69.38 476 VAL A C 1
ATOM 3766 O O . VAL A 1 476 ? 25.466 7.796 -36.223 1.00 69.38 476 VAL A O 1
ATOM 3769 N N . GLY A 1 477 ? 27.559 8.519 -36.443 1.00 57.25 477 GLY A N 1
ATOM 3770 C CA . GLY A 1 477 ? 27.208 9.708 -37.246 1.00 57.25 477 GLY A CA 1
ATOM 3771 C C . GLY A 1 477 ? 27.930 9.861 -38.592 1.00 57.25 477 GLY A C 1
ATOM 3772 O O . GLY A 1 477 ? 29.106 10.214 -38.607 1.00 57.25 477 GLY A O 1
ATOM 3773 N N . ALA A 1 478 ? 27.186 9.610 -39.682 1.00 46.75 478 ALA A N 1
ATOM 3774 C CA . ALA A 1 478 ? 27.259 10.235 -41.023 1.00 46.75 478 ALA A CA 1
ATOM 3775 C C . ALA A 1 478 ? 26.243 9.577 -41.990 1.00 46.75 478 ALA A C 1
ATOM 3777 O O . ALA A 1 478 ? 25.677 10.242 -42.850 1.00 46.75 478 ALA A O 1
ATOM 3778 N N . SER A 1 479 ? 25.979 8.270 -41.848 1.00 48.91 479 SER A N 1
ATOM 3779 C CA . SER A 1 479 ? 25.105 7.523 -42.772 1.00 48.91 479 SER A CA 1
ATOM 3780 C C . SER A 1 479 ? 23.626 7.473 -42.369 1.00 48.91 479 SER A C 1
ATOM 3782 O O . SER A 1 479 ? 22.809 7.083 -43.189 1.00 48.91 479 SER A O 1
ATOM 3784 N N . SER A 1 480 ? 23.264 7.818 -41.125 1.00 56.25 480 SER A N 1
ATOM 3785 C CA . SER A 1 480 ? 21.861 7.826 -40.665 1.00 56.25 480 SER A CA 1
ATOM 3786 C C . SER A 1 480 ? 21.134 9.142 -40.922 1.00 56.25 480 SER A C 1
ATOM 3788 O O . SER A 1 480 ? 19.914 9.140 -40.981 1.00 56.25 480 SER A O 1
ATOM 3790 N N . ASP A 1 481 ? 21.857 10.251 -41.105 1.00 57.50 481 ASP A N 1
ATOM 3791 C CA . ASP A 1 481 ? 21.235 11.569 -41.292 1.00 57.50 481 ASP A CA 1
ATOM 3792 C C . ASP A 1 481 ? 20.414 11.625 -42.587 1.00 57.50 481 ASP A C 1
ATOM 3794 O O . ASP A 1 481 ? 19.457 12.385 -42.695 1.00 57.50 481 ASP A O 1
ATOM 3798 N N . THR A 1 482 ? 20.753 10.806 -43.585 1.00 59.62 482 THR A N 1
ATOM 3799 C CA . THR A 1 482 ? 19.992 10.704 -44.836 1.00 59.62 482 THR A CA 1
ATOM 3800 C C . THR A 1 482 ? 18.657 9.987 -44.624 1.00 59.62 482 THR A C 1
ATOM 3802 O O . THR A 1 482 ? 17.634 10.484 -45.088 1.00 59.62 482 THR A O 1
ATOM 3805 N N . ASP A 1 483 ? 18.643 8.884 -43.872 1.00 64.81 483 ASP A N 1
ATOM 3806 C CA . ASP A 1 483 ? 17.427 8.123 -43.551 1.00 64.81 483 ASP A CA 1
ATOM 3807 C C . ASP A 1 483 ? 16.520 8.880 -42.568 1.00 64.81 483 ASP A C 1
ATOM 3809 O O . ASP A 1 483 ? 15.302 8.925 -42.760 1.00 64.81 483 ASP A O 1
ATOM 3813 N N . ASP A 1 484 ? 17.111 9.547 -41.571 1.00 70.31 484 ASP A N 1
ATOM 3814 C CA . ASP A 1 484 ? 16.392 10.368 -40.592 1.00 70.31 484 ASP A CA 1
ATOM 3815 C C . ASP A 1 484 ? 15.694 11.549 -41.299 1.00 70.31 484 ASP A C 1
ATOM 3817 O O . ASP A 1 484 ? 14.508 11.799 -41.082 1.00 70.31 484 ASP A O 1
ATOM 3821 N N . ASN A 1 485 ? 16.375 12.216 -42.242 1.00 72.94 485 ASN A N 1
ATOM 3822 C CA . ASN A 1 485 ? 15.783 13.288 -43.050 1.00 72.94 485 ASN A CA 1
ATOM 3823 C C . ASN A 1 485 ? 14.705 12.790 -44.028 1.00 72.94 485 ASN A C 1
ATOM 3825 O O . ASN A 1 485 ? 13.721 13.492 -44.270 1.00 72.94 485 ASN A O 1
ATOM 3829 N N . VAL A 1 486 ? 14.858 11.592 -44.603 1.00 76.44 486 VAL A N 1
ATOM 3830 C CA . VAL A 1 486 ? 13.818 10.968 -45.442 1.00 76.44 486 VAL A CA 1
ATOM 3831 C C . VAL A 1 486 ? 12.577 10.649 -44.608 1.00 76.44 486 VAL A C 1
ATOM 3833 O O . VAL A 1 486 ? 11.455 10.884 -45.061 1.00 76.44 486 VAL A O 1
ATOM 3836 N N . PHE A 1 487 ? 12.762 10.172 -43.377 1.00 72.25 487 PHE A N 1
ATOM 3837 C CA . PHE A 1 487 ? 11.669 9.908 -42.449 1.00 72.25 487 PHE A CA 1
ATOM 3838 C C . PHE A 1 487 ? 10.965 11.195 -42.002 1.00 72.25 487 PHE A C 1
ATOM 3840 O O . PHE A 1 487 ? 9.737 11.251 -42.051 1.00 72.25 487 PHE A O 1
ATOM 3847 N N . ILE A 1 488 ? 11.717 12.248 -41.652 1.00 73.50 488 ILE A N 1
ATOM 3848 C CA . ILE A 1 488 ? 11.159 13.568 -41.310 1.00 73.50 488 ILE A CA 1
ATOM 3849 C C . ILE A 1 488 ? 10.308 14.099 -42.468 1.00 73.50 488 ILE A C 1
ATOM 3851 O O . ILE A 1 488 ? 9.140 14.414 -42.263 1.00 73.50 488 ILE A O 1
ATOM 3855 N N . LYS A 1 489 ? 10.830 14.086 -43.701 1.00 78.00 489 LYS A N 1
ATOM 3856 C CA . LYS A 1 489 ? 10.076 14.521 -44.892 1.00 78.00 489 LYS A CA 1
ATOM 3857 C C . LYS A 1 489 ? 8.826 13.681 -45.150 1.00 78.00 489 LYS A C 1
ATOM 3859 O O . LYS A 1 489 ? 7.818 14.197 -45.630 1.00 78.00 489 LYS A O 1
ATOM 3864 N N . LYS A 1 490 ? 8.874 12.380 -44.849 1.00 76.50 490 LYS A N 1
ATOM 3865 C CA . LYS A 1 490 ? 7.707 11.494 -44.943 1.00 76.50 490 LYS A CA 1
ATOM 3866 C C . LYS A 1 490 ? 6.644 11.873 -43.909 1.00 76.50 490 LYS A C 1
ATOM 3868 O O . LYS A 1 490 ? 5.468 11.907 -44.256 1.00 76.50 490 LYS A O 1
ATOM 3873 N N . ILE A 1 491 ? 7.044 12.183 -42.675 1.00 70.25 491 ILE A N 1
ATOM 3874 C CA . ILE A 1 491 ? 6.125 12.665 -41.636 1.00 70.25 491 ILE A CA 1
ATOM 3875 C C . ILE A 1 491 ? 5.548 14.030 -42.004 1.00 70.25 491 ILE A C 1
ATOM 3877 O O . ILE A 1 491 ? 4.336 14.182 -41.938 1.00 70.25 491 ILE A O 1
ATOM 3881 N N . GLU A 1 492 ? 6.364 14.981 -42.460 1.00 72.00 492 GLU A N 1
ATOM 3882 C CA . GLU A 1 492 ? 5.894 16.292 -42.933 1.00 72.00 492 GLU A CA 1
ATOM 3883 C C . GLU A 1 492 ? 4.836 16.140 -44.026 1.00 72.00 492 GLU A C 1
ATOM 3885 O O . GLU A 1 492 ? 3.752 16.707 -43.924 1.00 72.00 492 GLU A O 1
ATOM 3890 N N . LYS A 1 493 ? 5.102 15.301 -45.033 1.00 76.81 493 LYS A N 1
ATOM 3891 C CA . LYS A 1 493 ? 4.139 15.010 -46.098 1.00 76.81 493 LYS A CA 1
ATOM 3892 C C . LYS A 1 493 ? 2.849 14.385 -45.557 1.00 76.81 493 LYS A C 1
ATOM 3894 O O . LYS A 1 493 ? 1.764 14.790 -45.961 1.00 76.81 493 LYS A O 1
ATOM 3899 N N . ASN A 1 494 ? 2.951 13.415 -44.648 1.00 68.06 494 ASN A N 1
ATOM 3900 C CA . ASN A 1 494 ? 1.784 12.761 -44.055 1.00 68.06 494 ASN A CA 1
ATOM 3901 C C . ASN A 1 494 ? 0.948 13.728 -43.201 1.00 68.06 494 ASN A C 1
ATOM 3903 O O . ASN A 1 494 ? -0.279 13.651 -43.225 1.00 68.06 494 ASN A O 1
ATOM 3907 N N . LEU A 1 495 ? 1.599 14.627 -42.457 1.00 65.56 495 LEU A N 1
ATOM 3908 C CA . LEU A 1 495 ? 0.941 15.663 -41.661 1.00 65.56 495 LEU A CA 1
ATOM 3909 C C . LEU A 1 495 ? 0.252 16.693 -42.558 1.00 65.56 495 LEU A C 1
ATOM 3911 O O . LEU A 1 495 ? -0.883 17.065 -42.275 1.00 65.56 495 LEU A O 1
ATOM 3915 N N . GLU A 1 496 ? 0.875 17.092 -43.666 1.00 68.75 496 GLU A N 1
ATOM 3916 C CA . GLU A 1 496 ? 0.265 18.025 -44.618 1.00 68.75 496 GLU A CA 1
ATOM 3917 C C . GLU A 1 496 ? -0.931 17.380 -45.344 1.00 68.75 496 GLU A C 1
ATOM 3919 O O . GLU A 1 496 ? -2.005 17.966 -45.415 1.00 68.75 496 GLU A O 1
ATOM 3924 N N . GLU A 1 497 ? -0.824 16.114 -45.763 1.00 66.62 497 GLU A N 1
ATOM 3925 C CA . GLU A 1 497 ? -1.969 15.371 -46.308 1.00 66.62 497 GLU A CA 1
ATOM 3926 C C . GLU A 1 497 ? -3.096 15.173 -45.280 1.00 66.62 497 GLU A C 1
ATOM 3928 O O . GLU A 1 497 ? -4.273 15.101 -45.647 1.00 66.62 497 GLU A O 1
ATOM 3933 N N . LEU A 1 498 ? -2.756 15.033 -43.995 1.00 62.69 498 LEU A N 1
ATOM 3934 C CA . LEU A 1 498 ? -3.731 14.939 -42.912 1.00 62.69 498 LEU A CA 1
ATOM 3935 C C . LEU A 1 498 ? -4.433 16.273 -42.685 1.00 62.69 498 LEU A C 1
ATOM 3937 O O . LEU A 1 498 ? -5.647 16.280 -42.513 1.00 62.69 498 LEU A O 1
ATOM 3941 N N . LYS A 1 499 ? -3.685 17.379 -42.700 1.00 61.28 499 LYS A N 1
ATOM 3942 C CA . LYS A 1 499 ? -4.205 18.748 -42.629 1.00 61.28 499 LYS A CA 1
ATOM 3943 C C . LYS A 1 499 ? -5.352 18.934 -43.604 1.00 61.28 499 LYS A C 1
ATOM 3945 O O . LYS A 1 499 ? -6.448 19.293 -43.193 1.00 61.28 499 LYS A O 1
ATOM 3950 N N . ASP A 1 500 ? -5.107 18.598 -44.866 1.00 58.75 500 ASP A N 1
ATOM 3951 C CA . ASP A 1 500 ? -6.065 18.787 -45.947 1.00 58.75 500 ASP A CA 1
ATOM 3952 C C . ASP A 1 500 ? 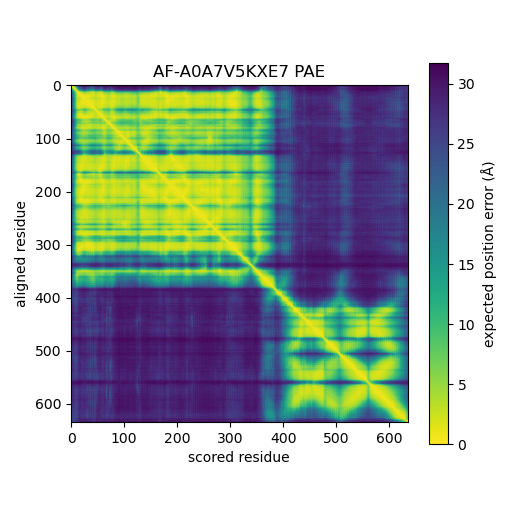-7.249 17.824 -45.790 1.00 58.75 500 ASP A C 1
ATOM 3954 O O . ASP A 1 500 ? -8.400 18.206 -45.961 1.00 58.75 500 ASP A O 1
ATOM 3958 N N . LYS A 1 501 ? -7.015 16.581 -45.347 1.00 56.38 501 LYS A N 1
ATOM 3959 C CA . LYS A 1 501 ? -8.097 15.615 -45.076 1.00 56.38 501 LYS A CA 1
ATOM 3960 C C . LYS A 1 501 ? -8.967 16.001 -43.872 1.00 56.38 501 LYS A C 1
ATOM 3962 O O . LYS A 1 501 ? -10.167 15.741 -43.905 1.00 56.38 501 LYS A O 1
ATOM 3967 N N . VAL A 1 502 ? -8.395 16.582 -42.819 1.00 52.19 502 VAL A N 1
ATOM 3968 C CA . VAL A 1 502 ? -9.117 17.009 -41.608 1.00 52.19 502 VAL A CA 1
ATOM 3969 C C . VAL A 1 502 ? -9.881 18.307 -41.870 1.00 52.19 502 VAL A C 1
ATOM 3971 O O . VAL A 1 502 ? -11.041 18.395 -41.479 1.00 52.19 502 VAL A O 1
ATOM 3974 N N . VAL A 1 503 ? -9.275 19.260 -42.586 1.00 52.72 503 VAL A N 1
ATOM 3975 C CA . VAL A 1 503 ? -9.883 20.554 -42.941 1.00 52.72 503 VAL A CA 1
ATOM 3976 C C . VAL A 1 503 ? -10.958 20.402 -44.024 1.00 52.72 503 VAL A C 1
ATOM 3978 O O . VAL A 1 503 ? -12.045 20.945 -43.864 1.00 52.72 503 VAL A O 1
ATOM 3981 N N . ASP A 1 504 ? -10.726 19.611 -45.078 1.00 48.09 504 ASP A N 1
ATOM 3982 C CA . ASP A 1 504 ? -11.687 19.487 -46.189 1.00 48.09 504 ASP A CA 1
ATOM 3983 C C . ASP A 1 504 ? -12.769 18.413 -45.958 1.00 48.09 504 ASP A C 1
ATOM 3985 O O . ASP A 1 504 ? -13.780 18.382 -46.668 1.00 48.09 504 ASP A O 1
ATOM 3989 N N . LYS A 1 505 ? -12.574 17.470 -45.017 1.00 44.06 505 LYS A N 1
ATOM 3990 C CA . LYS A 1 505 ? -13.483 16.312 -44.834 1.00 44.06 505 LYS A CA 1
ATOM 3991 C C . LYS A 1 505 ? -13.911 16.012 -43.391 1.00 44.06 505 LYS A C 1
ATOM 3993 O O . LYS A 1 505 ? -14.712 15.091 -43.222 1.00 44.06 505 LYS A O 1
ATOM 3998 N N . GLY A 1 506 ? -13.423 16.721 -42.370 1.00 38.75 506 GLY A N 1
ATOM 3999 C CA . GLY A 1 506 ? -13.694 16.424 -40.956 1.00 38.75 506 GLY A CA 1
ATOM 4000 C C . GLY A 1 506 ? -14.869 17.215 -40.374 1.00 38.75 506 GLY A C 1
ATOM 4001 O O . GLY A 1 506 ? -14.936 18.424 -40.537 1.00 38.75 506 GLY A O 1
ATOM 4002 N N . GLY A 1 507 ? -15.791 16.525 -39.692 1.00 48.44 507 GLY A N 1
ATOM 4003 C CA . GLY A 1 507 ? -16.980 17.104 -39.050 1.00 48.44 507 GLY A CA 1
ATOM 4004 C C . GLY A 1 507 ? -16.705 18.096 -37.907 1.00 48.44 507 GLY A C 1
ATOM 4005 O O . GLY A 1 507 ? -15.568 18.489 -37.659 1.00 48.44 507 GLY A O 1
ATOM 4006 N N . THR A 1 508 ? -17.790 18.488 -37.225 1.00 51.12 508 THR A N 1
ATOM 4007 C CA . THR A 1 508 ? -17.914 19.611 -36.272 1.00 51.12 508 THR A CA 1
ATOM 4008 C C . THR A 1 508 ? -16.678 19.892 -35.407 1.00 51.12 508 THR A C 1
ATOM 4010 O O . THR A 1 508 ? -16.137 18.992 -34.761 1.00 51.12 508 THR A O 1
ATOM 4013 N N . THR A 1 509 ? -16.320 21.177 -35.323 1.00 49.44 509 THR A N 1
ATOM 4014 C CA . THR A 1 509 ? -15.166 21.806 -34.646 1.00 49.44 509 THR A CA 1
ATOM 4015 C C . THR A 1 509 ? -14.810 21.224 -33.265 1.00 49.44 509 THR A C 1
ATOM 4017 O O . THR A 1 509 ? -13.637 21.139 -32.915 1.00 49.44 509 THR A O 1
ATOM 4020 N N . LEU A 1 510 ? -15.798 20.739 -32.503 1.00 44.38 510 LEU A N 1
ATOM 4021 C CA . LEU A 1 510 ? -15.620 20.160 -31.165 1.00 44.38 510 LEU A CA 1
ATOM 4022 C C . LEU A 1 510 ? -14.838 18.829 -31.165 1.00 44.38 510 LEU A C 1
ATOM 4024 O O . LEU A 1 510 ? -14.038 18.568 -30.269 1.00 44.38 510 LEU A O 1
ATOM 4028 N N . CYS A 1 511 ? -15.033 17.982 -32.181 1.00 44.16 511 CYS A N 1
ATOM 4029 C CA . CYS A 1 511 ? -14.305 16.715 -32.302 1.00 44.16 511 CYS A CA 1
ATOM 4030 C C . CYS A 1 511 ? -12.848 16.938 -32.714 1.00 44.16 511 CYS A C 1
ATOM 4032 O O . CYS A 1 511 ? -11.982 16.174 -32.297 1.00 44.16 511 CYS A O 1
ATOM 4034 N N . GLN A 1 512 ? -12.578 17.991 -33.493 1.00 53.19 512 GLN A N 1
ATOM 4035 C CA . GLN A 1 512 ? -11.223 18.395 -33.861 1.00 53.19 512 GLN A CA 1
ATOM 4036 C C . GLN A 1 512 ? -10.464 18.926 -32.636 1.00 53.19 512 GLN A C 1
ATOM 4038 O O . GLN A 1 512 ? -9.322 18.537 -32.429 1.00 53.19 512 GLN A O 1
ATOM 4043 N N . GLU A 1 513 ? -11.107 19.727 -31.781 1.00 54.00 513 GLU A N 1
ATOM 4044 C CA . GLU A 1 513 ? -10.521 20.269 -30.541 1.00 54.00 513 GLU A CA 1
ATOM 4045 C C . GLU A 1 513 ? -10.112 19.138 -29.575 1.00 54.00 513 GLU A C 1
ATOM 4047 O O . GLU A 1 513 ? -8.938 19.005 -29.238 1.00 54.00 513 GLU A O 1
ATOM 4052 N N . VAL A 1 514 ? -11.028 18.211 -29.257 1.00 48.62 514 VAL A N 1
ATOM 4053 C CA . VAL A 1 514 ? -10.731 17.053 -28.384 1.00 48.62 514 VAL A CA 1
ATOM 4054 C C . VAL A 1 514 ? -9.668 16.121 -28.989 1.00 48.62 514 VAL A C 1
ATOM 4056 O O . VAL A 1 514 ? -8.860 15.530 -28.266 1.00 48.62 514 VAL A O 1
ATOM 4059 N N . PHE A 1 515 ? -9.664 15.970 -30.316 1.00 56.38 515 PHE A N 1
ATOM 4060 C CA . PHE A 1 515 ? -8.670 15.191 -31.055 1.00 56.38 515 PHE A CA 1
ATOM 4061 C C . PHE A 1 515 ? -7.270 15.814 -30.966 1.00 56.38 515 PHE A C 1
ATOM 4063 O O . PHE A 1 515 ? -6.311 15.124 -30.604 1.00 56.38 515 PHE A O 1
ATOM 4070 N N . PHE A 1 516 ? -7.155 17.114 -31.247 1.00 62.72 516 PHE A N 1
ATOM 4071 C CA . PHE A 1 516 ? -5.890 17.838 -31.186 1.00 62.72 516 PHE A CA 1
ATOM 4072 C C . PHE A 1 516 ? -5.365 17.937 -29.757 1.00 62.72 516 PHE A C 1
ATOM 4074 O O . PHE A 1 516 ? -4.171 17.739 -29.555 1.00 62.72 516 PHE A O 1
ATOM 4081 N N . ASP A 1 517 ? -6.231 18.118 -28.761 1.00 61.28 517 ASP A N 1
ATOM 4082 C CA . ASP A 1 517 ? -5.826 18.195 -27.356 1.00 61.28 517 ASP A CA 1
ATOM 4083 C C . ASP A 1 517 ? -5.223 16.881 -26.844 1.00 61.28 517 ASP A C 1
ATOM 4085 O O . ASP A 1 517 ? -4.186 16.886 -26.174 1.00 61.28 517 ASP A O 1
ATOM 4089 N N . LYS A 1 518 ? -5.814 15.729 -27.195 1.00 56.75 518 LYS A N 1
ATOM 4090 C CA . LYS A 1 518 ? -5.276 14.409 -26.811 1.00 56.75 518 LYS A CA 1
ATOM 4091 C C . LYS A 1 518 ? -3.927 14.116 -27.466 1.00 56.75 518 LYS A C 1
ATOM 4093 O O . LYS A 1 518 ? -3.023 13.583 -26.811 1.00 56.75 518 LYS A O 1
ATOM 4098 N N . LEU A 1 519 ? -3.785 14.451 -28.748 1.00 61.50 519 LEU A N 1
ATOM 4099 C CA . LEU A 1 519 ? -2.542 14.229 -29.481 1.00 61.50 519 LEU A CA 1
ATOM 4100 C C . LEU A 1 519 ? -1.442 15.189 -29.002 1.00 61.50 519 LEU A C 1
ATOM 4102 O O . LEU A 1 519 ? -0.334 14.743 -28.713 1.00 61.50 519 LEU A O 1
ATOM 4106 N N . HIS A 1 520 ? -1.772 16.466 -28.806 1.00 68.25 520 HIS A N 1
ATOM 4107 C CA . HIS A 1 520 ? -0.884 17.486 -28.249 1.00 68.25 520 HIS A CA 1
ATOM 4108 C C . HIS A 1 520 ? -0.422 17.123 -26.830 1.00 68.25 520 HIS A C 1
ATOM 4110 O O . HIS A 1 520 ? 0.766 17.187 -26.537 1.00 68.25 520 HIS A O 1
ATOM 4116 N N . SER A 1 521 ? -1.321 16.642 -25.963 1.00 66.31 521 SER A N 1
ATOM 4117 C CA . SER A 1 521 ? -0.955 16.159 -24.622 1.00 66.31 521 SER A CA 1
ATOM 4118 C C . SER A 1 521 ? 0.040 14.991 -24.672 1.00 66.31 521 SER A C 1
ATOM 4120 O O . SER A 1 521 ? 1.014 14.964 -23.917 1.00 66.31 521 SER A O 1
ATOM 4122 N N . SER A 1 522 ? -0.163 14.049 -25.596 1.00 64.38 522 SER A N 1
ATOM 4123 C CA . SER A 1 522 ? 0.724 12.892 -25.765 1.00 64.38 522 SER A CA 1
ATOM 4124 C C . SER A 1 522 ? 2.099 13.288 -26.313 1.00 64.38 522 SER A C 1
ATOM 4126 O O . SER A 1 522 ? 3.116 12.771 -25.849 1.00 64.38 522 SER A O 1
ATOM 4128 N N . VAL A 1 523 ? 2.137 14.214 -27.276 1.00 71.06 523 VAL A N 1
ATOM 4129 C CA . VAL A 1 523 ? 3.372 14.739 -27.875 1.00 71.06 523 VAL A CA 1
ATOM 4130 C C . VAL A 1 523 ? 4.161 15.573 -26.869 1.00 71.06 523 VAL A C 1
ATOM 4132 O O . VAL A 1 523 ? 5.349 15.313 -26.703 1.00 71.06 523 VAL A O 1
ATOM 4135 N N . ASN A 1 524 ? 3.509 16.458 -26.112 1.00 77.00 524 ASN A N 1
ATOM 4136 C CA . ASN A 1 524 ? 4.169 17.257 -25.076 1.00 77.00 524 ASN A CA 1
ATOM 4137 C C . ASN A 1 524 ? 4.794 16.385 -23.990 1.00 77.00 524 ASN A C 1
ATOM 4139 O O . ASN A 1 524 ? 5.946 16.584 -23.634 1.00 77.00 524 ASN A O 1
ATOM 4143 N N . LYS A 1 525 ? 4.092 15.340 -23.537 1.00 76.69 525 LYS A N 1
ATOM 4144 C CA . LYS A 1 525 ? 4.656 14.406 -22.555 1.00 76.69 525 LYS A CA 1
ATOM 4145 C C . LYS A 1 525 ? 5.913 13.694 -23.073 1.00 76.69 525 LYS A C 1
ATOM 4147 O O . LYS A 1 525 ? 6.839 13.451 -22.304 1.00 76.69 525 LYS A O 1
ATOM 4152 N N . MET A 1 526 ? 5.944 13.330 -24.359 1.00 78.12 526 MET A N 1
ATOM 4153 C CA . MET A 1 526 ? 7.143 12.754 -24.982 1.00 78.12 526 MET A CA 1
ATOM 4154 C C . MET A 1 526 ? 8.255 13.792 -25.125 1.00 78.12 526 MET A C 1
ATOM 4156 O O . MET A 1 526 ? 9.416 13.472 -24.882 1.00 78.12 526 MET A O 1
ATOM 4160 N N . LYS A 1 527 ? 7.903 15.020 -25.505 1.00 81.31 527 LYS A N 1
ATOM 4161 C CA . LYS A 1 527 ? 8.835 16.131 -25.647 1.00 81.31 527 LYS A CA 1
ATOM 4162 C C . LYS A 1 527 ? 9.518 16.456 -24.320 1.00 81.31 527 LYS A C 1
ATOM 4164 O O . LYS A 1 527 ? 10.738 16.416 -24.276 1.00 81.31 527 LYS A O 1
ATOM 4169 N N . ASP A 1 528 ? 8.761 16.600 -23.234 1.00 83.12 528 ASP A N 1
ATOM 4170 C CA . ASP A 1 528 ? 9.299 16.834 -21.886 1.00 83.12 528 ASP A CA 1
ATOM 4171 C C . ASP A 1 528 ? 10.304 15.741 -21.465 1.00 83.12 528 ASP A C 1
ATOM 4173 O O . ASP A 1 528 ? 11.362 16.021 -20.897 1.00 83.12 528 ASP A O 1
ATOM 4177 N N . GLU A 1 529 ? 10.002 14.472 -21.770 1.00 82.50 529 GLU A N 1
ATOM 4178 C CA . GLU A 1 529 ? 10.889 13.340 -21.481 1.00 82.50 529 GLU A CA 1
ATOM 4179 C C . GLU A 1 529 ? 12.194 13.403 -22.293 1.00 82.50 529 GLU A C 1
ATOM 4181 O O . GLU A 1 529 ? 13.277 13.177 -21.743 1.00 82.50 529 GLU A O 1
ATOM 4186 N N . TYR A 1 530 ? 12.114 13.692 -23.595 1.00 85.69 530 TYR A N 1
ATOM 4187 C CA . TYR A 1 530 ? 13.289 13.751 -24.466 1.00 85.69 530 TYR A CA 1
ATOM 4188 C C . TYR A 1 530 ? 14.118 15.022 -24.256 1.00 85.69 530 TYR A C 1
ATOM 4190 O O . TYR A 1 530 ? 15.346 14.930 -24.264 1.00 85.69 530 TYR A O 1
ATOM 4198 N N . ASP A 1 531 ? 13.491 16.161 -23.984 1.00 86.12 531 ASP A N 1
ATOM 4199 C CA . ASP A 1 531 ? 14.172 17.418 -23.672 1.00 86.12 531 ASP A CA 1
ATOM 4200 C C . ASP A 1 531 ? 14.950 17.286 -22.360 1.00 86.12 531 ASP A C 1
ATOM 4202 O O . ASP A 1 531 ? 16.142 17.592 -22.322 1.00 86.12 531 ASP A O 1
ATOM 4206 N N . SER A 1 532 ? 14.362 16.667 -21.328 1.00 85.62 532 SER A N 1
ATOM 4207 C CA . SER A 1 532 ? 15.078 16.346 -20.084 1.00 85.62 532 SER A CA 1
ATOM 4208 C C . SER A 1 532 ? 16.320 15.469 -20.321 1.00 85.62 532 SER A C 1
ATOM 4210 O O . SER A 1 532 ? 17.367 15.652 -19.689 1.00 85.62 532 SER A O 1
ATOM 4212 N N . LEU A 1 533 ? 16.247 14.522 -21.265 1.00 84.38 533 LEU A N 1
ATOM 4213 C CA . LEU A 1 533 ? 17.396 13.696 -21.650 1.00 84.38 533 LEU A CA 1
ATOM 4214 C C . LEU A 1 533 ? 18.467 14.496 -22.403 1.00 84.38 533 LEU A C 1
ATOM 4216 O O . LEU A 1 533 ? 19.655 14.219 -22.220 1.00 84.38 533 LEU A O 1
ATOM 4220 N N . LEU A 1 534 ? 18.072 15.460 -23.237 1.00 86.25 534 LEU A N 1
ATOM 4221 C CA . LEU A 1 534 ? 18.992 16.333 -23.965 1.00 86.25 534 LEU A CA 1
ATOM 4222 C C . LEU A 1 534 ? 19.694 17.325 -23.029 1.00 86.25 534 LEU A C 1
ATOM 4224 O O . LEU A 1 534 ? 20.915 17.481 -23.119 1.00 86.25 534 LEU A O 1
ATOM 4228 N N . GLU A 1 535 ? 18.959 17.909 -22.082 1.00 88.25 535 GLU A N 1
ATOM 4229 C CA . GLU A 1 535 ? 19.474 18.803 -21.038 1.00 88.25 535 GLU A CA 1
ATOM 4230 C C . GLU A 1 535 ? 20.500 18.115 -20.127 1.00 88.25 535 GLU A C 1
ATOM 4232 O O . GLU A 1 535 ? 21.499 18.721 -19.733 1.00 88.25 535 GLU A O 1
ATOM 4237 N N . ALA A 1 536 ? 20.317 16.820 -19.841 1.00 83.94 536 ALA A N 1
ATOM 4238 C CA . ALA A 1 536 ? 21.268 16.025 -19.059 1.00 83.94 536 ALA A CA 1
ATOM 4239 C C . ALA A 1 536 ? 22.657 15.875 -19.731 1.00 83.94 536 ALA A C 1
ATOM 4241 O O . ALA A 1 536 ? 23.638 15.515 -19.062 1.00 83.94 536 ALA A O 1
ATOM 4242 N N . GLY A 1 537 ? 22.750 16.171 -21.032 1.00 84.81 537 GLY A N 1
ATOM 4243 C CA . GLY A 1 537 ? 23.983 16.252 -21.811 1.00 84.81 537 GLY A CA 1
ATOM 4244 C C . GLY A 1 537 ? 24.543 14.906 -22.288 1.00 84.81 537 GLY A C 1
ATOM 4245 O O . GLY A 1 537 ? 24.341 13.855 -21.677 1.00 84.81 537 GLY A O 1
ATOM 4246 N N . ASP A 1 538 ? 25.313 14.946 -23.383 1.00 87.81 538 ASP A N 1
ATOM 4247 C CA . ASP A 1 538 ? 25.835 13.753 -24.061 1.00 87.81 538 ASP A CA 1
ATOM 4248 C C . ASP A 1 538 ? 26.799 12.922 -23.175 1.00 87.81 538 ASP A C 1
ATOM 4250 O O . ASP A 1 538 ? 27.917 13.363 -22.857 1.00 87.81 538 ASP A O 1
ATOM 4254 N N . PRO A 1 539 ? 26.437 11.674 -22.810 1.00 89.81 539 PRO A N 1
ATOM 4255 C CA . PRO A 1 539 ? 27.271 10.827 -21.963 1.00 89.81 539 PRO A CA 1
ATOM 4256 C C . PRO A 1 539 ? 28.534 10.284 -22.649 1.00 89.81 539 PRO A C 1
ATOM 4258 O O . PRO A 1 539 ? 29.396 9.746 -21.949 1.00 89.81 539 PRO A O 1
ATOM 4261 N N . ARG A 1 540 ? 28.703 10.422 -23.974 1.00 90.00 540 ARG A N 1
ATOM 4262 C CA . ARG A 1 540 ? 29.848 9.864 -24.730 1.00 90.00 540 ARG A CA 1
ATOM 4263 C C . ARG A 1 540 ? 31.208 10.305 -24.183 1.00 90.00 540 ARG A C 1
ATOM 4265 O O . ARG A 1 540 ? 32.105 9.481 -24.017 1.00 90.00 540 ARG A O 1
ATOM 4272 N N . ARG A 1 541 ? 31.338 11.558 -23.732 1.00 88.69 541 ARG A N 1
ATOM 4273 C CA . ARG A 1 541 ? 32.562 12.048 -23.058 1.00 88.69 541 ARG A CA 1
ATOM 4274 C C . ARG A 1 541 ? 32.843 11.361 -21.716 1.00 88.69 541 ARG A C 1
ATOM 4276 O O . ARG A 1 541 ? 33.992 11.309 -21.275 1.00 88.69 541 ARG A O 1
ATOM 4283 N N . LYS A 1 542 ? 31.807 10.907 -21.003 1.00 92.06 542 LYS A N 1
ATOM 4284 C CA . LYS A 1 542 ? 31.956 10.138 -19.753 1.00 92.06 542 LYS A CA 1
ATOM 4285 C C . LYS A 1 542 ? 32.359 8.694 -20.072 1.00 92.06 542 LYS A C 1
ATOM 4287 O O . LYS A 1 542 ? 33.235 8.162 -19.396 1.00 92.06 542 LYS A O 1
ATOM 4292 N N . ILE A 1 543 ? 31.795 8.112 -21.135 1.00 92.44 543 ILE A N 1
ATOM 4293 C CA . ILE A 1 543 ? 32.162 6.781 -21.643 1.00 92.44 543 ILE A CA 1
ATOM 4294 C C . ILE A 1 543 ? 33.642 6.741 -22.041 1.00 92.44 543 ILE A C 1
ATOM 4296 O O . ILE A 1 543 ? 34.365 5.869 -21.572 1.00 92.44 543 ILE A O 1
ATOM 4300 N N . GLU A 1 544 ? 34.130 7.707 -22.826 1.00 92.06 544 GLU A N 1
ATOM 4301 C CA . GLU A 1 544 ? 35.547 7.768 -23.226 1.00 92.06 544 GLU A CA 1
ATOM 4302 C C . GLU A 1 544 ? 36.496 7.843 -22.030 1.00 92.06 544 GLU A C 1
ATOM 4304 O O . GLU A 1 544 ? 37.502 7.132 -21.976 1.00 92.06 544 GLU A O 1
ATOM 4309 N N . ARG A 1 545 ? 36.174 8.696 -21.050 1.00 92.56 545 ARG A N 1
ATOM 4310 C CA . ARG A 1 545 ? 36.949 8.814 -19.809 1.00 92.56 545 ARG A CA 1
ATOM 4311 C C . ARG A 1 545 ? 36.974 7.495 -19.048 1.00 92.56 545 ARG A C 1
ATOM 4313 O O . ARG A 1 545 ? 38.034 7.087 -18.574 1.00 92.56 545 ARG A O 1
ATOM 4320 N N . GLN A 1 546 ? 35.836 6.810 -18.970 1.00 93.19 546 GLN A N 1
ATOM 4321 C CA . GLN A 1 546 ? 35.752 5.523 -18.299 1.00 93.19 546 GLN A CA 1
ATOM 4322 C C . GLN A 1 546 ? 36.533 4.433 -19.046 1.00 93.19 546 GLN A C 1
ATOM 4324 O O . GLN A 1 546 ? 37.280 3.696 -18.412 1.00 93.19 546 GLN A O 1
ATOM 4329 N N . LEU A 1 547 ? 36.445 4.363 -20.377 1.00 93.25 547 LEU A N 1
ATOM 4330 C CA . LEU A 1 547 ? 37.227 3.420 -21.182 1.00 93.25 547 LEU A CA 1
ATOM 4331 C C . LEU A 1 547 ? 38.735 3.634 -21.005 1.00 93.25 547 LEU A C 1
ATOM 4333 O O . LEU A 1 547 ? 39.458 2.669 -20.773 1.00 93.25 547 LEU A O 1
ATOM 4337 N N . LYS A 1 548 ? 39.206 4.889 -21.035 1.00 92.94 548 LYS A N 1
ATOM 4338 C CA . LYS A 1 548 ? 40.619 5.226 -20.777 1.00 92.94 548 LYS A CA 1
ATOM 4339 C C . LYS A 1 548 ? 41.060 4.808 -19.371 1.00 92.94 548 LYS A C 1
ATOM 4341 O O . LYS A 1 548 ? 42.142 4.248 -19.208 1.00 92.94 548 LYS A O 1
ATOM 4346 N N . SER A 1 549 ? 40.212 5.036 -18.366 1.00 92.12 549 SER A N 1
ATOM 4347 C CA . SER A 1 549 ? 40.470 4.608 -16.986 1.00 92.12 549 SER A CA 1
ATOM 4348 C C . SER A 1 549 ? 40.564 3.083 -16.867 1.00 92.12 549 SER A C 1
ATOM 4350 O O . SER A 1 549 ? 41.474 2.577 -16.208 1.00 92.12 549 SER A O 1
ATOM 4352 N N . ILE A 1 550 ? 39.674 2.350 -17.547 1.00 90.44 550 ILE A N 1
ATOM 4353 C CA . ILE A 1 550 ? 39.690 0.885 -17.551 1.00 90.44 550 ILE A CA 1
ATOM 4354 C C . ILE A 1 550 ? 40.956 0.345 -18.213 1.00 90.44 550 ILE A C 1
ATOM 4356 O O . ILE A 1 550 ? 41.634 -0.498 -17.625 1.00 90.44 550 ILE A O 1
ATOM 4360 N N . GLN A 1 551 ? 41.307 0.874 -19.384 1.00 91.06 551 GLN A N 1
ATOM 4361 C CA . GLN A 1 551 ? 42.500 0.475 -20.124 1.00 91.06 551 GLN A CA 1
ATOM 4362 C C . GLN A 1 551 ? 43.778 0.674 -19.291 1.00 91.06 551 GLN A C 1
ATOM 4364 O O . GLN A 1 551 ? 44.549 -0.268 -19.113 1.00 91.06 551 GLN A O 1
ATOM 4369 N N . SER A 1 552 ? 43.959 1.864 -18.707 1.00 87.81 552 SER A N 1
ATOM 4370 C CA . SER A 1 552 ? 45.139 2.181 -17.891 1.00 87.81 552 SER A CA 1
ATOM 4371 C C . SER A 1 552 ? 45.284 1.243 -16.684 1.00 87.81 552 SER A C 1
ATOM 4373 O O . SER A 1 552 ? 46.380 0.768 -16.384 1.00 87.81 552 SER A O 1
ATOM 4375 N N . HIS A 1 553 ? 44.174 0.902 -16.020 1.00 86.50 553 HIS A N 1
ATOM 4376 C CA . HIS A 1 553 ? 44.198 -0.014 -14.879 1.00 86.50 553 HIS A CA 1
ATOM 4377 C C . HIS A 1 553 ? 44.525 -1.461 -15.280 1.00 86.50 553 HIS A C 1
ATOM 4379 O O . HIS A 1 553 ? 45.223 -2.164 -14.546 1.00 86.50 553 HIS A O 1
ATOM 4385 N N . LEU A 1 554 ? 44.028 -1.922 -16.434 1.00 83.88 554 LEU A N 1
ATOM 4386 C CA . LEU A 1 554 ? 44.330 -3.259 -16.950 1.00 83.88 554 LEU A CA 1
ATOM 4387 C C . LEU A 1 554 ? 45.805 -3.395 -17.353 1.00 83.88 554 LEU A C 1
ATOM 4389 O O . LEU A 1 554 ? 46.422 -4.419 -17.053 1.00 83.88 554 LEU A O 1
ATOM 4393 N N . GLU A 1 555 ? 46.390 -2.356 -17.952 1.00 84.31 555 GLU A N 1
ATOM 4394 C CA . GLU A 1 555 ? 47.808 -2.314 -18.332 1.00 84.31 555 GLU A CA 1
ATOM 4395 C C . GLU A 1 555 ? 48.743 -2.342 -17.109 1.00 84.31 555 GLU A C 1
ATOM 4397 O O . GLU A 1 555 ? 49.718 -3.094 -17.104 1.00 84.31 555 GLU A O 1
ATOM 4402 N N . GLN A 1 556 ? 48.407 -1.620 -16.032 1.00 81.62 556 GLN A N 1
ATOM 4403 C CA . GLN A 1 556 ? 49.191 -1.574 -14.785 1.00 81.62 556 GLN A CA 1
ATOM 4404 C C . GLN A 1 556 ? 49.154 -2.875 -13.955 1.00 81.62 556 GLN A C 1
ATOM 4406 O O . GLN A 1 556 ? 49.966 -3.056 -13.049 1.00 81.62 556 GLN A O 1
ATOM 4411 N N . GLN A 1 557 ? 48.207 -3.783 -14.218 1.00 73.38 557 GLN A N 1
ATOM 4412 C CA . GLN A 1 557 ? 47.970 -4.998 -13.418 1.00 73.38 557 GLN A CA 1
ATOM 4413 C C . GLN A 1 557 ? 48.412 -6.299 -14.123 1.00 73.38 557 GLN A C 1
ATOM 4415 O O . GLN A 1 557 ? 48.074 -7.396 -13.658 1.00 73.38 557 GLN A O 1
ATOM 4420 N N . LYS A 1 558 ? 49.165 -6.223 -15.231 1.00 64.25 558 LYS A N 1
ATOM 4421 C CA . LYS A 1 558 ? 49.703 -7.409 -15.924 1.00 64.25 558 LYS A CA 1
ATOM 4422 C C . LYS A 1 558 ? 50.749 -8.129 -15.048 1.00 64.25 558 LYS A C 1
ATOM 4424 O O . LYS A 1 558 ? 51.753 -7.539 -14.676 1.00 64.25 558 LYS A O 1
ATOM 4429 N N . GLY A 1 559 ? 50.519 -9.414 -14.731 1.00 56.84 559 GLY A N 1
ATOM 4430 C CA . GLY A 1 559 ? 51.564 -10.324 -14.215 1.00 56.84 559 GLY A CA 1
ATOM 4431 C C . GLY A 1 559 ? 51.464 -10.847 -12.768 1.00 56.84 559 GLY A C 1
ATOM 4432 O O . GLY A 1 559 ? 52.352 -11.577 -12.348 1.00 56.84 559 GLY A O 1
ATOM 4433 N N . GLY A 1 560 ? 50.417 -10.552 -11.986 1.00 53.28 560 GLY A N 1
ATOM 4434 C CA . GLY A 1 560 ? 50.314 -11.038 -10.592 1.00 53.28 560 GLY A CA 1
ATOM 4435 C C . GLY A 1 560 ? 49.336 -12.205 -10.377 1.00 53.28 560 GLY A C 1
ATOM 4436 O O . GLY A 1 560 ? 48.125 -11.975 -10.357 1.00 53.28 560 GLY A O 1
ATOM 4437 N N . LEU A 1 561 ? 49.828 -13.429 -10.113 1.00 46.56 561 LEU A N 1
ATOM 4438 C CA . LEU A 1 561 ? 48.994 -14.623 -9.841 1.00 46.56 561 LEU A CA 1
ATOM 4439 C C . LEU A 1 561 ? 48.038 -14.466 -8.633 1.00 46.56 561 LEU A C 1
ATOM 4441 O O . LEU A 1 561 ? 46.955 -15.046 -8.630 1.00 46.56 561 LEU A O 1
ATOM 4445 N N . PHE A 1 562 ? 48.370 -13.626 -7.646 1.00 44.66 562 PHE A N 1
ATOM 4446 C CA . PHE A 1 562 ? 47.592 -13.448 -6.405 1.00 44.66 562 PHE A CA 1
ATOM 4447 C C . PHE A 1 562 ? 46.515 -12.337 -6.442 1.00 44.66 562 PHE A C 1
ATOM 4449 O O . PHE A 1 562 ? 45.868 -12.068 -5.430 1.00 44.66 562 PHE A O 1
ATOM 4456 N N . LYS A 1 563 ? 46.270 -11.677 -7.589 1.00 56.88 563 LYS A N 1
ATOM 4457 C CA . LYS A 1 563 ? 45.324 -10.535 -7.693 1.00 56.88 563 LYS A CA 1
ATOM 4458 C C . LYS A 1 563 ? 44.052 -10.801 -8.513 1.00 56.88 563 LYS A C 1
ATOM 4460 O O . LYS A 1 563 ? 43.208 -9.908 -8.629 1.00 56.88 563 LYS A O 1
ATOM 4465 N N . ARG A 1 564 ? 43.859 -12.021 -9.032 1.00 64.19 564 ARG A N 1
ATOM 4466 C CA . ARG A 1 564 ? 42.781 -12.366 -9.986 1.00 64.19 564 ARG A CA 1
ATOM 4467 C C . ARG A 1 564 ? 41.377 -12.005 -9.466 1.00 64.19 564 ARG A C 1
ATOM 4469 O O . ARG A 1 564 ? 40.647 -11.296 -10.149 1.00 64.19 564 ARG A O 1
ATOM 4476 N N . GLY A 1 565 ? 41.036 -12.352 -8.221 1.00 70.38 565 GLY A N 1
ATOM 4477 C CA . GLY A 1 565 ? 39.712 -12.056 -7.640 1.00 70.38 565 GLY A CA 1
ATOM 4478 C C . GLY A 1 565 ? 39.437 -10.575 -7.318 1.00 70.38 565 GLY A C 1
ATOM 4479 O O . GLY A 1 565 ? 38.287 -10.139 -7.333 1.00 70.38 565 GLY A O 1
ATOM 4480 N N . LYS A 1 566 ? 40.469 -9.763 -7.036 1.00 77.75 566 LYS A N 1
ATOM 4481 C CA . LYS A 1 566 ? 40.307 -8.304 -6.852 1.00 77.75 566 LYS A CA 1
ATOM 4482 C C . LYS A 1 566 ? 40.138 -7.599 -8.201 1.00 77.75 566 LYS A C 1
ATOM 4484 O O . LYS A 1 566 ? 39.272 -6.737 -8.324 1.00 77.75 566 LYS A O 1
ATOM 4489 N N . ARG A 1 567 ? 40.902 -8.029 -9.212 1.00 82.44 567 ARG A N 1
ATOM 4490 C CA . ARG A 1 567 ? 40.822 -7.533 -10.594 1.00 82.44 567 ARG A CA 1
ATOM 4491 C C . ARG A 1 567 ? 39.435 -7.776 -11.203 1.00 82.44 567 ARG A C 1
ATOM 4493 O O . ARG A 1 567 ? 38.856 -6.845 -11.752 1.00 82.44 567 ARG A O 1
ATOM 4500 N N . PHE A 1 568 ? 38.865 -8.971 -11.017 1.00 84.81 568 PHE A N 1
ATOM 4501 C CA . PHE A 1 568 ? 37.499 -9.293 -11.460 1.00 84.81 568 PHE A CA 1
ATOM 4502 C C . PHE A 1 568 ? 36.428 -8.447 -10.760 1.00 84.81 568 PHE A C 1
ATOM 4504 O O . PHE A 1 568 ? 35.601 -7.839 -11.433 1.00 84.81 568 PHE A O 1
ATOM 4511 N N . ARG A 1 569 ? 36.465 -8.323 -9.424 1.00 84.62 569 ARG A N 1
ATOM 4512 C CA . ARG A 1 569 ? 35.493 -7.494 -8.681 1.00 84.62 569 ARG A CA 1
ATOM 4513 C C . ARG A 1 569 ? 35.517 -6.027 -9.106 1.00 84.62 569 ARG A C 1
ATOM 4515 O O . ARG A 1 569 ? 34.460 -5.428 -9.294 1.00 84.62 569 ARG A O 1
ATOM 4522 N N . TRP A 1 570 ? 36.712 -5.463 -9.272 1.00 90.56 570 TRP A N 1
ATOM 4523 C CA . TRP A 1 570 ? 36.870 -4.090 -9.740 1.00 90.56 570 TRP A CA 1
ATOM 4524 C C . TRP A 1 570 ? 36.332 -3.921 -11.165 1.00 90.56 570 TRP A C 1
ATOM 4526 O O . TRP A 1 570 ? 35.512 -3.032 -11.403 1.00 90.56 570 TRP A O 1
ATOM 4536 N N . PHE A 1 571 ? 36.712 -4.815 -12.085 1.00 89.31 571 PHE A N 1
ATOM 4537 C CA . PHE A 1 571 ? 36.243 -4.756 -13.468 1.00 89.31 571 PHE A CA 1
ATOM 4538 C C . PHE A 1 571 ? 34.724 -4.915 -13.548 1.00 89.31 571 PHE A C 1
ATOM 4540 O O . PHE A 1 571 ? 34.079 -4.206 -14.305 1.00 89.31 571 PHE A O 1
ATOM 4547 N N . ASN A 1 572 ? 34.125 -5.770 -12.720 1.00 89.50 572 ASN A N 1
ATOM 4548 C CA . ASN A 1 572 ? 32.679 -5.958 -12.682 1.00 89.50 572 ASN A CA 1
ATOM 4549 C C . ASN A 1 572 ? 31.929 -4.679 -12.256 1.00 89.50 572 ASN A C 1
ATOM 4551 O O . ASN A 1 572 ? 30.877 -4.354 -12.805 1.00 89.50 572 ASN A O 1
ATOM 4555 N N . SER A 1 573 ? 32.488 -3.910 -11.315 1.00 90.44 573 SER A N 1
ATOM 4556 C CA . SER A 1 573 ? 31.955 -2.589 -10.950 1.00 90.44 573 SER A CA 1
ATOM 4557 C C . SER A 1 573 ? 32.038 -1.607 -12.125 1.00 90.44 573 SER A C 1
ATOM 4559 O O . SER A 1 573 ? 31.051 -0.955 -12.477 1.00 90.44 573 SER A O 1
ATOM 4561 N N . GLN A 1 574 ? 33.188 -1.565 -12.805 1.00 92.69 574 GLN A N 1
ATOM 4562 C CA . GLN A 1 574 ? 33.376 -0.719 -13.985 1.00 92.69 574 GLN A CA 1
ATOM 4563 C C . GLN A 1 574 ? 32.462 -1.121 -15.144 1.00 92.69 574 GLN A C 1
ATOM 4565 O O . GLN A 1 574 ? 31.865 -0.255 -15.774 1.00 92.69 574 GLN A O 1
ATOM 4570 N N . PHE A 1 575 ? 32.279 -2.419 -15.368 1.00 90.69 575 PHE A N 1
ATOM 4571 C CA . PHE A 1 575 ? 31.389 -2.985 -16.373 1.00 90.69 575 PHE A CA 1
ATOM 4572 C C . PHE A 1 575 ? 29.936 -2.556 -16.145 1.00 90.69 575 PHE A C 1
ATOM 4574 O O . PHE A 1 575 ? 29.285 -2.078 -17.071 1.00 90.69 575 PHE A O 1
ATOM 4581 N N . LYS A 1 576 ? 29.440 -2.616 -14.902 1.00 89.38 576 LYS A N 1
ATOM 4582 C CA . LYS A 1 576 ? 28.096 -2.123 -14.552 1.00 89.38 576 LYS A CA 1
ATOM 4583 C C . LYS A 1 576 ? 27.941 -0.623 -14.790 1.00 89.38 576 LYS A C 1
ATOM 4585 O O . LYS A 1 576 ? 26.923 -0.191 -15.328 1.00 89.38 576 LYS A O 1
ATOM 4590 N N . ASN A 1 577 ? 28.942 0.170 -14.417 1.00 91.19 577 ASN A N 1
ATOM 4591 C CA . ASN A 1 577 ? 28.928 1.614 -14.650 1.00 91.19 577 ASN A CA 1
ATOM 4592 C C . ASN A 1 577 ? 28.964 1.948 -16.149 1.00 91.19 577 ASN A C 1
ATOM 4594 O O . ASN A 1 577 ? 28.203 2.799 -16.605 1.00 91.19 577 ASN A O 1
ATOM 4598 N N . LEU A 1 578 ? 29.764 1.216 -16.926 1.00 91.88 578 LEU A N 1
ATOM 4599 C CA . LEU A 1 578 ? 29.859 1.376 -18.372 1.00 91.88 578 LEU A CA 1
ATOM 4600 C C . LEU A 1 578 ? 28.528 1.031 -19.053 1.00 91.88 578 LEU A C 1
ATOM 4602 O O . LEU A 1 578 ? 28.070 1.786 -19.903 1.00 91.88 578 LEU A O 1
ATOM 4606 N N . LYS A 1 579 ? 27.845 -0.038 -18.616 1.00 90.75 579 LYS A N 1
ATOM 4607 C CA . LYS A 1 579 ? 26.483 -0.377 -19.070 1.00 90.75 579 LYS A CA 1
ATOM 4608 C C . LYS A 1 579 ? 25.478 0.742 -18.807 1.00 90.75 579 LYS A C 1
ATOM 4610 O O . LYS A 1 579 ? 24.655 1.031 -19.672 1.00 90.75 579 LYS A O 1
ATOM 4615 N N . LYS A 1 580 ? 25.542 1.388 -17.636 1.00 91.12 580 LYS A N 1
ATOM 4616 C CA . LYS A 1 580 ? 24.683 2.540 -17.314 1.00 91.12 580 LYS A CA 1
ATOM 4617 C C . LYS A 1 580 ? 24.958 3.715 -18.249 1.00 91.12 580 LYS A C 1
ATOM 4619 O O . LYS A 1 580 ? 24.019 4.237 -18.834 1.00 91.12 580 LYS A O 1
ATOM 4624 N N . LEU A 1 581 ? 26.225 4.088 -18.439 1.00 90.81 581 LEU A N 1
ATOM 4625 C CA . LEU A 1 581 ? 26.586 5.199 -19.325 1.00 90.81 581 LEU A CA 1
ATOM 4626 C C . LEU A 1 581 ? 26.232 4.925 -20.791 1.00 90.81 581 LEU A C 1
ATOM 4628 O O . LEU A 1 581 ? 25.743 5.821 -21.472 1.00 90.81 581 LEU A O 1
ATOM 4632 N N . VAL A 1 582 ? 26.448 3.699 -21.270 1.00 89.94 582 VAL A N 1
ATOM 4633 C CA . VAL A 1 582 ? 26.103 3.270 -22.634 1.00 89.94 582 VAL A CA 1
ATOM 4634 C C . VAL A 1 582 ? 24.594 3.297 -22.855 1.00 89.94 582 VAL A C 1
ATOM 4636 O O . VAL A 1 582 ? 24.137 3.765 -23.895 1.00 89.94 582 VAL A O 1
ATOM 4639 N N . ASP A 1 583 ? 23.805 2.858 -21.875 1.00 89.06 583 ASP A N 1
ATOM 4640 C CA . ASP A 1 583 ? 22.349 2.960 -21.950 1.00 89.06 583 ASP A CA 1
ATOM 4641 C C . ASP A 1 583 ? 21.865 4.418 -21.936 1.00 89.06 583 ASP A C 1
ATOM 4643 O O . ASP A 1 583 ? 21.028 4.792 -22.757 1.00 89.06 583 ASP A O 1
ATOM 4647 N N . SER A 1 584 ? 22.438 5.265 -21.074 1.00 88.88 584 SER A N 1
ATOM 4648 C CA . SER A 1 584 ? 22.162 6.706 -21.074 1.00 88.88 584 SER A CA 1
ATOM 4649 C C . SER A 1 584 ? 22.532 7.360 -22.407 1.00 88.88 584 SER A C 1
ATOM 4651 O O . SER A 1 584 ? 21.769 8.174 -22.913 1.00 88.88 584 SER A O 1
ATOM 4653 N N . SER A 1 585 ? 23.666 6.991 -23.011 1.00 87.94 585 SER A N 1
ATOM 4654 C CA . SER A 1 585 ? 24.086 7.514 -24.316 1.00 87.94 585 SER A CA 1
ATOM 4655 C C . SER A 1 585 ? 23.165 7.051 -25.442 1.00 87.94 585 SER A C 1
ATOM 4657 O O . SER A 1 585 ? 22.814 7.847 -26.305 1.00 87.94 585 SER A O 1
ATOM 4659 N N . SER A 1 586 ? 22.703 5.800 -25.403 1.00 85.56 586 SER A N 1
ATOM 4660 C CA . SER A 1 586 ? 21.711 5.290 -26.351 1.00 85.56 586 SER A CA 1
ATOM 4661 C C . SER A 1 586 ? 20.381 6.047 -26.254 1.00 85.56 586 SER A C 1
ATOM 4663 O O . SER A 1 586 ? 19.803 6.410 -27.277 1.00 85.56 586 SER A O 1
ATOM 4665 N N . ARG A 1 587 ? 19.918 6.340 -25.029 1.00 85.75 587 ARG A N 1
ATOM 4666 C CA . ARG A 1 587 ? 18.721 7.162 -24.790 1.00 85.75 587 ARG A CA 1
ATOM 4667 C C . ARG A 1 587 ? 18.900 8.602 -25.271 1.00 85.75 587 ARG A C 1
ATOM 4669 O O . ARG A 1 587 ? 18.018 9.103 -25.955 1.00 85.75 587 ARG A O 1
ATOM 4676 N N . TYR A 1 588 ? 20.050 9.217 -24.995 1.00 88.44 588 TYR A N 1
ATOM 4677 C CA . TYR A 1 588 ? 20.396 10.557 -25.480 1.00 88.44 588 TYR A CA 1
ATOM 4678 C C . TYR A 1 588 ? 20.417 10.633 -27.014 1.00 88.44 588 TYR A C 1
ATOM 4680 O O . TYR A 1 588 ? 19.774 11.493 -27.601 1.00 88.44 588 TYR A O 1
ATOM 4688 N N . LEU A 1 589 ? 21.107 9.701 -27.682 1.00 84.12 589 LEU A N 1
ATOM 4689 C CA . LEU A 1 589 ? 21.180 9.659 -29.147 1.00 84.12 589 LEU A CA 1
ATOM 4690 C C . LEU A 1 589 ? 19.804 9.459 -29.782 1.00 84.12 589 LEU A C 1
ATOM 4692 O O . LEU A 1 589 ? 19.519 10.034 -30.828 1.00 84.12 589 LEU A O 1
ATOM 4696 N N . LYS A 1 590 ? 18.945 8.662 -29.142 1.00 84.62 590 LYS A N 1
ATOM 4697 C CA . LYS A 1 590 ? 17.563 8.492 -29.579 1.00 84.62 590 LYS A CA 1
ATOM 4698 C C . LYS A 1 590 ? 16.760 9.789 -29.414 1.00 84.62 590 LYS A C 1
ATOM 4700 O O . LYS A 1 590 ? 16.086 10.189 -30.356 1.00 84.62 590 LYS A O 1
ATOM 4705 N N . ALA A 1 591 ? 16.881 10.463 -28.269 1.00 84.62 591 ALA A N 1
ATOM 4706 C CA . ALA A 1 591 ? 16.246 11.758 -28.015 1.00 84.62 591 ALA A CA 1
ATOM 4707 C C . ALA A 1 591 ? 16.666 12.808 -29.056 1.00 84.62 591 ALA A C 1
ATOM 4709 O O . ALA A 1 591 ? 15.816 13.460 -29.651 1.00 84.62 591 ALA A O 1
ATOM 4710 N N . ALA A 1 592 ? 17.965 12.889 -29.359 1.00 84.81 592 ALA A N 1
ATOM 4711 C CA . ALA A 1 592 ? 18.517 13.830 -30.333 1.00 84.81 592 ALA A CA 1
ATOM 4712 C C . ALA A 1 592 ? 17.995 13.611 -31.763 1.00 84.81 592 ALA A C 1
ATOM 4714 O O . ALA A 1 592 ? 17.910 14.562 -32.530 1.00 84.81 592 ALA A O 1
ATOM 4715 N N . ARG A 1 593 ? 17.632 12.372 -32.122 1.00 82.69 593 ARG A N 1
ATOM 4716 C CA . ARG A 1 593 ? 17.057 12.037 -33.438 1.00 82.69 593 ARG A CA 1
ATOM 4717 C C . ARG A 1 593 ? 15.548 12.239 -33.509 1.00 82.69 593 ARG A C 1
ATOM 4719 O O . ARG A 1 593 ? 15.032 12.600 -34.558 1.00 82.69 593 ARG A O 1
ATOM 4726 N N . ILE A 1 594 ? 14.843 12.006 -32.403 1.00 82.38 594 ILE A N 1
ATOM 4727 C CA . ILE A 1 594 ? 13.385 12.160 -32.326 1.00 82.38 594 ILE A CA 1
ATOM 4728 C C . ILE A 1 594 ? 12.988 13.632 -32.141 1.00 82.38 594 ILE A C 1
ATOM 4730 O O . ILE A 1 594 ? 11.967 14.051 -32.675 1.00 82.38 594 ILE A O 1
ATOM 4734 N N . SER A 1 595 ? 13.791 14.431 -31.435 1.00 84.12 595 SER A N 1
ATOM 4735 C CA . SER A 1 595 ? 13.486 15.835 -31.123 1.00 84.12 595 SER A CA 1
ATOM 4736 C C . SER A 1 595 ? 13.139 16.690 -32.364 1.00 84.12 595 SER A C 1
ATOM 4738 O O . SER A 1 595 ? 12.061 17.286 -32.362 1.00 84.12 595 SER A O 1
ATOM 4740 N N . PRO A 1 596 ? 13.893 16.647 -33.486 1.00 82.56 596 PRO A N 1
ATOM 4741 C CA . PRO A 1 596 ? 13.518 17.371 -34.709 1.00 82.56 596 PRO A CA 1
ATOM 4742 C C . PRO A 1 596 ? 12.156 16.963 -35.297 1.00 82.56 596 PRO A C 1
ATOM 4744 O O . PRO A 1 596 ? 11.452 17.788 -35.876 1.00 82.56 596 PRO A O 1
ATOM 4747 N N . VAL A 1 597 ? 11.757 15.694 -35.140 1.00 79.56 597 VAL A N 1
ATOM 4748 C CA . VAL A 1 597 ? 10.435 15.202 -35.569 1.00 79.56 597 VAL A CA 1
ATOM 4749 C C . VAL A 1 597 ? 9.334 15.807 -34.696 1.00 79.56 597 VAL A C 1
ATOM 4751 O O . VAL A 1 597 ? 8.295 16.214 -35.212 1.00 79.56 597 VAL A O 1
ATOM 4754 N N . LEU A 1 598 ? 9.558 15.896 -33.382 1.00 79.69 598 LEU A N 1
ATOM 4755 C CA . LEU A 1 598 ? 8.601 16.494 -32.447 1.00 79.69 598 LEU A CA 1
ATOM 4756 C C . LEU A 1 598 ? 8.430 17.998 -32.699 1.00 79.69 598 LEU A C 1
ATOM 4758 O O . LEU A 1 598 ? 7.306 18.485 -32.683 1.00 79.69 598 LEU A O 1
ATOM 4762 N N . GLU A 1 599 ? 9.500 18.718 -33.042 1.00 80.75 599 GLU A N 1
ATOM 4763 C CA . GLU A 1 599 ? 9.416 20.140 -33.414 1.00 80.75 599 GLU A CA 1
ATOM 4764 C C . GLU A 1 599 ? 8.600 20.386 -34.695 1.00 80.75 599 GLU A C 1
ATOM 4766 O O . GLU A 1 599 ? 7.886 21.384 -34.815 1.00 80.75 599 GLU A O 1
ATOM 4771 N N . VAL A 1 600 ? 8.689 19.485 -35.678 1.00 78.56 600 VAL A N 1
ATOM 4772 C CA . VAL A 1 600 ? 7.845 19.529 -36.883 1.00 78.56 600 VAL A CA 1
ATOM 4773 C C . VAL A 1 600 ? 6.368 19.355 -36.519 1.00 78.56 600 VAL A C 1
ATOM 4775 O O . VAL A 1 600 ? 5.520 20.099 -37.014 1.00 78.56 600 VAL A O 1
ATOM 4778 N N . ILE A 1 601 ? 6.063 18.415 -35.624 1.00 74.19 601 ILE A N 1
ATOM 4779 C CA . ILE A 1 601 ? 4.698 18.135 -35.164 1.00 74.19 601 ILE A CA 1
ATOM 4780 C C . ILE A 1 601 ? 4.134 19.305 -34.344 1.00 74.19 601 ILE A C 1
ATOM 4782 O O . ILE A 1 601 ? 2.982 19.691 -34.533 1.00 74.19 601 ILE A O 1
ATOM 4786 N N . ASP A 1 602 ? 4.940 19.927 -33.487 1.00 75.12 602 ASP A N 1
ATOM 4787 C CA . ASP A 1 602 ? 4.510 21.091 -32.707 1.00 75.12 602 ASP A CA 1
ATOM 4788 C C . ASP A 1 602 ? 4.170 22.287 -33.599 1.00 75.12 602 ASP A C 1
ATOM 4790 O O . ASP A 1 602 ? 3.128 22.923 -33.425 1.00 75.12 602 ASP A O 1
ATOM 4794 N N . ARG A 1 603 ? 5.001 22.565 -34.614 1.00 77.75 603 ARG A N 1
ATOM 4795 C CA . ARG A 1 603 ? 4.706 23.617 -35.603 1.00 77.75 603 ARG A CA 1
ATOM 4796 C C . ARG A 1 603 ? 3.402 23.347 -36.346 1.00 77.75 603 ARG A C 1
ATOM 4798 O O . ARG A 1 603 ? 2.645 24.279 -36.616 1.00 77.75 603 ARG A O 1
ATOM 4805 N N . PHE A 1 604 ? 3.121 22.082 -36.646 1.00 74.06 604 PHE A N 1
ATOM 4806 C CA . PHE A 1 604 ? 1.853 21.675 -37.237 1.00 74.06 604 PHE A CA 1
ATOM 4807 C C . PHE A 1 604 ? 0.660 21.961 -36.307 1.00 74.06 604 PHE A C 1
ATOM 4809 O O . PHE A 1 604 ? -0.345 22.514 -36.761 1.00 74.06 604 PHE A O 1
ATOM 4816 N N . PHE A 1 605 ? 0.771 21.664 -35.007 1.00 69.56 605 PHE A N 1
ATOM 4817 C CA . PHE A 1 605 ? -0.295 21.966 -34.046 1.00 69.56 605 PHE A CA 1
ATOM 4818 C C . PHE A 1 605 ? -0.568 23.456 -33.896 1.00 69.56 605 PHE A C 1
ATOM 4820 O O . PHE A 1 605 ? -1.733 23.848 -33.870 1.00 69.56 605 PHE A O 1
ATOM 4827 N N . GLU A 1 606 ? 0.467 24.291 -33.844 1.00 72.94 606 GLU A N 1
ATOM 4828 C CA . GLU A 1 606 ? 0.288 25.743 -33.747 1.00 72.94 606 GLU A CA 1
ATOM 4829 C C . GLU A 1 606 ? -0.431 26.317 -34.979 1.00 72.94 606 GLU A C 1
ATOM 4831 O O . GLU A 1 606 ? -1.350 27.131 -34.848 1.00 72.94 606 GLU A O 1
ATOM 4836 N N . LEU A 1 607 ? -0.110 25.818 -36.178 1.00 70.44 607 LEU A N 1
ATOM 4837 C CA . LEU A 1 607 ? -0.829 26.184 -37.403 1.00 70.44 607 LEU A CA 1
ATOM 4838 C C . LEU A 1 607 ? -2.306 25.754 -37.367 1.00 70.44 607 LEU A C 1
ATOM 4840 O O . LEU A 1 607 ? -3.177 26.505 -37.814 1.00 70.44 607 LEU A O 1
ATOM 4844 N N . MET A 1 608 ? -2.606 24.570 -36.826 1.00 65.69 608 MET A N 1
ATOM 4845 C CA . MET A 1 608 ? -3.980 24.067 -36.717 1.00 65.69 608 MET A CA 1
ATOM 4846 C C . MET A 1 608 ? -4.800 24.804 -35.654 1.00 65.69 608 MET A C 1
ATOM 4848 O O . MET A 1 608 ? -5.946 25.165 -35.925 1.00 65.69 608 MET A O 1
ATOM 4852 N N . LYS A 1 609 ? -4.218 25.116 -34.487 1.00 67.00 609 LYS A N 1
ATOM 4853 C CA . LYS A 1 609 ? -4.865 25.936 -33.446 1.00 67.00 609 LYS A CA 1
ATOM 4854 C C . LYS A 1 609 ? -5.295 27.300 -33.989 1.00 67.00 609 LYS A C 1
ATOM 4856 O O . LYS A 1 609 ? -6.402 27.751 -33.697 1.00 67.00 609 LYS A O 1
ATOM 4861 N N . GLY A 1 610 ? -4.455 27.932 -34.815 1.00 66.81 610 GLY A N 1
ATOM 4862 C CA . GLY A 1 610 ? -4.779 29.199 -35.475 1.00 66.81 610 GLY A CA 1
ATOM 4863 C C . GLY A 1 610 ? -6.038 29.113 -36.344 1.00 66.81 610 GLY A C 1
ATOM 4864 O O . GLY A 1 610 ? -6.936 29.944 -36.208 1.00 66.81 610 GLY A O 1
ATOM 4865 N N . LYS A 1 611 ? -6.148 28.068 -37.176 1.00 61.62 611 LYS A N 1
ATOM 4866 C CA . LYS A 1 611 ? -7.321 27.843 -38.039 1.00 61.62 611 LYS A CA 1
ATOM 4867 C C . LYS A 1 611 ? -8.591 27.510 -37.248 1.00 61.62 611 LYS A C 1
ATOM 4869 O O . LYS A 1 611 ? -9.641 28.084 -37.526 1.00 61.62 611 LYS A O 1
ATOM 4874 N N . ILE A 1 612 ? -8.491 26.650 -36.230 1.00 57.38 612 ILE A N 1
ATOM 4875 C CA . ILE A 1 612 ? -9.622 26.286 -35.353 1.00 57.38 612 ILE A CA 1
ATOM 4876 C C . ILE A 1 612 ? -10.167 27.525 -34.628 1.00 57.38 612 ILE A C 1
ATOM 4878 O O . ILE A 1 612 ? -11.379 27.715 -34.532 1.00 57.38 612 ILE A O 1
ATOM 4882 N N . SER A 1 613 ? -9.281 28.406 -34.154 1.00 60.31 613 SER A N 1
ATOM 4883 C CA . SER A 1 613 ? -9.658 29.662 -33.495 1.00 60.31 613 SER A CA 1
ATOM 4884 C C . SER A 1 613 ? -10.409 30.620 -34.434 1.00 60.31 613 SER A C 1
ATOM 4886 O O . SER A 1 613 ? -11.406 31.233 -34.038 1.00 60.31 613 SER A O 1
ATOM 4888 N N . GLU A 1 614 ? -9.987 30.718 -35.700 1.00 58.38 614 GLU A N 1
ATOM 4889 C CA . GLU A 1 614 ? -10.658 31.553 -36.704 1.00 58.38 614 GLU A CA 1
ATOM 4890 C C . GLU A 1 614 ? -12.068 31.034 -37.041 1.00 58.38 614 GLU A C 1
ATOM 4892 O O . GLU A 1 614 ? -13.020 31.816 -37.110 1.00 58.38 614 GLU A O 1
ATOM 4897 N N . GLU A 1 615 ? -12.239 29.718 -37.178 1.00 51.31 615 GLU A N 1
ATOM 4898 C CA . GLU A 1 615 ? -13.555 29.110 -37.403 1.00 51.31 615 GLU A CA 1
ATOM 4899 C C . GLU A 1 615 ? -14.475 29.213 -36.185 1.00 51.31 615 GLU A C 1
ATOM 4901 O O . GLU A 1 615 ? -15.656 29.523 -36.343 1.00 51.31 615 GLU A O 1
ATOM 4906 N N . LYS A 1 616 ? -13.947 29.053 -34.964 1.00 51.03 616 LYS A N 1
ATOM 4907 C CA . LYS A 1 616 ? -14.699 29.256 -33.713 1.00 51.03 616 LYS A CA 1
ATOM 4908 C C . LYS A 1 616 ? -15.294 30.661 -33.654 1.00 51.03 616 LYS A C 1
ATOM 4910 O O . LYS A 1 616 ? -16.463 30.826 -33.313 1.00 51.03 616 LYS A O 1
ATOM 4915 N N . LYS A 1 617 ? -14.525 31.667 -34.082 1.00 55.50 617 LYS A N 1
ATOM 4916 C CA . LYS A 1 617 ? -14.995 33.053 -34.193 1.00 55.50 617 LYS A CA 1
ATOM 4917 C C . LYS A 1 617 ? -16.136 33.196 -35.207 1.00 55.50 617 LYS A C 1
ATOM 4919 O O . LYS A 1 617 ? -17.123 33.863 -34.899 1.00 55.50 617 LYS A O 1
ATOM 4924 N N . ARG A 1 618 ? -16.042 32.551 -36.378 1.00 49.25 618 ARG A N 1
ATOM 4925 C CA . ARG A 1 618 ? -17.127 32.536 -37.383 1.00 49.25 618 ARG A CA 1
ATOM 4926 C C . ARG A 1 618 ? -18.378 31.826 -36.861 1.00 49.25 618 ARG A C 1
ATOM 4928 O O . ARG A 1 618 ? -19.480 32.337 -37.029 1.00 49.25 618 ARG A O 1
ATOM 4935 N N . PHE A 1 619 ? -18.224 30.697 -36.171 1.00 45.72 619 PHE A N 1
ATOM 4936 C CA . PHE A 1 619 ? -19.342 29.960 -35.581 1.00 45.72 619 PHE A CA 1
ATOM 4937 C C . PHE A 1 619 ? -20.046 30.775 -34.491 1.00 45.72 619 PHE A C 1
ATOM 4939 O O . PHE A 1 619 ? -21.270 30.901 -34.512 1.00 45.72 619 PHE A O 1
ATOM 4946 N N . SER A 1 620 ? -19.296 31.419 -33.589 1.00 48.12 620 SER A N 1
ATOM 4947 C CA . SER A 1 620 ? -19.870 32.332 -32.593 1.00 48.12 620 SER A CA 1
ATOM 4948 C C . SER A 1 620 ? -20.650 33.477 -33.245 1.00 48.12 620 SER A C 1
ATOM 4950 O O . SER A 1 620 ? -21.755 33.768 -32.801 1.00 48.12 620 SER A O 1
ATOM 4952 N N . GLN A 1 621 ? -20.150 34.062 -34.340 1.00 48.22 621 GLN A N 1
ATOM 4953 C CA . GLN A 1 621 ? -20.870 35.096 -35.099 1.00 48.22 621 GLN A CA 1
ATOM 4954 C C . GLN A 1 621 ? -22.188 34.581 -35.700 1.00 48.22 621 GLN A C 1
ATOM 4956 O O . GLN A 1 621 ? -23.201 35.274 -35.631 1.00 48.22 621 GLN A O 1
ATOM 4961 N N . ILE A 1 622 ? -22.201 33.358 -36.240 1.00 44.53 622 ILE A N 1
ATOM 4962 C CA . ILE A 1 622 ? -23.421 32.709 -36.748 1.00 44.53 622 ILE A CA 1
ATOM 4963 C C . ILE A 1 622 ? -24.410 32.445 -35.603 1.00 44.53 622 ILE A C 1
ATOM 4965 O O . ILE A 1 622 ? -25.602 32.712 -35.741 1.00 44.53 622 ILE A O 1
ATOM 4969 N N . THR A 1 623 ? -23.928 31.982 -34.447 1.00 44.25 623 THR A N 1
ATOM 4970 C CA . THR A 1 623 ? -24.783 31.700 -33.280 1.00 44.25 623 THR A CA 1
ATOM 4971 C C . THR A 1 623 ? -25.404 32.984 -32.710 1.00 44.25 623 THR A C 1
ATOM 4973 O O . THR A 1 623 ? -26.576 32.995 -32.338 1.00 44.25 623 THR A O 1
ATOM 4976 N N . GLU A 1 624 ? -24.635 34.077 -32.668 1.00 48.97 624 GLU A N 1
ATOM 4977 C CA . GLU A 1 624 ? -25.094 35.416 -32.275 1.00 48.97 624 GLU A CA 1
ATOM 4978 C C . GLU A 1 624 ? -26.174 35.935 -33.239 1.00 48.97 624 GLU A C 1
ATOM 4980 O O . GLU A 1 624 ? -27.222 36.417 -32.809 1.00 48.97 624 GLU A O 1
ATOM 4985 N N . PHE A 1 625 ? -25.954 35.769 -34.549 1.00 45.50 625 PHE A N 1
ATOM 4986 C CA . PHE A 1 625 ? -26.906 36.143 -35.594 1.00 45.50 625 PHE A CA 1
ATOM 4987 C C . PHE A 1 625 ? -28.223 35.361 -35.487 1.00 45.50 625 PHE A C 1
ATOM 4989 O O . PHE A 1 625 ? -29.299 35.957 -35.562 1.00 45.50 625 PHE A O 1
ATOM 4996 N N . ILE A 1 626 ? -28.155 34.045 -35.252 1.00 42.91 626 ILE A N 1
ATOM 4997 C CA . ILE A 1 626 ? -29.341 33.204 -35.038 1.00 42.91 626 ILE A CA 1
ATOM 4998 C C . ILE A 1 626 ? -30.108 33.682 -33.801 1.00 42.91 626 ILE A C 1
ATOM 5000 O O . ILE A 1 626 ? -31.304 33.935 -33.906 1.00 42.91 626 ILE A O 1
ATOM 5004 N N . LYS A 1 627 ? -29.429 33.907 -32.665 1.00 48.59 627 LYS A N 1
ATOM 5005 C CA . LYS A 1 627 ? -30.059 34.424 -31.434 1.00 48.59 627 LYS A CA 1
ATOM 5006 C C . LYS A 1 627 ? -30.783 35.752 -31.656 1.00 48.59 627 LYS A C 1
ATOM 5008 O O . LYS A 1 627 ? -31.895 35.927 -31.162 1.00 48.59 627 LYS A O 1
ATOM 5013 N N . GLN A 1 628 ? -30.180 36.669 -32.413 1.00 50.75 628 GLN A N 1
ATOM 5014 C CA . GLN A 1 628 ? -30.792 37.954 -32.766 1.00 50.75 628 GLN A CA 1
ATOM 5015 C C . GLN A 1 628 ? -32.020 37.790 -33.675 1.00 50.75 628 GLN A C 1
ATOM 5017 O O . GLN A 1 628 ? -32.978 38.549 -33.555 1.00 50.75 628 GLN A O 1
ATOM 5022 N N . LYS A 1 629 ? -32.026 36.792 -34.567 1.00 45.78 629 LYS A N 1
ATOM 5023 C CA . LYS A 1 629 ? -33.146 36.506 -35.479 1.00 45.78 629 LYS A CA 1
ATOM 5024 C C . LYS A 1 629 ? -34.275 35.688 -34.846 1.00 45.78 629 LYS A C 1
ATOM 5026 O O . LYS A 1 629 ? -35.401 35.789 -35.319 1.00 45.78 629 LYS A O 1
ATOM 5031 N N . THR A 1 630 ? -34.010 34.932 -33.779 1.00 41.72 630 THR A N 1
ATOM 5032 C CA . THR A 1 630 ? -35.016 34.146 -33.037 1.00 41.72 630 THR A CA 1
ATOM 5033 C C . THR A 1 630 ? -35.688 34.908 -31.888 1.00 41.72 630 THR A C 1
ATOM 5035 O O . THR A 1 630 ? -36.682 34.429 -31.351 1.00 41.72 630 THR A O 1
ATOM 5038 N N . GLN A 1 631 ? -35.203 36.104 -31.526 1.00 40.03 631 GLN A N 1
ATOM 5039 C CA . GLN A 1 631 ? -35.849 36.977 -30.529 1.00 40.03 631 GLN A CA 1
ATOM 5040 C C . GLN A 1 631 ? -37.345 37.302 -30.769 1.00 40.03 631 GLN A C 1
ATOM 5042 O O . GLN A 1 631 ? -38.044 37.469 -29.772 1.00 40.03 631 GLN A O 1
ATOM 5047 N N . PRO A 1 632 ? -37.896 37.346 -32.002 1.00 40.12 632 PRO A N 1
ATOM 5048 C CA . PRO A 1 632 ? -39.327 37.601 -32.210 1.00 40.12 632 PRO A CA 1
ATOM 5049 C C . PRO A 1 632 ? -40.258 36.453 -31.782 1.00 40.12 632 PRO A C 1
ATOM 5051 O O . PRO A 1 632 ? -41.466 36.644 -31.775 1.00 40.12 632 PRO A O 1
ATOM 5054 N N . TYR A 1 633 ? -39.725 35.270 -31.453 1.00 38.50 633 TYR A N 1
ATOM 5055 C CA . TYR A 1 633 ? -40.512 34.080 -31.090 1.00 38.50 633 TYR A CA 1
ATOM 5056 C C . TYR A 1 633 ? -40.483 33.758 -29.584 1.00 38.50 633 TYR A C 1
ATOM 5058 O O . TYR A 1 633 ? -40.923 32.686 -29.176 1.00 38.50 633 TYR A O 1
ATOM 5066 N N . GLN A 1 634 ? -39.954 34.662 -28.749 1.00 40.44 634 GLN A N 1
ATOM 5067 C CA . GLN A 1 634 ? -39.966 34.537 -27.281 1.00 40.44 634 GLN A CA 1
ATOM 5068 C C . GLN A 1 634 ? -40.981 35.464 -26.582 1.00 40.44 634 GLN A C 1
ATOM 5070 O O . GLN A 1 634 ? -40.935 35.589 -25.358 1.00 40.44 634 GLN A O 1
ATOM 5075 N N . SER A 1 635 ? -41.892 36.094 -27.334 1.00 34.12 635 SER A N 1
ATOM 5076 C CA . SER A 1 635 ? -43.062 36.816 -26.806 1.00 34.12 635 SER A CA 1
ATOM 5077 C C . SER A 1 635 ? -44.327 35.979 -26.882 1.00 34.12 635 SER A C 1
ATOM 5079 O O . SER A 1 635 ? -44.618 35.521 -28.013 1.00 34.12 635 SER A O 1
#

Radius of gyration: 32.82 Å; Cα contacts (8 Å, |Δi|>4): 780; chains: 1; bounding box: 99×64×90 Å

Sequence (635 aa):
MLEGKMKFINHTAIKVQHSMIIGCGGKGSEAVVNCWDLVQQELFPGSPNSLYNFSPLQFVLIDSTKQDVESSGRKHPLDTIAIASDNTETVIDDPDFPAAGPGPLRIGRNMPTDRNYRRVMNALPSFTMGNSTCPPIGAINFLASWPSIRENLKGKMENWRRPVDNSIETTDFLKDQKQIFIVASLYGGTGSGVHIHVAAMLRDLLSELEIENTAIYGIFFLPDIVQDADRSGKRMLRANTYACLKELDYFLSGNPYILKTGQGEVKVGNSGTDFLFNKVFLINDRNTEGIQLDTQEAPAMVGELLFHSVATSMGAFINQRIMDEPNTSCQQWAPEEENESFSDKRITAYSTFGLATTRIPYDLLRNNLIVDFAMEIMNDILLLPDDHSEDEIKKVQLTKKELKDKFIKGDKALNDIELSKQKLEMAFKTKRPDFMVSRRPYQEKVEEYMDRCGVKNLDEAFERIRSEINTKVMNVGASSDTDDNVFIKKIEKNLEELKDKVVDKGGTTLCQEVFFDKLHSSVNKMKDEYDSLLEAGDPRRKIERQLKSIQSHLEQQKGGLFKRGKRFRWFNSQFKNLKKLVDSSSRYLKAARISPVLEVIDRFFELMKGKISEEKKRFSQITEFIKQKTQPYQS

Mean predicted aligned error: 18.18 Å

Solvent-accessible surface area (backbone atoms only — not comparable to full-atom values): 35360 Å² total; per-residue (Å²): 143,79,92,67,82,76,76,67,82,81,71,77,49,70,29,32,38,40,31,36,41,34,8,24,22,55,65,8,30,36,14,47,51,43,19,48,54,52,47,41,55,73,78,34,67,96,40,95,63,55,60,83,71,36,31,48,51,41,79,43,29,40,23,41,45,80,72,49,32,67,84,74,67,44,81,69,89,76,64,50,52,55,27,55,38,94,54,45,67,52,27,74,74,32,42,51,29,43,81,69,48,81,29,50,42,25,48,31,67,77,45,80,84,90,59,67,59,66,64,58,57,73,71,47,97,48,77,66,79,39,39,80,57,32,29,68,57,19,29,46,16,39,48,73,32,31,57,61,53,51,52,55,50,48,55,52,53,60,44,39,72,45,88,79,93,67,95,70,55,62,56,52,80,88,80,44,75,32,42,34,39,43,26,22,26,32,25,39,7,34,13,39,25,33,55,69,60,52,33,46,52,49,52,50,48,31,62,75,68,69,55,71,63,64,47,32,34,36,41,34,36,44,50,69,32,59,70,88,53,51,76,66,50,47,52,51,25,45,51,38,28,51,52,42,49,53,55,48,40,50,37,64,9,39,40,62,50,78,44,54,31,59,79,49,70,52,70,40,58,26,49,98,89,45,44,61,52,72,44,44,31,54,42,66,24,55,53,96,87,62,57,68,46,53,71,58,51,53,32,43,51,50,4,50,50,48,34,39,47,33,47,19,52,55,14,63,55,50,60,64,66,62,60,55,59,68,41,58,54,41,45,73,70,31,69,87,71,85,60,97,58,105,61,76,63,32,53,66,65,76,44,65,87,86,86,87,86,85,87,75,67,56,67,62,54,47,51,54,50,51,51,52,48,52,52,51,50,50,52,54,62,76,60,67,74,100,83,76,56,76,70,59,53,60,70,68,54,73,48,76,63,58,58,51,49,38,52,56,47,51,60,49,46,57,66,69,67,51,86,41,72,70,49,52,54,59,74,57,56,73,65,76,46,77,87,60,69,51,99,50,43,79,72,62,45,57,66,61,51,24,66,75,70,73,43,92,46,70,66,60,43,47,53,51,53,50,52,37,42,44,62,48,61,70,62,69,79,76,80,52,61,62,57,52,51,53,50,43,52,50,49,52,51,52,52,53,55,43,49,52,48,46,71,77,57,46,74,66,70,68,61,52,50,59,51,49,52,56,51,49,54,53,51,49,57,51,46,56,56,33,50,54,44,55,74,70,47,82,36,60,69,57,48,54,54,49,52,53,53,51,52,56,53,56,64,77,60,70,87,57,91,90,44,58,73,59,55,49,56,53,48,36,54,51,51,43,52,49,53,51,40,52,50,52,30,52,52,32,56,39,27,68,64,47,47,64,51,52,54,55,52,50,54,51,50,57,57,48,52,55,53,54,52,55,49,51,53,53,50,51,52,52,53,51,51,48,56,66,69,52,56,82,74,78,117

Foldseek 3Di:
DPPPPPPPDDDQAWEFEQEEQEAWEQLRLLLLQLLVVLCCCPVPNPNNCVVVLPQSYHYEYEFLDDAARPPPRHDGPHDYDHLADPCLVVVLVFQQPPVADQFFGSLNVVDDPVDPVVVVCVPDPDSSVFLAQALSSLQSSCRNCVVVVLVVVLVSVVSNPDDDDDPGHYDDQVPDAYEYEYEAEQRGRNRVNPLLVVLLSVLVSCVVVVRPRYAYEYEYEQLQLPPPDDPVSSVSSNVSNVVSVVVVQLQCLQPKDWTDHNVGIRIFRNDDRGGSHPAYAYDYQADPVRNGHHNSRRSSQSSVVVNCLGTGPCVVVVVVVPPPVVQVVQQVVADPDPPVDSDRRGGDDHHYDGDDDDDDPVVVVVVVVVVVVVVVVVLVVVPDDDDDDPVVVVVSCPDPVLQVVLVVVLVVLVVVLQPDPVSLCVLLPFDDQPCCPDPCSLVDALVNVCVVVVHDDPVSSLVSVVVSCCVRQVPPDDPCVVVLVVVLVVSLVSLVVVVCSCVVRNDDLVVVVVVLVVVVVNLVVVLVVLVVLVVVDALVVVLVVLSVVLVVVVVVPPDDPPCVVVNRVVVRVSSSVNSVSRVSNSSNSSSVSCNVSSVSVVVSSVVVVVVSVVVVVVVVVVVVVVVVVCVVVPD

Nearest PDB structures (foldseek):
  6r1j-assembly1_J-2  TM=1.968E-01  e=3.132E-01  Aeromonas hydrophila J-1
  6h2d-assembly1_P  TM=1.782E-01  e=4.147E+00  Aeromonas hydrophila subsp. hydrophila AL09-71
  8bvk-assembly1_A  TM=2.423E-01  e=5.099E+00  Agrobacterium tumefaciens

Secondary structure (DSSP, 8-state):
-------------B-B--EEEEEEHHHHHHHHHHHHHHHHHHHSTT-TTGGGG-TTEEEEEEESS----TTT-------EEE---TTHHHHHH-TT-SSSSSSBSSGGGGS-TTS-HHHHHHTSS-GGG--TT-HHHHHHHHHHTHHHHHHHHHHHHHHHTS----SS-B--TTTSPEEEEEEEESSSSHHHHHHHHHHHHHHHHHHHTT--SEEEEEEEE-GGG-TT--HHHHHHHHHHHHHHHHHHHHHHTTPPEEEEETTEEEEE--BTTB-S-SEEEEE-SB-TT-PBP-TTHHHHHHHHHHHHHHHBTHHHHHHHH---HHHHHHHTTS-----SSS--SS----B----------HHHHHHHHHHHHHHHHHHHHHS--S---HHHHHHH---HHHHHHHHHHHHHHHHHT---HHHHHHHTPPPPPGGG-SSSTTT--HHHHHHHHT--SHHHHHHHHHHHHIIIIIS--SSSHHHHHHHHHHHHHHHHHHHHHHHHH---HHHHHHHHHHHHHHHHHHHHHHHHHHHT--THHHHHHHHHHHHHHHHHTTT-GGGHHHHHHHHHHHHHHHHHHHHHHHHHHHHHHHHHHHHHHHHHHHHHHHHHHHHHHHHHHHHHHHHHHHGGG--